Protein AF-0000000068835728 (afdb_homodimer)

InterPro domains:
  IPR015168 SsuA/THI5-like [PF09084] (16-245)
  IPR027939 NMT1/THI5 family [PTHR31528] (1-313)

Radius of gyration: 25.92 Å; Cα contacts (8 Å, |Δi|>4): 1364; chains: 2; bounding box: 60×81×67 Å

Organism: Rhodotorula toruloides (NCBI:txid5286)

Sequence (702 aa):
MTDVPVSFLLNWHATSYHAPIFLAQAKGYFKEEGVSVAILEPNDPSDCAGLVGRGTMDMGVKAMVHTIAAKANGHGVTSVGCILDEPFTGLLYLEGGVDGKGNGITNDFRSLKGKRIGYVGYFGAVQVRELAEKYGMDPEKDFELIRVGMDVVGAILDGRIDAGVGIGAVNGIELEAWCTANGRPETDVKLIRIDELAELGCCCFCSILVLANDDFRAKNPEKVAAVMRAIKRGADDVFAEPKKAWGDVCKFKKTFRTELFAKIYERCFPFMSRDLRNVKRDWTKVSAYCHRIGVCDANFTPNYTNEFIQWEQLPEPADPAANQVLMAKKQDEVRVKGGVLTAAQPVAVAAMTDVPVSFLLNWHATSYHAPIFLAQAKGYFKEEGVSVAILEPNDPSDCAGLVGRGTMDMGVKAMVHTIAAKANGHGVTSVGCILDEPFTGLLYLEGGVDGKGNGITNDFRSLKGKRIGYVGYFGAVQVRELAEKYGMDPEKDFELIRVGMDVVGAILDGRIDAGVGIGAVNGIELEAWCTANGRPETDVKLIRIDELAELGCCCFCSILVLANDDFRAKNPEKVAAVMRAIKRGADDVFAEPKKAWGDVCKFKKTFRTELFAKIYERCFPFMSRDLRNVKRDWTKVSAYCHRIGVCDANFTPNYTNEFIQWEQLPEPADPAANQVLMAKKQDEVRVKGGVLTAAQPVAVAA

Secondary structure (DSSP, 8-state):
--PPPEEEE-SSS--GGGHHHHHHHHTTHHHHTT--EEEEEES-GGGHHHHHHTTSSSEEEEEHHHHHHHHHTT--EEEEEEEE----EEEEEETT-TTSS-----SSGGGGTTEEEEESSHHHHHHHHHHHHHTT--TTTSEEEEE-TT-HHHHHHTTS-SEEEEEIIIIIHHHHHHHHHTT--GGGEEEEEHHHHTT-SS-GGG-EEEEEEHHHHHH-HHHHHHHHHHHHHHHHHHHH-HHHHHHHHHHH-GGG-SHHHHHHHHHHGGGB-SS-PPPHHHHHHHHHHHHHTTSS-TTPPP-B--TT--SPPPPPPS-HHHHHHHHHHHHHHHHHH--TTTS--------/--PPPEEEE-SSS--GGGHHHHHHHHTTHHHHTT--EEEEEES-GGGHHHHHHTTSSSEEEEEHHHHHHHHHTT--EEEEEEEE----EEEEEETT-TTSS-----SSGGGGTTEEEEESSHHHHHHHHHHHHHTT--TTTSEEEEE-TT-HHHHHHTTS-SEEEEEIIIIIHHHHHHHHHTT--GGGEEEEEHHHHTT-SS-GGG-EEEEEEHHHHHH-HHHHHHHHHHHHHHHHHHHH-HHHHHHHHHHH-GGG-SHHHHHHHHHHGGGB-SS-PPPHHHHHHHHHHHHHTTSS-TTPPP-B--TT--SPPPPPPS-HHHHHHHHHHHHHHHHHH--TTTS--------

Structure (mmCIF, N/CA/C/O backbone):
data_AF-0000000068835728-model_v1
#
loop_
_entity.id
_entity.type
_entity.pdbx_description
1 polymer '4-amino-5-hydroxymethyl-2-methylpyrimidine phosphate synthase'
#
loop_
_atom_site.group_PDB
_atom_site.id
_atom_site.type_symbol
_atom_site.label_atom_id
_atom_site.label_alt_id
_atom_site.label_comp_id
_atom_site.label_asym_id
_atom_site.label_entity_id
_atom_site.label_seq_id
_atom_site.pdbx_PDB_ins_code
_atom_site.Cartn_x
_atom_site.Cartn_y
_atom_site.Cartn_z
_atom_site.occupancy
_atom_site.B_iso_or_equiv
_atom_site.auth_seq_id
_atom_site.auth_comp_id
_atom_site.auth_asym_id
_atom_site.auth_atom_id
_atom_site.pdbx_PDB_model_num
ATOM 1 N N . MET A 1 1 ? 26.688 5.414 10.422 1 34.34 1 MET A N 1
ATOM 2 C CA . MET A 1 1 ? 26.172 5.816 9.117 1 34.34 1 MET A CA 1
ATOM 3 C C . MET A 1 1 ? 24.875 5.078 8.789 1 34.34 1 MET A C 1
ATOM 5 O O . MET A 1 1 ? 24.844 3.848 8.812 1 34.34 1 MET A O 1
ATOM 9 N N . THR A 1 2 ? 23.75 5.562 9.148 1 50.12 2 THR A N 1
ATOM 10 C CA . THR A 1 2 ? 22.5 4.816 9.148 1 50.12 2 THR A CA 1
ATOM 11 C C . THR A 1 2 ? 22.266 4.152 7.789 1 50.12 2 THR A C 1
ATOM 13 O O . THR A 1 2 ? 22.359 4.809 6.75 1 50.12 2 THR A O 1
ATOM 16 N N . ASP A 1 3 ? 22.562 2.805 7.582 1 71.19 3 ASP A N 1
ATOM 17 C CA . ASP A 1 3 ? 22.578 1.958 6.391 1 71.19 3 ASP A CA 1
ATOM 18 C C . ASP A 1 3 ? 21.297 2.133 5.582 1 71.19 3 ASP A C 1
ATOM 20 O O . ASP A 1 3 ? 20.219 2.359 6.145 1 71.19 3 ASP A O 1
ATOM 24 N N . VAL A 1 4 ? 21.5 2.535 4.293 1 84.69 4 VAL A N 1
ATOM 25 C CA . VAL A 1 4 ? 20.406 2.664 3.334 1 84.69 4 VAL A CA 1
ATOM 26 C C . VAL A 1 4 ? 19.578 1.377 3.311 1 84.69 4 VAL A C 1
ATOM 28 O O . VAL A 1 4 ? 20.125 0.288 3.119 1 84.69 4 VAL A O 1
ATOM 31 N N . PRO A 1 5 ? 18.375 1.522 3.666 1 94.88 5 PRO A N 1
ATOM 32 C CA . PRO A 1 5 ? 17.531 0.317 3.639 1 94.88 5 PRO A CA 1
ATOM 33 C C . PRO A 1 5 ? 17.453 -0.309 2.25 1 94.88 5 PRO A C 1
ATOM 35 O O . PRO A 1 5 ? 17.484 0.405 1.243 1 94.88 5 PRO A O 1
ATOM 38 N N . VAL A 1 6 ? 17.406 -1.626 2.227 1 97.38 6 VAL A N 1
ATOM 39 C CA . VAL A 1 6 ? 17.078 -2.336 0.992 1 97.38 6 VAL A CA 1
ATOM 40 C C . VAL A 1 6 ? 15.633 -2.074 0.604 1 97.38 6 VAL A C 1
ATOM 42 O O . VAL A 1 6 ? 14.711 -2.395 1.362 1 97.38 6 VAL A O 1
ATOM 45 N N . SER A 1 7 ? 15.461 -1.405 -0.525 1 97.62 7 SER A N 1
ATOM 46 C CA . SER A 1 7 ? 14.102 -1.226 -1.012 1 97.62 7 SER A CA 1
ATOM 47 C C . SER A 1 7 ? 13.516 -2.541 -1.514 1 97.62 7 SER A C 1
ATOM 49 O O . SER A 1 7 ? 14.156 -3.26 -2.281 1 97.62 7 SER A O 1
ATOM 51 N N . PHE A 1 8 ? 12.336 -2.891 -1.044 1 98.56 8 PHE A N 1
ATOM 52 C CA . PHE A 1 8 ? 11.68 -4.164 -1.325 1 98.56 8 PHE A CA 1
ATOM 53 C C . PHE A 1 8 ? 10.25 -3.945 -1.786 1 98.56 8 PHE A C 1
ATOM 55 O O . PHE A 1 8 ? 9.375 -3.609 -0.982 1 98.56 8 PHE A O 1
ATOM 62 N N . LEU A 1 9 ? 9.969 -4.207 -3.07 1 98.44 9 LEU A N 1
ATOM 63 C CA . LEU A 1 9 ? 8.688 -3.863 -3.68 1 98.44 9 LEU A CA 1
ATOM 64 C C . LEU A 1 9 ? 7.793 -5.094 -3.787 1 98.44 9 LEU A C 1
ATOM 66 O O . LEU A 1 9 ? 8.164 -6.082 -4.422 1 98.44 9 LEU A O 1
ATOM 70 N N . LEU A 1 10 ? 6.609 -5.016 -3.168 1 98.06 10 LEU A N 1
ATOM 71 C CA . LEU A 1 10 ? 5.641 -6.094 -3.311 1 98.06 10 LEU A CA 1
ATOM 72 C C . LEU A 1 10 ? 5.031 -6.098 -4.711 1 98.06 10 LEU A C 1
ATOM 74 O O . LEU A 1 10 ? 5.086 -5.09 -5.418 1 98.06 10 LEU A O 1
ATOM 78 N N . ASN A 1 11 ? 4.457 -7.191 -5.129 1 95.19 11 ASN A N 1
ATOM 79 C CA . ASN A 1 11 ? 3.92 -7.352 -6.477 1 95.19 11 ASN A CA 1
ATOM 80 C C . ASN A 1 11 ? 2.492 -6.824 -6.574 1 95.19 11 ASN A C 1
ATOM 82 O O . ASN A 1 11 ? 1.951 -6.691 -7.676 1 95.19 11 ASN A O 1
ATOM 86 N N . TRP A 1 12 ? 1.936 -6.617 -5.434 1 92.62 12 TRP A N 1
ATOM 87 C CA . TRP A 1 12 ? 0.544 -6.23 -5.23 1 92.62 12 TRP A CA 1
ATOM 88 C C . TRP A 1 12 ? 0.391 -5.391 -3.967 1 92.62 12 TRP A C 1
ATOM 90 O O . TRP A 1 12 ? 1.365 -5.156 -3.248 1 92.62 12 TRP A O 1
ATOM 100 N N . HIS A 1 13 ? -0.797 -4.902 -3.807 1 93.19 13 HIS A N 1
ATOM 101 C CA . HIS A 1 13 ? -1.057 -4.461 -2.441 1 93.19 13 HIS A CA 1
ATOM 102 C C . HIS A 1 13 ? -0.786 -5.578 -1.438 1 93.19 13 HIS A C 1
ATOM 104 O O . HIS A 1 13 ? -0.877 -6.758 -1.78 1 93.19 13 HIS A O 1
ATOM 110 N N . ALA A 1 14 ? -0.436 -5.152 -0.258 1 96.19 14 ALA A N 1
ATOM 111 C CA . ALA A 1 14 ? -0.204 -6.152 0.778 1 96.19 14 ALA A CA 1
ATOM 112 C C . ALA A 1 14 ? -1.342 -7.172 0.822 1 96.19 14 ALA A C 1
ATOM 114 O O . ALA A 1 14 ? -2.516 -6.797 0.892 1 96.19 14 ALA A O 1
ATOM 115 N N . THR A 1 15 ? -1.011 -8.406 0.692 1 96.25 15 THR A N 1
ATOM 116 C CA . THR A 1 15 ? -1.936 -9.539 0.72 1 96.25 15 THR A CA 1
ATOM 117 C C . THR A 1 15 ? -1.406 -10.648 1.623 1 96.25 15 THR A C 1
ATOM 119 O O . THR A 1 15 ? -0.211 -10.695 1.924 1 96.25 15 THR A O 1
ATOM 122 N N . SER A 1 16 ? -2.254 -11.539 2.033 1 97.81 16 SER A N 1
ATOM 123 C CA . SER A 1 16 ? -1.976 -12.477 3.117 1 97.81 16 SER A CA 1
ATOM 124 C C . SER A 1 16 ? -0.787 -13.367 2.783 1 97.81 16 SER A C 1
ATOM 126 O O . SER A 1 16 ? -0.062 -13.805 3.68 1 97.81 16 SER A O 1
ATOM 128 N N . TYR A 1 17 ? -0.575 -13.664 1.53 1 97.81 17 TYR A N 1
ATOM 129 C CA . TYR A 1 17 ? 0.526 -14.562 1.192 1 97.81 1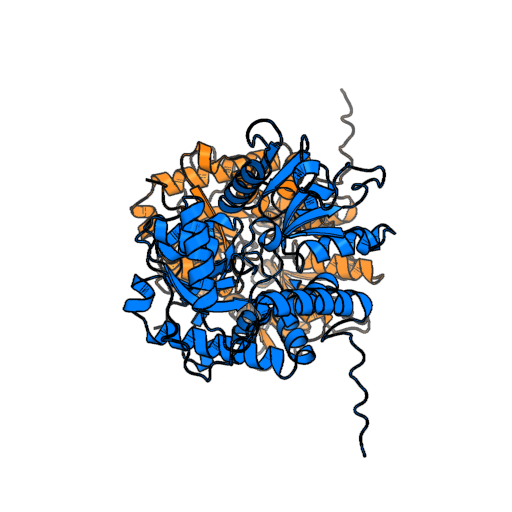7 TYR A CA 1
ATOM 130 C C . TYR A 1 17 ? 1.87 -13.867 1.374 1 97.81 17 TYR A C 1
ATOM 132 O O . TYR A 1 17 ? 2.924 -14.5 1.275 1 97.81 17 TYR A O 1
ATOM 140 N N . HIS A 1 18 ? 1.925 -12.547 1.66 1 98.69 18 HIS A N 1
ATOM 141 C CA . HIS A 1 18 ? 3.148 -11.828 1.982 1 98.69 18 HIS A CA 1
ATOM 142 C C . HIS A 1 18 ? 3.529 -12.016 3.447 1 98.69 18 HIS A C 1
ATOM 144 O O . HIS A 1 18 ? 4.508 -11.422 3.918 1 98.69 18 HIS A O 1
ATOM 150 N N . ALA A 1 19 ? 2.832 -12.805 4.195 1 98.56 19 ALA A N 1
ATOM 151 C CA . ALA A 1 19 ? 2.967 -12.977 5.641 1 98.56 19 ALA A CA 1
ATOM 152 C C . ALA A 1 19 ? 4.422 -13.227 6.027 1 98.56 19 ALA A C 1
ATOM 154 O O . ALA A 1 19 ? 4.926 -12.633 6.984 1 98.56 19 ALA A O 1
ATOM 155 N N . PRO A 1 20 ? 5.188 -14.086 5.305 1 98.81 20 PRO A N 1
ATOM 156 C CA . PRO A 1 20 ? 6.578 -14.32 5.711 1 98.81 20 PRO A CA 1
ATOM 157 C C . PRO A 1 20 ? 7.414 -13.039 5.707 1 98.81 20 PRO A C 1
ATOM 159 O O . PRO A 1 20 ? 8.273 -12.859 6.57 1 98.81 20 PRO A O 1
ATOM 162 N N . ILE A 1 21 ? 7.184 -12.156 4.758 1 98.81 21 ILE A N 1
ATOM 163 C CA . ILE A 1 21 ? 7.926 -10.906 4.633 1 98.81 21 ILE A CA 1
ATOM 164 C C . ILE A 1 21 ? 7.559 -9.969 5.785 1 98.81 21 ILE A C 1
ATOM 166 O O . ILE A 1 21 ? 8.438 -9.398 6.43 1 98.81 21 ILE A O 1
ATOM 170 N N . PHE A 1 22 ? 6.277 -9.859 6.039 1 98.25 22 PHE A N 1
ATOM 171 C CA . PHE A 1 22 ? 5.812 -8.977 7.105 1 98.25 22 PHE A CA 1
ATOM 172 C C . PHE A 1 22 ? 6.234 -9.516 8.469 1 98.25 22 PHE A C 1
ATOM 174 O O . PHE A 1 22 ? 6.512 -8.742 9.391 1 98.25 22 PHE A O 1
ATOM 181 N N . LEU A 1 23 ? 6.238 -10.844 8.617 1 98.38 23 LEU A N 1
ATOM 182 C CA . LEU A 1 23 ? 6.691 -11.43 9.875 1 98.38 23 LEU A CA 1
ATOM 183 C C . LEU A 1 23 ? 8.172 -11.148 10.102 1 98.38 23 LEU A C 1
ATOM 185 O O . LEU A 1 23 ? 8.594 -10.891 11.234 1 98.38 23 LEU A O 1
ATOM 189 N N . ALA A 1 24 ? 8.961 -11.258 9 1 98.56 24 ALA A N 1
ATOM 190 C CA . ALA A 1 24 ? 10.383 -10.938 9.109 1 98.56 24 ALA A CA 1
ATOM 191 C C . ALA A 1 24 ? 10.586 -9.523 9.641 1 98.56 24 ALA A C 1
ATOM 193 O O . ALA A 1 24 ? 11.492 -9.281 10.445 1 98.56 24 ALA A O 1
ATOM 194 N N . GLN A 1 25 ? 9.766 -8.594 9.188 1 96.56 25 GLN A N 1
ATOM 195 C CA . GLN A 1 25 ? 9.836 -7.211 9.648 1 96.56 25 GLN A CA 1
ATOM 196 C C . GLN A 1 25 ? 9.336 -7.082 11.078 1 96.56 25 GLN A C 1
ATOM 198 O O . GLN A 1 25 ? 10.008 -6.488 11.93 1 96.56 25 GLN A O 1
ATOM 203 N N . ALA A 1 26 ? 8.211 -7.656 11.344 1 94 26 ALA A N 1
ATOM 204 C CA . ALA A 1 26 ? 7.523 -7.523 12.625 1 94 26 ALA A CA 1
ATOM 205 C C . ALA A 1 26 ? 8.352 -8.117 13.758 1 94 26 ALA A C 1
ATOM 207 O O . ALA A 1 26 ? 8.359 -7.586 14.875 1 94 26 ALA A O 1
ATOM 208 N N . LYS A 1 27 ? 9.039 -9.211 13.469 1 97.12 27 LYS A N 1
ATOM 209 C CA . LYS A 1 27 ? 9.773 -9.945 14.5 1 97.12 27 LYS A CA 1
ATOM 210 C C . LYS A 1 27 ? 11.219 -9.453 14.594 1 97.12 27 LYS A C 1
ATOM 212 O O . LYS A 1 27 ? 11.984 -9.922 15.438 1 97.12 27 LYS A O 1
ATOM 217 N N . GLY A 1 28 ? 11.625 -8.586 13.688 1 96.88 28 GLY A N 1
ATOM 218 C CA . GLY A 1 28 ? 12.961 -8.016 13.734 1 96.88 28 GLY A CA 1
ATOM 219 C C . GLY A 1 28 ? 14.016 -8.906 13.102 1 96.88 28 GLY A C 1
ATOM 220 O O . GLY A 1 28 ? 15.203 -8.766 13.391 1 96.88 28 GLY A O 1
ATOM 221 N N . TYR A 1 29 ? 13.594 -9.828 12.289 1 98.69 29 TYR A N 1
ATOM 222 C CA . TYR A 1 29 ? 14.547 -10.758 11.695 1 98.69 29 TYR A CA 1
ATOM 223 C C . TYR A 1 29 ? 15.477 -10.047 10.719 1 98.69 29 TYR A C 1
ATOM 225 O O . TYR A 1 29 ? 16.656 -10.375 10.617 1 98.69 29 TYR A O 1
ATOM 233 N N . PHE A 1 30 ? 15.016 -9.086 9.938 1 98.44 30 PHE A N 1
ATOM 234 C CA . PHE A 1 30 ? 15.891 -8.297 9.078 1 98.44 30 PHE A CA 1
ATOM 235 C C . PHE A 1 30 ? 16.984 -7.617 9.891 1 98.44 30 PHE A C 1
ATOM 237 O O . PHE A 1 30 ? 18.172 -7.707 9.539 1 98.44 30 PHE A O 1
ATOM 244 N N . LYS A 1 31 ? 16.594 -7.02 10.961 1 96.94 31 LYS A N 1
ATOM 245 C CA . LYS A 1 31 ? 17.562 -6.332 11.82 1 96.94 31 LYS A CA 1
ATOM 246 C C . LYS A 1 31 ? 18.578 -7.309 12.398 1 96.94 31 LYS A C 1
ATOM 248 O O . LYS A 1 31 ? 19.766 -7 12.469 1 96.94 31 LYS A O 1
ATOM 253 N N . GLU A 1 32 ? 18.078 -8.422 12.844 1 98.38 32 GLU A N 1
ATOM 254 C CA . GLU A 1 32 ? 18.953 -9.438 13.406 1 98.38 32 GLU A CA 1
ATOM 255 C C . GLU A 1 32 ? 19.984 -9.906 12.375 1 98.38 32 GLU A C 1
ATOM 257 O O . GLU A 1 32 ? 21.109 -10.266 12.727 1 98.38 32 GLU A O 1
ATOM 262 N N . GLU A 1 33 ? 19.578 -9.875 11.125 1 98.19 33 GLU A N 1
ATOM 263 C CA . GLU A 1 33 ? 20.484 -10.258 10.039 1 98.19 33 GLU A CA 1
ATOM 264 C C . GLU A 1 33 ? 21.359 -9.086 9.617 1 98.19 33 GLU A C 1
ATOM 266 O O . GLU A 1 33 ? 22.156 -9.203 8.68 1 98.19 33 GLU A O 1
ATOM 271 N N . GLY A 1 34 ? 21.172 -7.918 10.219 1 97.12 34 GLY A N 1
ATOM 272 C CA . GLY A 1 34 ? 22.031 -6.77 9.969 1 97.12 34 GLY A CA 1
ATOM 273 C C . GLY A 1 34 ? 21.625 -5.965 8.758 1 97.12 34 GLY A C 1
ATOM 274 O O . GLY A 1 34 ? 22.453 -5.289 8.141 1 97.12 34 GLY A O 1
ATOM 275 N N . VAL A 1 35 ? 20.391 -6.102 8.375 1 97.19 35 VAL A N 1
ATOM 276 C CA . VAL A 1 35 ? 19.906 -5.352 7.219 1 97.19 35 VAL A CA 1
ATOM 277 C C . VAL A 1 35 ? 18.609 -4.633 7.574 1 97.19 35 VAL A C 1
ATOM 279 O O . VAL A 1 35 ? 17.875 -5.07 8.461 1 97.19 35 VAL A O 1
ATOM 282 N N . SER A 1 36 ? 18.438 -3.477 6.992 1 95.56 36 SER A N 1
ATOM 283 C CA . SER A 1 36 ? 17.172 -2.77 7.031 1 95.56 36 SER A CA 1
ATOM 284 C C . SER A 1 36 ? 16.438 -2.875 5.699 1 95.56 36 SER A C 1
ATOM 286 O O . SER A 1 36 ? 17.047 -2.801 4.637 1 95.56 36 SER A O 1
ATOM 288 N N . VAL A 1 37 ? 15.133 -3.109 5.812 1 97.56 37 VAL A N 1
ATOM 289 C CA . VAL A 1 37 ? 14.344 -3.312 4.602 1 97.56 37 VAL A CA 1
ATOM 290 C C . VAL A 1 37 ? 13.156 -2.354 4.586 1 97.56 37 VAL A C 1
ATOM 292 O O . VAL A 1 37 ? 12.414 -2.262 5.566 1 97.56 37 VAL A O 1
ATOM 295 N N . ALA A 1 38 ? 13.047 -1.578 3.498 1 97.25 38 ALA A N 1
ATOM 296 C CA . ALA A 1 38 ? 11.859 -0.754 3.262 1 97.25 38 ALA A CA 1
ATOM 297 C C . ALA A 1 38 ? 10.867 -1.468 2.344 1 97.25 38 ALA A C 1
ATOM 299 O O . ALA A 1 38 ? 11.047 -1.49 1.125 1 97.25 38 ALA A O 1
ATOM 300 N N . ILE A 1 39 ? 9.797 -1.975 2.934 1 97.81 39 ILE A N 1
ATOM 301 C CA . ILE A 1 39 ? 8.781 -2.682 2.17 1 97.81 39 ILE A CA 1
ATOM 302 C C . ILE A 1 39 ? 7.809 -1.677 1.549 1 97.81 39 ILE A C 1
ATOM 304 O O . ILE A 1 39 ? 7.219 -0.856 2.256 1 97.81 39 ILE A O 1
ATOM 308 N N . LEU A 1 40 ? 7.688 -1.748 0.25 1 97.81 40 LEU A N 1
ATOM 309 C CA . LEU A 1 40 ? 6.855 -0.814 -0.499 1 97.81 40 LEU A CA 1
ATOM 310 C C . LEU A 1 40 ? 5.777 -1.555 -1.285 1 97.81 40 LEU A C 1
ATOM 312 O O . LEU A 1 40 ? 5.961 -2.717 -1.652 1 97.81 40 LEU A O 1
ATOM 316 N N . GLU A 1 41 ? 4.652 -0.885 -1.468 1 96.94 41 GLU A N 1
ATOM 317 C CA . GLU A 1 41 ? 3.541 -1.436 -2.236 1 96.94 41 GLU A CA 1
ATOM 318 C C . GLU A 1 41 ? 3.293 -0.626 -3.506 1 96.94 41 GLU A C 1
ATOM 320 O O . GLU A 1 41 ? 3.375 0.604 -3.49 1 96.94 41 GLU A O 1
ATOM 325 N N . PRO A 1 42 ? 2.982 -1.287 -4.586 1 95.44 42 PRO A N 1
ATOM 326 C CA . PRO A 1 42 ? 2.691 -0.581 -5.836 1 95.44 42 PRO A CA 1
ATOM 327 C C . PRO A 1 42 ? 1.228 -0.161 -5.949 1 95.44 42 PRO A C 1
ATOM 329 O O . PRO A 1 42 ? 0.37 -0.701 -5.246 1 95.44 42 PRO A O 1
ATOM 332 N N . ASN A 1 43 ? 1.008 0.8 -6.797 1 93.19 43 ASN A N 1
ATOM 333 C CA . ASN A 1 43 ? -0.369 1.089 -7.18 1 93.19 43 ASN A CA 1
ATOM 334 C C . ASN A 1 43 ? -0.658 0.634 -8.609 1 93.19 43 ASN A C 1
ATOM 336 O O . ASN A 1 43 ? -1.804 0.685 -9.062 1 93.19 43 ASN A O 1
ATOM 340 N N . ASP A 1 44 ? 0.365 0.152 -9.266 1 89.19 44 ASP A N 1
ATOM 341 C CA . ASP A 1 44 ? 0.27 -0.547 -10.547 1 89.19 44 ASP A CA 1
ATOM 342 C C . ASP A 1 44 ? 1.173 -1.778 -10.57 1 89.19 44 ASP A C 1
ATOM 344 O O . ASP A 1 44 ? 2.391 -1.659 -10.727 1 89.19 44 ASP A O 1
ATOM 348 N N . PRO A 1 45 ? 0.601 -2.916 -10.531 1 87.38 45 PRO A N 1
ATOM 349 C CA . PRO A 1 45 ? 1.399 -4.145 -10.477 1 87.38 45 PRO A CA 1
ATOM 350 C C . PRO A 1 45 ? 2.268 -4.34 -11.711 1 87.38 45 PRO A C 1
ATOM 352 O O . PRO A 1 45 ? 3.246 -5.09 -11.672 1 87.38 45 PRO A O 1
ATOM 355 N N . SER A 1 46 ? 1.938 -3.727 -12.758 1 84.62 46 SER A N 1
ATOM 356 C CA . SER A 1 46 ? 2.688 -3.908 -13.992 1 84.62 46 SER A CA 1
ATOM 357 C C . SER A 1 46 ? 4.055 -3.24 -13.914 1 84.62 46 SER A C 1
ATOM 359 O O . SER A 1 46 ? 4.941 -3.531 -14.727 1 84.62 46 SER A O 1
ATOM 361 N N . ASP A 1 47 ? 4.273 -2.42 -12.891 1 84.5 47 ASP A N 1
ATOM 362 C CA . ASP A 1 47 ? 5.508 -1.65 -12.773 1 84.5 47 ASP A CA 1
ATOM 363 C C . ASP A 1 47 ? 6.582 -2.447 -12.039 1 84.5 47 ASP A C 1
ATOM 365 O O . ASP A 1 47 ? 7.773 -2.166 -12.18 1 84.5 47 ASP A O 1
ATOM 369 N N . CYS A 1 48 ? 6.273 -3.475 -11.367 1 90.81 48 CYS A N 1
ATOM 370 C CA . CYS A 1 48 ? 7.098 -4 -10.281 1 90.81 48 CYS A CA 1
ATOM 371 C C . CYS A 1 48 ? 8.367 -4.648 -10.828 1 90.81 48 CYS A C 1
ATOM 373 O O . CYS A 1 48 ? 9.469 -4.32 -10.391 1 90.81 48 CYS A O 1
ATOM 375 N N . ALA A 1 49 ? 8.234 -5.52 -11.836 1 90.38 49 ALA A N 1
ATOM 376 C CA . ALA A 1 49 ? 9.414 -6.184 -12.367 1 90.38 49 ALA A CA 1
ATOM 377 C C . ALA A 1 49 ? 10.359 -5.184 -13.031 1 90.38 49 ALA A C 1
ATOM 379 O O . ALA A 1 49 ? 11.578 -5.305 -12.922 1 90.38 49 ALA A O 1
ATOM 380 N N . GLY A 1 50 ? 9.758 -4.25 -13.695 1 90.62 50 GLY A N 1
ATOM 381 C CA . GLY A 1 50 ? 10.555 -3.219 -14.344 1 90.62 50 GLY A CA 1
ATOM 382 C C . GLY A 1 50 ? 11.297 -2.332 -13.359 1 90.62 50 GLY A C 1
ATOM 383 O O . GLY A 1 50 ? 12.461 -1.984 -13.586 1 90.62 50 GLY A O 1
ATOM 384 N N . LEU A 1 51 ? 10.656 -1.966 -12.25 1 94.62 51 LEU A N 1
ATOM 385 C CA . LEU A 1 51 ? 11.281 -1.12 -11.242 1 94.62 51 LEU A CA 1
ATOM 386 C C . LEU A 1 51 ? 12.469 -1.831 -10.594 1 94.62 51 LEU A C 1
ATOM 388 O O . LEU A 1 51 ? 13.5 -1.214 -10.336 1 94.62 51 LEU A O 1
ATOM 392 N N . VAL A 1 52 ? 12.328 -3.1 -10.359 1 96.75 52 VAL A N 1
ATOM 393 C CA . VAL A 1 52 ? 13.445 -3.865 -9.82 1 96.75 52 VAL A CA 1
ATOM 394 C C . VAL A 1 52 ? 14.523 -4.023 -10.891 1 96.75 52 VAL A C 1
ATOM 396 O O . VAL A 1 52 ? 15.711 -3.812 -10.617 1 96.75 52 VAL A O 1
ATOM 399 N N . GLY A 1 53 ? 14.125 -4.34 -12.102 1 94.88 53 GLY A N 1
ATOM 400 C CA . GLY A 1 53 ? 15.062 -4.609 -13.188 1 94.88 53 GLY A CA 1
ATOM 401 C C . GLY A 1 53 ? 15.891 -3.402 -13.578 1 94.88 53 GLY A C 1
ATOM 402 O O . GLY A 1 53 ? 17.031 -3.545 -14 1 94.88 53 GLY A O 1
ATOM 403 N N . ARG A 1 54 ? 15.328 -2.289 -13.406 1 92.19 54 ARG A N 1
ATOM 404 C CA . ARG A 1 54 ? 16.016 -1.063 -13.812 1 92.19 54 ARG A CA 1
ATOM 405 C C . ARG A 1 54 ? 16.828 -0.494 -12.656 1 92.19 54 ARG A C 1
ATOM 407 O O . ARG A 1 54 ? 17.578 0.479 -12.836 1 92.19 54 ARG A O 1
ATOM 414 N N . GLY A 1 55 ? 16.625 -1.071 -11.508 1 93.62 55 GLY A N 1
ATOM 415 C CA . GLY A 1 55 ? 17.438 -0.671 -10.375 1 93.62 55 GLY A CA 1
ATOM 416 C C . GLY A 1 55 ? 16.781 0.397 -9.516 1 93.62 55 GLY A C 1
ATOM 417 O O . GLY A 1 55 ? 17.375 0.871 -8.547 1 93.62 55 GLY A O 1
ATOM 418 N N . THR A 1 56 ? 15.594 0.782 -9.844 1 93.12 56 THR A N 1
ATOM 419 C CA . THR A 1 56 ? 14.844 1.694 -8.984 1 93.12 56 THR A CA 1
ATOM 420 C C . THR A 1 56 ? 14.562 1.056 -7.625 1 93.12 56 THR A C 1
ATOM 422 O O . THR A 1 56 ? 14.578 1.737 -6.598 1 93.12 56 THR A O 1
ATOM 425 N N . MET A 1 57 ? 14.312 -0.183 -7.645 1 96.81 57 MET A N 1
ATOM 426 C CA . MET A 1 57 ? 14.156 -1.004 -6.445 1 96.81 57 MET A CA 1
ATOM 427 C C . MET A 1 57 ? 15.242 -2.07 -6.371 1 96.81 57 MET A C 1
ATOM 429 O O . MET A 1 57 ? 15.625 -2.646 -7.395 1 96.81 57 MET A O 1
ATOM 433 N N . ASP A 1 58 ? 15.672 -2.332 -5.176 1 97.94 58 ASP A N 1
ATOM 434 C CA . ASP A 1 58 ? 16.734 -3.322 -4.992 1 97.94 58 ASP A CA 1
ATOM 435 C C . ASP A 1 58 ? 16.188 -4.742 -5.137 1 97.94 58 ASP A C 1
ATOM 437 O O . ASP A 1 58 ? 16.781 -5.57 -5.832 1 97.94 58 ASP A O 1
ATOM 441 N N . MET A 1 59 ? 15.164 -5 -4.426 1 98.75 59 MET A N 1
ATOM 442 C CA . MET A 1 59 ? 14.531 -6.32 -4.387 1 98.75 59 MET A CA 1
ATOM 443 C C . MET A 1 59 ? 13.016 -6.199 -4.422 1 98.75 59 MET A C 1
ATOM 445 O O . MET A 1 59 ? 12.469 -5.098 -4.328 1 98.75 59 MET A O 1
ATOM 449 N N . GLY A 1 60 ? 12.344 -7.27 -4.574 1 98.38 60 GLY A N 1
ATOM 450 C CA . GLY A 1 60 ? 10.891 -7.32 -4.562 1 98.38 60 GLY A CA 1
ATOM 451 C C . GLY A 1 60 ? 10.344 -8.719 -4.785 1 98.38 60 GLY A C 1
ATOM 452 O O . GLY A 1 60 ? 11.047 -9.703 -4.59 1 98.38 60 GLY A O 1
ATOM 453 N N . VAL A 1 61 ? 9.039 -8.773 -5.055 1 98.25 61 VAL A N 1
ATOM 454 C CA . VAL A 1 61 ? 8.406 -10.039 -5.418 1 98.25 61 VAL A CA 1
ATOM 455 C C . VAL A 1 61 ? 7.555 -9.859 -6.668 1 98.25 61 VAL A C 1
ATOM 457 O O . VAL A 1 61 ? 7.051 -8.758 -6.926 1 98.25 61 VAL A O 1
ATOM 460 N N . LYS A 1 62 ? 7.484 -10.883 -7.383 1 96.19 62 LYS A N 1
ATOM 461 C CA . LYS A 1 62 ? 6.707 -10.836 -8.617 1 96.19 62 LYS A CA 1
ATOM 462 C C . LYS A 1 62 ? 6.473 -12.242 -9.172 1 96.19 62 LYS A C 1
ATOM 464 O O . LYS A 1 62 ? 7.215 -13.172 -8.852 1 96.19 62 LYS A O 1
ATOM 469 N N . ALA A 1 63 ? 5.434 -12.344 -10 1 93.44 63 ALA A N 1
ATOM 470 C CA . ALA A 1 63 ? 5.105 -13.609 -10.641 1 93.44 63 ALA A CA 1
ATOM 471 C C . ALA A 1 63 ? 6.195 -14.023 -11.625 1 93.44 63 ALA A C 1
ATOM 473 O O . ALA A 1 63 ? 6.812 -13.172 -12.273 1 93.44 63 ALA A O 1
ATOM 474 N N . MET A 1 64 ? 6.355 -15.273 -11.82 1 93.81 64 MET A N 1
ATOM 475 C CA . MET A 1 64 ? 7.418 -15.859 -12.625 1 93.81 64 MET A CA 1
ATOM 476 C C . MET A 1 64 ? 7.34 -15.375 -14.07 1 93.81 64 MET A C 1
ATOM 478 O O . MET A 1 64 ? 8.352 -14.977 -14.648 1 93.81 64 MET A O 1
ATOM 482 N N . VAL A 1 65 ? 6.152 -15.344 -14.594 1 90.19 65 VAL A N 1
ATOM 483 C CA . VAL A 1 65 ? 6.008 -15.016 -16.016 1 90.19 65 VAL A CA 1
ATOM 484 C C . VAL A 1 65 ? 6.438 -13.57 -16.25 1 90.19 65 VAL A C 1
ATOM 486 O O . VAL A 1 65 ? 7.059 -13.266 -17.266 1 90.19 65 VAL A O 1
ATOM 489 N N . HIS A 1 66 ? 6.117 -12.719 -15.336 1 90.75 66 HIS A N 1
ATOM 490 C CA . HIS A 1 66 ? 6.488 -11.312 -15.469 1 90.75 66 HIS A CA 1
ATOM 491 C C . HIS A 1 66 ? 7.988 -11.125 -15.273 1 90.75 66 HIS A C 1
ATOM 493 O O . HIS A 1 66 ? 8.586 -10.227 -15.867 1 90.75 66 HIS A O 1
ATOM 499 N N . THR A 1 67 ? 8.562 -11.961 -14.461 1 94.12 67 THR A N 1
ATOM 500 C CA . THR A 1 67 ? 10.008 -11.938 -14.25 1 94.12 67 THR A CA 1
ATOM 501 C C . THR A 1 67 ? 10.742 -12.359 -15.523 1 94.12 67 THR A C 1
ATOM 503 O O . THR A 1 67 ? 11.734 -11.742 -15.898 1 94.12 67 THR A O 1
ATOM 506 N N . ILE A 1 68 ? 10.227 -13.391 -16.172 1 93.44 68 ILE A N 1
ATOM 507 C CA . ILE A 1 68 ? 10.797 -13.859 -17.422 1 93.44 68 ILE A CA 1
ATOM 508 C C . ILE A 1 68 ? 10.656 -12.773 -18.5 1 93.44 68 ILE A C 1
ATOM 510 O O . ILE A 1 68 ? 11.609 -12.477 -19.203 1 93.44 68 ILE A O 1
ATOM 514 N N . ALA A 1 69 ? 9.508 -12.18 -18.578 1 90.19 69 ALA A N 1
ATOM 515 C CA . ALA A 1 69 ? 9.25 -11.117 -19.547 1 90.19 69 ALA A CA 1
ATOM 516 C C . ALA A 1 69 ? 10.188 -9.938 -19.328 1 90.19 69 ALA A C 1
ATOM 518 O O . ALA A 1 69 ? 10.68 -9.336 -20.281 1 90.19 69 ALA A O 1
ATOM 519 N N . ALA A 1 70 ? 10.391 -9.562 -18.078 1 91.88 70 ALA A N 1
ATOM 520 C CA . ALA A 1 70 ? 11.281 -8.453 -17.75 1 91.88 70 ALA A CA 1
ATOM 521 C C . ALA A 1 70 ? 12.703 -8.719 -18.234 1 91.88 70 ALA A C 1
ATOM 523 O O . ALA A 1 70 ? 13.336 -7.852 -18.844 1 91.88 70 ALA A O 1
ATOM 524 N N . LYS A 1 71 ? 13.18 -9.875 -18 1 94.62 71 LYS A N 1
ATOM 525 C CA . LYS A 1 71 ? 14.516 -10.242 -18.469 1 94.62 71 LYS A CA 1
ATOM 526 C C . LYS A 1 71 ? 14.578 -10.266 -19.984 1 94.62 71 LYS A C 1
ATOM 528 O O . LYS A 1 71 ? 15.562 -9.805 -20.578 1 94.62 71 LYS A O 1
ATOM 533 N N . ALA A 1 72 ? 13.586 -10.836 -20.531 1 92.31 72 ALA A N 1
ATOM 534 C CA . ALA A 1 72 ? 13.523 -10.891 -21.984 1 92.31 72 ALA A CA 1
ATOM 535 C C . ALA A 1 72 ? 13.57 -9.492 -22.594 1 92.31 72 ALA A C 1
ATOM 537 O O . ALA A 1 72 ? 14.094 -9.305 -23.703 1 92.31 72 ALA A O 1
ATOM 538 N N . ASN A 1 73 ? 13.094 -8.531 -21.906 1 89.94 73 ASN A N 1
ATOM 539 C CA . ASN A 1 73 ? 13.086 -7.148 -22.375 1 89.94 73 ASN A CA 1
ATOM 540 C C . ASN A 1 73 ? 14.367 -6.414 -21.969 1 89.94 73 ASN A C 1
ATOM 542 O O . ASN A 1 73 ? 14.445 -5.191 -22.078 1 89.94 73 ASN A O 1
ATOM 546 N N . GLY A 1 74 ? 15.273 -7.102 -21.375 1 92.31 74 GLY A N 1
ATOM 547 C CA . GLY A 1 74 ? 16.594 -6.547 -21.125 1 92.31 74 GLY A CA 1
ATOM 548 C C . GLY A 1 74 ? 16.781 -6.016 -19.719 1 92.31 74 GLY A C 1
ATOM 549 O O . GLY A 1 74 ? 17.797 -5.398 -19.422 1 92.31 74 GLY A O 1
ATOM 550 N N . HIS A 1 75 ? 15.797 -6.238 -18.875 1 94.19 75 HIS A N 1
ATOM 551 C CA . HIS A 1 75 ? 15.93 -5.77 -17.5 1 94.19 75 HIS A CA 1
ATOM 552 C C . HIS A 1 75 ? 16.797 -6.711 -16.672 1 94.19 75 HIS A C 1
ATOM 554 O O . HIS A 1 75 ? 16.75 -7.93 -16.875 1 94.19 75 HIS A O 1
ATOM 560 N N . GLY A 1 76 ? 17.625 -6.145 -15.789 1 96.88 76 GLY A N 1
ATOM 561 C CA . GLY A 1 76 ? 18.516 -6.918 -14.938 1 96.88 76 GLY A CA 1
ATOM 562 C C . GLY A 1 76 ? 17.859 -7.422 -13.672 1 96.88 76 GLY A C 1
ATOM 563 O O . GLY A 1 76 ? 18.109 -6.91 -12.578 1 96.88 76 GLY A O 1
ATOM 564 N N . VAL A 1 77 ? 17.078 -8.453 -13.812 1 97.5 77 VAL A N 1
ATOM 565 C CA . VAL A 1 77 ? 16.344 -8.984 -12.672 1 97.5 77 VAL A CA 1
ATOM 566 C C . VAL A 1 77 ? 16.562 -10.5 -12.578 1 97.5 77 VAL A C 1
ATOM 568 O O . VAL A 1 77 ? 16.531 -11.195 -13.594 1 97.5 77 VAL A O 1
ATOM 571 N N . THR A 1 78 ? 16.812 -11.023 -11.398 1 98.5 78 THR A N 1
ATOM 572 C CA . THR A 1 78 ? 17.016 -12.445 -11.117 1 98.5 78 THR A CA 1
ATOM 573 C C . THR A 1 78 ? 16.156 -12.875 -9.93 1 98.5 78 THR A C 1
ATOM 575 O O . THR A 1 78 ? 16.109 -12.18 -8.914 1 98.5 78 THR A O 1
ATOM 578 N N . SER A 1 79 ? 15.445 -13.984 -10.086 1 98.56 79 SER A N 1
ATOM 579 C CA . SER A 1 79 ? 14.75 -14.578 -8.953 1 98.56 79 SER A CA 1
ATOM 580 C C . SER A 1 79 ? 15.727 -15.25 -7.996 1 98.56 79 SER A C 1
ATOM 582 O O . SER A 1 79 ? 16.531 -16.078 -8.414 1 98.56 79 SER A O 1
ATOM 584 N N . VAL A 1 80 ? 15.625 -14.938 -6.723 1 98.88 80 VAL A N 1
ATOM 585 C CA . VAL A 1 80 ? 16.516 -15.523 -5.738 1 98.88 80 VAL A CA 1
ATOM 586 C C . VAL A 1 80 ? 15.734 -16.438 -4.797 1 98.88 80 VAL A C 1
ATOM 588 O O . VAL A 1 80 ? 16.281 -16.969 -3.836 1 98.88 80 VAL A O 1
ATOM 591 N N . GLY A 1 81 ? 14.484 -16.609 -5.066 1 98.5 81 GLY A N 1
ATOM 592 C CA . GLY A 1 81 ? 13.625 -17.469 -4.277 1 98.5 81 GLY A CA 1
ATOM 593 C C . GLY A 1 81 ? 12.156 -17.359 -4.648 1 98.5 81 GLY A C 1
ATOM 594 O O . GLY A 1 81 ? 11.82 -16.766 -5.68 1 98.5 81 GLY A O 1
ATOM 595 N N . CYS A 1 82 ? 11.312 -17.938 -3.801 1 98.19 82 CYS A N 1
ATOM 596 C CA . CYS A 1 82 ? 9.875 -18 -4.035 1 98.19 82 CYS A CA 1
ATOM 597 C C . CYS A 1 82 ? 9.109 -18.031 -2.715 1 98.19 82 CYS A C 1
ATOM 599 O O . CYS A 1 82 ? 9.492 -18.75 -1.792 1 98.19 82 CYS A O 1
ATOM 601 N N . ILE A 1 83 ? 8.031 -17.203 -2.648 1 98.31 83 ILE A N 1
ATOM 602 C CA . ILE A 1 83 ? 7.297 -17.219 -1.387 1 98.31 83 ILE A CA 1
ATOM 603 C C . ILE A 1 83 ? 5.961 -17.938 -1.575 1 98.31 83 ILE A C 1
ATOM 605 O O . ILE A 1 83 ? 5.332 -18.359 -0.601 1 98.31 83 ILE A O 1
ATOM 609 N N . LEU A 1 84 ? 5.449 -18.062 -2.787 1 97.06 84 LEU A N 1
ATOM 610 C CA . LEU A 1 84 ? 4.176 -18.703 -3.096 1 97.06 84 LEU A CA 1
ATOM 611 C C . LEU A 1 84 ? 4.312 -19.609 -4.316 1 97.06 84 LEU A C 1
ATOM 613 O O . LEU A 1 84 ? 4.621 -19.141 -5.414 1 97.06 84 LEU A O 1
ATOM 617 N N . ASP A 1 85 ? 3.92 -20.875 -4.117 1 92.75 85 ASP A N 1
ATOM 618 C CA . ASP A 1 85 ? 4.121 -21.875 -5.156 1 92.75 85 ASP A CA 1
ATOM 619 C C . ASP A 1 85 ? 2.824 -22.141 -5.914 1 92.75 85 ASP A C 1
ATOM 621 O O . ASP A 1 85 ? 1.856 -22.641 -5.336 1 92.75 85 ASP A O 1
ATOM 625 N N . GLU A 1 86 ? 2.713 -21.828 -7.121 1 89.38 86 GLU A N 1
ATOM 626 C CA . GLU A 1 86 ? 1.776 -22.281 -8.141 1 89.38 86 GLU A CA 1
ATOM 627 C C . GLU A 1 86 ? 0.331 -22.078 -7.699 1 89.38 86 GLU A C 1
ATOM 629 O O . GLU A 1 86 ? -0.469 -23.016 -7.715 1 89.38 86 GLU A O 1
ATOM 634 N N . PRO A 1 87 ? -0.002 -20.859 -7.375 1 92.19 87 PRO A N 1
ATOM 635 C CA . PRO A 1 87 ? -1.422 -20.656 -7.082 1 92.19 87 PRO A CA 1
ATOM 636 C C . PRO A 1 87 ? -2.311 -20.828 -8.312 1 92.19 87 PRO A C 1
ATOM 638 O O . PRO A 1 87 ? -1.912 -20.453 -9.422 1 92.19 87 PRO A O 1
ATOM 641 N N . PHE A 1 88 ? -3.537 -21.375 -8.117 1 91.56 88 PHE A N 1
ATOM 642 C CA . PHE A 1 88 ? -4.457 -21.5 -9.242 1 91.56 88 PHE A CA 1
ATOM 643 C C . PHE A 1 88 ? -4.816 -20.125 -9.805 1 91.56 88 PHE A C 1
ATOM 645 O O . PHE A 1 88 ? -5.301 -19.25 -9.078 1 91.56 88 PHE A O 1
ATOM 652 N N . THR A 1 89 ? -4.48 -20 -11.039 1 92.12 89 THR A N 1
ATOM 653 C CA . THR A 1 89 ? -4.762 -18.766 -11.773 1 92.12 89 THR A CA 1
ATOM 654 C C . THR A 1 89 ? -5.617 -19.062 -13.008 1 92.12 89 THR A C 1
ATOM 656 O O . THR A 1 89 ? -5.445 -20.094 -13.656 1 92.12 89 THR A O 1
ATOM 659 N N . GLY A 1 90 ? -6.543 -18.188 -13.258 1 92.62 90 GLY A N 1
ATOM 660 C CA . GLY A 1 90 ? -7.395 -18.375 -14.414 1 92.62 90 GLY A CA 1
ATOM 661 C C . GLY A 1 90 ? -8.414 -17.266 -14.602 1 92.62 90 GLY A C 1
ATOM 662 O O . GLY A 1 90 ? -8.219 -16.156 -14.117 1 92.62 90 GLY A O 1
ATOM 663 N N . LEU A 1 91 ? -9.383 -17.562 -15.438 1 94.5 91 LEU A N 1
ATOM 664 C CA . LEU A 1 91 ? -10.477 -16.625 -15.68 1 94.5 91 LEU A CA 1
ATOM 665 C C . LEU A 1 91 ? -11.57 -16.781 -14.633 1 94.5 91 LEU A C 1
ATOM 667 O O . LEU A 1 91 ? -12.305 -17.781 -14.641 1 94.5 91 LEU A O 1
ATOM 671 N N . LEU A 1 92 ? -11.664 -15.797 -13.766 1 95.81 92 LEU A N 1
ATOM 672 C CA . LEU A 1 92 ? -12.664 -15.758 -12.703 1 95.81 92 LEU A CA 1
ATOM 673 C C . LEU A 1 92 ? -14 -15.227 -13.234 1 95.81 92 LEU A C 1
ATOM 675 O O . LEU A 1 92 ? -14.023 -14.266 -14.008 1 95.81 92 LEU A O 1
ATOM 679 N N . TYR A 1 93 ? -15.07 -15.867 -12.844 1 96.31 93 TYR A N 1
ATOM 680 C CA . TYR A 1 93 ? -16.391 -15.375 -13.188 1 96.31 93 TYR A CA 1
ATOM 681 C C . TYR A 1 93 ? -17.438 -15.867 -12.188 1 96.31 93 TYR A C 1
ATOM 683 O O . TYR A 1 93 ? -17.141 -16.734 -11.359 1 96.31 93 TYR A O 1
ATOM 691 N N . LEU A 1 94 ? -18.578 -15.203 -12.164 1 96.06 94 LEU A N 1
ATOM 692 C CA . LEU A 1 94 ? -19.719 -15.609 -11.359 1 96.06 94 LEU A CA 1
ATOM 693 C C . LEU A 1 94 ? -20.719 -16.422 -12.188 1 96.06 94 LEU A C 1
ATOM 695 O O . LEU A 1 94 ? -21.281 -15.906 -13.156 1 96.06 94 LEU A O 1
ATOM 699 N N . GLU A 1 95 ? -20.812 -17.641 -11.734 1 94.25 95 GLU A N 1
ATOM 700 C CA . GLU A 1 95 ? -21.844 -18.438 -12.398 1 94.25 95 GLU A CA 1
ATOM 701 C C . GLU A 1 95 ? -23.203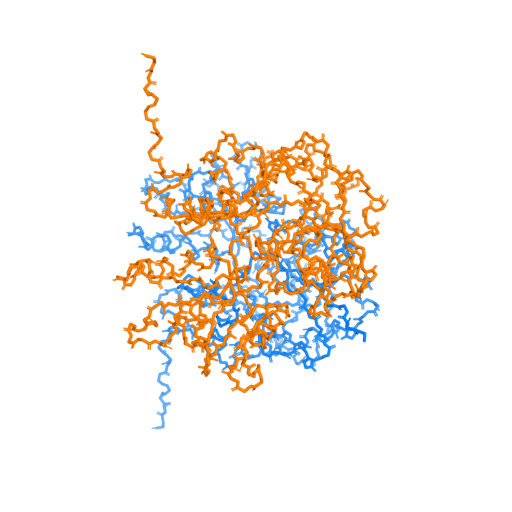 -17.781 -12.289 1 94.25 95 GLU A C 1
ATOM 703 O O . GLU A 1 95 ? -23.609 -17.344 -11.203 1 94.25 95 GLU A O 1
ATOM 708 N N . GLY A 1 96 ? -23.922 -17.594 -13.383 1 90.88 96 GLY A N 1
ATOM 709 C CA . GLY A 1 96 ? -25.219 -16.922 -13.398 1 90.88 96 GLY A CA 1
ATOM 710 C C . GLY A 1 96 ? -25.094 -15.406 -13.492 1 90.88 96 GLY A C 1
ATOM 711 O O . GLY A 1 96 ? -26.094 -14.719 -13.664 1 90.88 96 GLY A O 1
ATOM 712 N N . GLY A 1 97 ? -23.906 -14.859 -13.422 1 91.38 97 GLY A N 1
ATOM 713 C CA . GLY A 1 97 ? -23.719 -13.422 -13.461 1 91.38 97 GLY A CA 1
ATOM 714 C C . GLY A 1 97 ? -23.984 -12.75 -12.125 1 91.38 97 GLY A C 1
ATOM 715 O O . GLY A 1 97 ? -24.391 -13.406 -11.164 1 91.38 97 GLY A O 1
ATOM 716 N N . VAL A 1 98 ? -23.734 -11.445 -12.094 1 89.75 98 VAL A N 1
ATOM 717 C CA . VAL A 1 98 ? -23.859 -10.695 -10.852 1 89.75 98 VAL A CA 1
ATOM 718 C C . VAL A 1 98 ? -25.328 -10.695 -10.391 1 89.75 98 VAL A C 1
ATOM 720 O O . VAL A 1 98 ? -25.609 -10.867 -9.203 1 89.75 98 VAL A O 1
ATOM 723 N N . ASP A 1 99 ? -26.203 -10.586 -11.336 1 83.88 99 ASP A N 1
ATOM 724 C CA . ASP A 1 99 ? -27.625 -10.492 -11.008 1 83.88 99 ASP A CA 1
ATOM 725 C C . ASP A 1 99 ? -28.266 -11.875 -10.961 1 83.88 99 ASP A C 1
ATOM 727 O O . ASP A 1 99 ? -29.469 -12 -10.695 1 83.88 99 ASP A O 1
ATOM 731 N N . GLY A 1 100 ? -27.625 -12.898 -11.203 1 79.19 100 GLY A N 1
ATOM 732 C CA . GLY A 1 100 ? -28.141 -14.258 -11.148 1 79.19 100 GLY A CA 1
ATOM 733 C C . GLY A 1 100 ? -28.922 -14.648 -12.383 1 79.19 100 GLY A C 1
ATOM 734 O O . GLY A 1 100 ? -29.547 -15.711 -12.422 1 79.19 100 GLY A O 1
ATOM 735 N N . LYS A 1 101 ? -28.922 -13.797 -13.344 1 75.19 101 LYS A N 1
ATOM 736 C CA . LYS A 1 101 ? -29.766 -14.055 -14.508 1 75.19 101 LYS A CA 1
ATOM 737 C C . LYS A 1 101 ? -28.969 -14.711 -15.633 1 75.19 101 LYS A C 1
ATOM 739 O O . LYS A 1 101 ? -29.516 -15.031 -16.688 1 75.19 101 LYS A O 1
ATOM 744 N N . GLY A 1 102 ? -27.812 -14.938 -15.398 1 76.19 102 GLY A N 1
ATOM 745 C CA . GLY A 1 102 ? -27.016 -15.664 -16.359 1 76.19 102 GLY A CA 1
ATOM 746 C C . GLY A 1 102 ? -26.172 -14.75 -17.234 1 76.19 102 GLY A C 1
ATOM 747 O O . GLY A 1 102 ? -26.641 -13.719 -17.703 1 76.19 102 GLY A O 1
ATOM 748 N N . ASN A 1 103 ? -24.891 -15.078 -17.422 1 83.56 103 ASN A N 1
ATOM 749 C CA . ASN A 1 103 ? -23.984 -14.352 -18.312 1 83.56 103 ASN A CA 1
ATOM 750 C C . ASN A 1 103 ? -23.438 -15.258 -19.422 1 83.56 103 ASN A C 1
ATOM 752 O O . ASN A 1 103 ? -22.641 -14.828 -20.25 1 83.56 103 ASN A O 1
ATOM 756 N N . GLY A 1 104 ? -23.953 -16.594 -19.406 1 91.25 104 GLY A N 1
ATOM 757 C CA . GLY A 1 104 ? -23.625 -17.531 -20.453 1 91.25 104 GLY A CA 1
ATOM 758 C C . GLY A 1 104 ? -22.219 -18.094 -20.328 1 91.25 104 GLY A C 1
ATOM 759 O O . GLY A 1 104 ? -21.797 -18.922 -21.141 1 91.25 104 GLY A O 1
ATOM 760 N N . ILE A 1 105 ? -21.469 -17.734 -19.328 1 94.31 105 ILE A N 1
ATOM 761 C CA . ILE A 1 105 ? -20.109 -18.25 -19.156 1 94.31 105 ILE A CA 1
ATOM 762 C C . ILE A 1 105 ? -20.141 -19.578 -18.438 1 94.31 105 ILE A C 1
ATOM 764 O O . ILE A 1 105 ? -20.875 -19.75 -17.453 1 94.31 105 ILE A O 1
ATOM 768 N N . THR A 1 106 ? -19.438 -20.547 -19 1 92.88 106 THR A N 1
ATOM 769 C CA . THR A 1 106 ? -19.266 -21.875 -18.406 1 92.88 106 THR A CA 1
ATOM 770 C C . THR A 1 106 ? -17.781 -22.219 -18.297 1 92.88 106 THR A C 1
ATOM 772 O O . THR A 1 106 ? -16.922 -21.375 -18.516 1 92.88 106 THR A O 1
ATOM 775 N N . ASN A 1 107 ? -17.547 -23.469 -17.953 1 90.94 107 ASN A N 1
ATOM 776 C CA . ASN A 1 107 ? -16.156 -23.891 -17.828 1 90.94 107 ASN A CA 1
ATOM 777 C C . ASN A 1 107 ? -15.508 -24.109 -19.188 1 90.94 107 ASN A C 1
ATOM 779 O O . ASN A 1 107 ? -14.297 -24.328 -19.281 1 90.94 107 ASN A O 1
ATOM 783 N N . ASP A 1 108 ? -16.281 -23.922 -20.203 1 92.44 108 ASP A N 1
ATOM 784 C CA . ASP A 1 108 ? -15.75 -23.969 -21.562 1 92.44 108 ASP A CA 1
ATOM 785 C C . ASP A 1 108 ? -15.25 -22.594 -22.016 1 92.44 108 ASP A C 1
ATOM 787 O O . ASP A 1 108 ? -16.016 -21.625 -22.047 1 92.44 108 ASP A O 1
ATOM 791 N N . PHE A 1 109 ? -13.953 -22.594 -22.375 1 93.31 109 PHE A N 1
ATOM 792 C CA . PHE A 1 109 ? -13.32 -21.344 -22.797 1 93.31 109 PHE A CA 1
ATOM 793 C C . PHE A 1 109 ? -14.117 -20.672 -23.906 1 93.31 109 PHE A C 1
ATOM 795 O O . PHE A 1 109 ? -14.18 -19.453 -23.984 1 93.31 109 PHE A O 1
ATOM 802 N N . ARG A 1 110 ? -14.75 -21.391 -24.797 1 94.38 110 ARG A N 1
ATOM 803 C CA . ARG A 1 110 ? -15.484 -20.906 -25.969 1 94.38 110 ARG A CA 1
ATOM 804 C C . ARG A 1 110 ? -16.703 -20.078 -25.531 1 94.38 110 ARG A C 1
ATOM 806 O O . ARG A 1 110 ? -17.219 -19.297 -26.312 1 94.38 110 ARG A O 1
ATOM 813 N N . SER A 1 111 ? -17.109 -20.281 -24.297 1 94.62 111 SER A N 1
ATOM 814 C CA . SER A 1 111 ? -18.266 -19.547 -23.797 1 94.62 111 SER A CA 1
ATOM 815 C C . SER A 1 111 ? -17.922 -18.078 -23.609 1 94.62 111 SER A C 1
ATOM 817 O O . SER A 1 111 ? -18.828 -17.25 -23.406 1 94.62 111 SER A O 1
ATOM 819 N N . LEU A 1 112 ? -16.672 -17.719 -23.734 1 94.94 112 LEU A N 1
ATOM 820 C CA . LEU A 1 112 ? -16.234 -16.328 -23.531 1 94.94 112 LEU A CA 1
ATOM 821 C C . LEU A 1 112 ? -16.469 -15.508 -24.797 1 94.94 112 LEU A C 1
ATOM 823 O O . LEU A 1 112 ? -16.234 -14.297 -24.797 1 94.94 112 LEU A O 1
ATOM 827 N N . LYS A 1 113 ? -16.922 -16.141 -25.859 1 95.31 113 LYS A N 1
ATOM 828 C CA . LYS A 1 113 ? -17.219 -15.406 -27.078 1 95.31 113 LYS A CA 1
ATOM 829 C C . LYS A 1 113 ? -18.234 -14.297 -26.812 1 95.31 113 LYS A C 1
ATOM 831 O O . LYS A 1 113 ? -19.266 -14.523 -26.172 1 95.31 113 LYS A O 1
ATOM 836 N N . GLY A 1 114 ? -17.859 -13.133 -27.234 1 95.12 114 GLY A N 1
ATOM 837 C CA . GLY A 1 114 ? -18.719 -11.977 -27.094 1 95.12 114 GLY A CA 1
ATOM 838 C C . GLY A 1 114 ? -18.641 -11.336 -25.719 1 95.12 114 GLY A C 1
ATOM 839 O O . GLY A 1 114 ? -19.391 -10.414 -25.422 1 95.12 114 GLY A O 1
ATOM 840 N N . LYS A 1 115 ? -17.766 -11.812 -24.891 1 96.19 115 LYS A N 1
ATOM 841 C CA . LYS A 1 115 ? -17.688 -11.336 -23.516 1 96.19 115 LYS A CA 1
ATOM 842 C C . LYS A 1 115 ? -16.562 -10.32 -23.344 1 96.19 115 LYS A C 1
ATOM 844 O O . LYS A 1 115 ? -15.711 -10.18 -24.234 1 96.19 115 LYS A O 1
ATOM 849 N N . ARG A 1 116 ? -16.672 -9.547 -22.344 1 96.12 116 ARG A N 1
ATOM 850 C CA . ARG A 1 116 ? -15.609 -8.648 -21.922 1 96.12 116 ARG A CA 1
ATOM 851 C C . ARG A 1 116 ? -14.703 -9.32 -20.891 1 96.12 116 ARG A C 1
ATOM 853 O O . ARG A 1 116 ? -15.156 -9.68 -19.797 1 96.12 116 ARG A O 1
ATOM 860 N N . ILE A 1 117 ? -13.43 -9.477 -21.234 1 95.69 117 ILE A N 1
ATOM 861 C CA . ILE A 1 117 ? -12.477 -10.195 -20.406 1 95.69 117 ILE A CA 1
ATOM 862 C C . ILE A 1 117 ? -11.461 -9.219 -19.812 1 95.69 117 ILE A C 1
ATOM 864 O O . ILE A 1 117 ? -10.781 -8.5 -20.547 1 95.69 117 ILE A O 1
ATOM 868 N N . GLY A 1 118 ? -11.414 -9.227 -18.469 1 95 118 GLY A N 1
ATOM 869 C CA . GLY A 1 118 ? -10.508 -8.328 -17.766 1 95 118 GLY A CA 1
ATOM 870 C C . GLY A 1 118 ? -9.133 -8.93 -17.531 1 95 118 GLY A C 1
ATOM 871 O O . GLY A 1 118 ? -9 -10.133 -17.312 1 95 118 GLY A O 1
ATOM 872 N N . TYR A 1 119 ? -8.164 -8.055 -17.562 1 90.25 119 TYR A N 1
ATOM 873 C CA . TYR A 1 119 ? -6.797 -8.477 -17.25 1 90.25 119 TYR A CA 1
ATOM 874 C C . TYR A 1 119 ? -6.059 -7.383 -16.484 1 90.25 119 TYR A C 1
ATOM 876 O O . TYR A 1 119 ? -6.465 -6.219 -16.484 1 90.25 119 TYR A O 1
ATOM 884 N N . VAL A 1 120 ? -5.023 -7.789 -15.734 1 80.5 120 VAL A N 1
ATOM 885 C CA . VAL A 1 120 ? -4.262 -6.867 -14.891 1 80.5 120 VAL A CA 1
ATOM 886 C C . VAL A 1 120 ? -3.09 -6.297 -15.688 1 80.5 120 VAL A C 1
ATOM 888 O O . VAL A 1 120 ? -3.016 -5.086 -15.914 1 80.5 120 VAL A O 1
ATOM 891 N N . GLY A 1 121 ? -2.18 -7.188 -16.109 1 74.88 121 GLY A N 1
ATOM 892 C CA . GLY A 1 121 ? -0.982 -6.793 -16.828 1 74.88 121 GLY A CA 1
ATOM 893 C C . GLY A 1 121 ? -0.9 -7.387 -18.219 1 74.88 121 GLY A C 1
ATOM 894 O O . GLY A 1 121 ? -1.744 -8.203 -18.609 1 74.88 121 GLY A O 1
ATOM 895 N N . TYR A 1 122 ? 0.123 -6.965 -18.875 1 72 122 TYR A N 1
ATOM 896 C CA . TYR A 1 122 ? 0.366 -7.277 -20.281 1 72 122 TYR A CA 1
ATOM 897 C C . TYR A 1 122 ? 0.262 -8.773 -20.531 1 72 122 TYR A C 1
ATOM 899 O O . TYR A 1 122 ? -0.417 -9.211 -21.469 1 72 122 TYR A O 1
ATOM 907 N N . PHE A 1 123 ? 0.675 -9.555 -19.625 1 75.5 123 PHE A N 1
ATOM 908 C CA . PHE A 1 123 ? 0.767 -10.992 -19.859 1 75.5 123 PHE A CA 1
ATOM 909 C C . PHE A 1 123 ? -0.613 -11.633 -19.812 1 75.5 123 PHE A C 1
ATOM 911 O O . PHE A 1 123 ? -0.867 -12.625 -20.5 1 75.5 123 PHE A O 1
ATOM 918 N N . GLY A 1 124 ? -1.438 -11.047 -18.984 1 79.38 124 GLY A N 1
ATOM 919 C CA . GLY A 1 124 ? -2.789 -11.578 -18.969 1 79.38 124 GLY A CA 1
ATOM 920 C C . GLY A 1 124 ? -3.486 -11.516 -20.312 1 79.38 124 GLY A C 1
ATOM 921 O O . GLY A 1 124 ? -4.105 -12.484 -20.734 1 79.38 124 GLY A O 1
ATOM 922 N N . ALA A 1 125 ? -3.252 -10.445 -20.984 1 84.12 125 ALA A N 1
ATOM 923 C CA . ALA A 1 125 ? -3.857 -10.258 -22.312 1 84.12 125 ALA A CA 1
ATOM 924 C C . ALA A 1 125 ? -3.244 -11.211 -23.328 1 84.12 125 ALA A C 1
ATOM 926 O O . ALA A 1 125 ? -3.957 -11.789 -24.156 1 84.12 125 ALA A O 1
ATOM 927 N N . VAL A 1 126 ? -1.964 -11.375 -23.234 1 84.06 126 VAL A N 1
ATOM 928 C CA . VAL A 1 126 ? -1.251 -12.234 -24.172 1 84.06 126 VAL A CA 1
ATOM 929 C C . VAL A 1 126 ? -1.713 -13.68 -24 1 84.06 126 VAL A C 1
ATOM 931 O O . VAL A 1 126 ? -1.933 -14.391 -24.984 1 84.06 126 VAL A O 1
ATOM 934 N N . GLN A 1 127 ? -1.873 -14.047 -22.781 1 85.12 127 GLN A N 1
ATOM 935 C CA . GLN A 1 127 ? -2.27 -15.422 -22.5 1 85.12 127 GLN A CA 1
ATOM 936 C C . GLN A 1 127 ? -3.686 -15.703 -22.984 1 85.12 127 GLN A C 1
ATOM 938 O O . GLN A 1 127 ? -3.951 -16.75 -23.562 1 85.12 127 GLN A O 1
ATOM 943 N N . VAL A 1 128 ? -4.57 -14.805 -22.75 1 88.31 128 VAL A N 1
ATOM 944 C CA . VAL A 1 128 ? -5.961 -14.992 -23.141 1 88.31 128 VAL A CA 1
ATOM 945 C C . VAL A 1 128 ? -6.055 -15.039 -24.672 1 88.31 128 VAL A C 1
ATOM 947 O O . VAL A 1 128 ? -6.805 -15.844 -25.234 1 88.31 128 VAL A O 1
ATOM 950 N N . ARG A 1 129 ? -5.273 -14.242 -25.312 1 89.38 129 ARG A N 1
ATOM 951 C CA . ARG A 1 129 ? -5.258 -14.242 -26.781 1 89.38 129 ARG A CA 1
ATOM 952 C C . ARG A 1 129 ? -4.758 -15.578 -27.328 1 89.38 129 ARG A C 1
ATOM 954 O O . ARG A 1 129 ? -5.332 -16.125 -28.266 1 89.38 129 ARG A O 1
ATOM 961 N N . GLU A 1 130 ? -3.695 -15.984 -26.75 1 87.81 130 GLU A N 1
ATOM 962 C CA . GLU A 1 130 ? -3.137 -17.266 -27.188 1 87.81 130 GLU A CA 1
ATOM 963 C C . GLU A 1 130 ? -4.137 -18.391 -26.984 1 87.81 130 GLU A C 1
ATOM 965 O O . GLU A 1 130 ? -4.27 -19.266 -27.844 1 87.81 130 GLU A O 1
ATOM 970 N N . LEU A 1 131 ? -4.816 -18.406 -25.891 1 88.19 131 LEU A N 1
ATOM 971 C CA . LEU A 1 131 ? -5.816 -19.438 -25.609 1 88.19 131 LEU A CA 1
ATOM 972 C C . LEU A 1 131 ? -6.977 -19.344 -26.594 1 88.19 131 LEU A C 1
ATOM 974 O O . LEU A 1 131 ? -7.516 -20.375 -27.016 1 88.19 131 LEU A O 1
ATOM 978 N N . ALA A 1 132 ? -7.301 -18.141 -26.891 1 90.25 132 ALA A N 1
ATOM 979 C CA . ALA A 1 132 ? -8.359 -17.953 -27.891 1 90.25 132 ALA A CA 1
ATOM 980 C C . ALA A 1 132 ? -8 -18.641 -29.203 1 90.25 132 ALA A C 1
ATOM 982 O O . ALA A 1 132 ? -8.812 -19.359 -29.781 1 90.25 132 ALA A O 1
ATOM 983 N N . GLU A 1 133 ? -6.828 -18.406 -29.609 1 89.06 133 GLU A N 1
ATOM 984 C CA . GLU A 1 133 ? -6.359 -19.016 -30.844 1 89.06 133 GLU A CA 1
ATOM 985 C C . GLU A 1 133 ? -6.355 -20.531 -30.75 1 89.06 133 GLU A C 1
ATOM 987 O O . GLU A 1 133 ? -6.789 -21.219 -31.672 1 89.06 133 GLU A O 1
ATOM 992 N N . LYS A 1 134 ? -5.914 -20.984 -29.734 1 87.81 134 LYS A N 1
ATOM 993 C CA . LYS A 1 134 ? -5.863 -22.438 -29.5 1 87.81 134 LYS A CA 1
ATOM 994 C C . LYS A 1 134 ? -7.254 -23.047 -29.578 1 87.81 134 LYS A C 1
ATOM 996 O O . LYS A 1 134 ? -7.41 -24.188 -30.047 1 87.81 134 LYS A O 1
ATOM 1001 N N . TYR A 1 135 ? -8.219 -22.297 -29.188 1 91.62 135 TYR A N 1
ATOM 1002 C CA . TYR A 1 135 ? -9.578 -22.812 -29.125 1 91.62 135 TYR A CA 1
ATOM 1003 C C . TYR A 1 135 ? -10.398 -22.359 -30.328 1 91.62 135 TYR A C 1
ATOM 1005 O O . TYR A 1 135 ? -11.633 -22.406 -30.297 1 91.62 135 TYR A O 1
ATOM 1013 N N . GLY A 1 136 ? -9.758 -21.844 -31.297 1 91.56 136 GLY A N 1
ATOM 1014 C CA . GLY A 1 136 ? -10.383 -21.547 -32.562 1 91.56 136 GLY A CA 1
ATOM 1015 C C . GLY A 1 136 ? -11.164 -20.234 -32.562 1 91.56 136 GLY A C 1
ATOM 1016 O O . GLY A 1 136 ? -12.102 -20.062 -33.344 1 91.56 136 GLY A O 1
ATOM 1017 N N . MET A 1 137 ? -10.836 -19.453 -31.625 1 93.75 137 MET A N 1
ATOM 1018 C CA . MET A 1 137 ? -11.477 -18.141 -31.531 1 93.75 137 MET A CA 1
ATOM 1019 C C . MET A 1 137 ? -10.578 -17.062 -32.125 1 93.75 137 MET A C 1
ATOM 1021 O O . MET A 1 137 ? -9.359 -17.219 -32.156 1 93.75 137 MET A O 1
ATOM 1025 N N . ASP A 1 138 ? -11.211 -16.016 -32.625 1 93.69 138 ASP A N 1
ATOM 1026 C CA . ASP A 1 138 ? -10.484 -14.82 -33.062 1 93.69 138 ASP A CA 1
ATOM 1027 C C . ASP A 1 138 ? -10.328 -13.812 -31.938 1 93.69 138 ASP A C 1
ATOM 1029 O O . ASP A 1 138 ? -11.305 -13.172 -31.531 1 93.69 138 ASP A O 1
ATOM 1033 N N . PRO A 1 139 ? -9.141 -13.648 -31.484 1 87.38 139 PRO A N 1
ATOM 1034 C CA . PRO A 1 139 ? -8.938 -12.781 -30.312 1 87.38 139 PRO A CA 1
ATOM 1035 C C . PRO A 1 139 ? -9.32 -11.328 -30.594 1 87.38 139 PRO A C 1
ATOM 1037 O O . PRO A 1 139 ? -9.578 -10.57 -29.641 1 87.38 139 PRO A O 1
ATOM 1040 N N . GLU A 1 140 ? -9.422 -10.906 -31.766 1 89.56 140 GLU A N 1
ATOM 1041 C CA . GLU A 1 140 ? -9.727 -9.516 -32.094 1 89.56 140 GLU A CA 1
ATOM 1042 C C . GLU A 1 140 ? -11.234 -9.312 -32.25 1 89.56 140 GLU A C 1
ATOM 1044 O O . GLU A 1 140 ? -11.719 -8.18 -32.188 1 89.56 140 GLU A O 1
ATOM 1049 N N . LYS A 1 141 ? -11.953 -10.391 -32.375 1 92.56 141 LYS A N 1
ATOM 1050 C CA . LYS A 1 141 ? -13.367 -10.234 -32.719 1 92.56 141 LYS A CA 1
ATOM 1051 C C . LYS A 1 141 ? -14.266 -10.93 -31.688 1 92.56 141 LYS A C 1
ATOM 1053 O O . LYS A 1 141 ? -15.398 -10.516 -31.469 1 92.56 141 LYS A O 1
ATOM 1058 N N . ASP A 1 142 ? -13.719 -11.922 -31.172 1 94.25 142 ASP A N 1
ATOM 1059 C CA . ASP A 1 142 ? -14.609 -12.828 -30.438 1 94.25 142 ASP A CA 1
ATOM 1060 C C . ASP A 1 142 ? -14.758 -12.406 -28.984 1 94.25 142 ASP A C 1
ATOM 1062 O O . ASP A 1 142 ? -15.656 -12.875 -28.281 1 94.25 142 ASP A O 1
ATOM 1066 N N . PHE A 1 143 ? -13.875 -11.625 -28.453 1 93.44 143 PHE A N 1
ATOM 1067 C CA . PHE A 1 143 ? -14.055 -11.039 -27.125 1 93.44 143 PHE A CA 1
ATOM 1068 C C . PHE A 1 143 ? -13.32 -9.711 -27.016 1 93.44 143 PHE A C 1
ATOM 1070 O O . PHE A 1 143 ? -12.609 -9.305 -27.938 1 93.44 143 PHE A O 1
ATOM 1077 N N . GLU A 1 144 ? -13.688 -8.977 -26.016 1 94.62 144 GLU A N 1
ATOM 1078 C CA . GLU A 1 144 ? -13.031 -7.703 -25.734 1 94.62 144 GLU A CA 1
ATOM 1079 C C . GLU A 1 144 ? -12.133 -7.809 -24.5 1 94.62 144 GLU A C 1
ATOM 1081 O O . GLU A 1 144 ? -12.562 -8.305 -23.453 1 94.62 144 GLU A O 1
ATOM 1086 N N . LEU A 1 145 ? -10.898 -7.438 -24.672 1 94 145 LEU A N 1
ATOM 1087 C CA . LEU A 1 145 ? -9.961 -7.387 -23.562 1 94 145 LEU A CA 1
ATOM 1088 C C . LEU A 1 145 ? -9.945 -6 -22.922 1 94 145 LEU A C 1
ATOM 1090 O O . LEU A 1 145 ? -9.789 -4.996 -23.625 1 94 145 LEU A O 1
ATOM 1094 N N . ILE A 1 146 ? -10.141 -5.98 -21.609 1 93.38 146 ILE A N 1
ATOM 1095 C CA . ILE A 1 146 ? -10.203 -4.723 -20.875 1 93.38 146 ILE A CA 1
ATOM 1096 C C . ILE A 1 146 ? -9.195 -4.738 -19.734 1 93.38 146 ILE A C 1
ATOM 1098 O O . ILE A 1 146 ? -9.234 -5.617 -18.859 1 93.38 146 ILE A O 1
ATOM 1102 N N . ARG A 1 147 ? -8.312 -3.75 -19.734 1 90.19 147 ARG A N 1
ATOM 1103 C CA . ARG A 1 147 ? -7.398 -3.639 -18.609 1 90.19 147 ARG A CA 1
ATOM 1104 C C . ARG A 1 147 ? -8.109 -3.092 -17.375 1 90.19 147 ARG A C 1
ATOM 1106 O O . ARG A 1 147 ? -8.695 -2.006 -17.422 1 90.19 147 ARG A O 1
ATOM 1113 N N . VAL A 1 148 ? -8.078 -3.865 -16.312 1 89.75 148 VAL A N 1
ATOM 1114 C CA . VAL A 1 148 ? -8.82 -3.455 -15.117 1 89.75 148 VAL A CA 1
ATOM 1115 C C . VAL A 1 148 ? -7.859 -3.287 -13.945 1 89.75 148 VAL A C 1
ATOM 1117 O O . VAL A 1 148 ? -8.289 -3.035 -12.812 1 89.75 148 VAL A O 1
ATOM 1120 N N . GLY A 1 149 ? -6.578 -3.475 -14.18 1 81.12 149 GLY A N 1
ATOM 1121 C CA . GLY A 1 149 ? -5.613 -3.34 -13.102 1 81.12 149 GLY A CA 1
ATOM 1122 C C . GLY A 1 149 ? -5.895 -4.254 -11.922 1 81.12 149 GLY A C 1
ATOM 1123 O O . GLY A 1 149 ? -6.133 -5.453 -12.109 1 81.12 149 GLY A O 1
ATOM 1124 N N . MET A 1 150 ? -5.797 -3.668 -10.719 1 83.5 150 MET A N 1
ATOM 1125 C CA . MET A 1 150 ? -5.902 -4.465 -9.5 1 83.5 150 MET A CA 1
ATOM 1126 C C . MET A 1 150 ? -7.359 -4.625 -9.078 1 83.5 150 MET A C 1
ATOM 1128 O O . MET A 1 150 ? -7.641 -4.996 -7.941 1 83.5 150 MET A O 1
ATOM 1132 N N . ASP A 1 151 ? -8.312 -4.414 -9.961 1 89.5 151 ASP A N 1
ATOM 1133 C CA . ASP A 1 151 ? -9.719 -4.418 -9.578 1 89.5 151 ASP A CA 1
ATOM 1134 C C . ASP A 1 151 ? -10.508 -5.438 -10.398 1 89.5 151 ASP A C 1
ATOM 1136 O O . ASP A 1 151 ? -11.609 -5.148 -10.867 1 89.5 151 ASP A O 1
ATOM 1140 N N . VAL A 1 152 ? -10.062 -6.625 -10.539 1 92.38 152 VAL A N 1
ATOM 1141 C CA . VAL A 1 152 ? -10.758 -7.656 -11.312 1 92.38 152 VAL A CA 1
ATOM 1142 C C . VAL A 1 152 ? -12.117 -7.949 -10.688 1 92.38 152 VAL A C 1
ATOM 1144 O O . VAL A 1 152 ? -13.125 -8.008 -11.383 1 92.38 152 VAL A O 1
ATOM 1147 N N . VAL A 1 153 ? -12.219 -8.078 -9.398 1 94.56 153 VAL A N 1
ATOM 1148 C CA . VAL A 1 153 ? -13.445 -8.422 -8.695 1 94.56 153 VAL A CA 1
ATOM 1149 C C . VAL A 1 153 ? -14.445 -7.273 -8.812 1 94.56 153 VAL A C 1
ATOM 1151 O O . VAL A 1 153 ? -15.609 -7.488 -9.164 1 94.56 153 VAL A O 1
ATOM 1154 N N . GLY A 1 154 ? -13.969 -6.07 -8.531 1 93.12 154 GLY A N 1
ATOM 1155 C CA . GLY A 1 154 ? -14.852 -4.922 -8.672 1 93.12 154 GLY A CA 1
ATOM 1156 C C . GLY A 1 154 ? -15.383 -4.754 -10.086 1 93.12 154 GLY A C 1
ATOM 1157 O O . GLY A 1 154 ? -16.547 -4.395 -10.273 1 93.12 154 GLY A O 1
ATOM 1158 N N . ALA A 1 155 ? -14.547 -5.008 -11.047 1 94.19 155 ALA A N 1
ATOM 1159 C CA . ALA A 1 155 ? -14.938 -4.875 -12.445 1 94.19 155 ALA A CA 1
ATOM 1160 C C . ALA A 1 155 ? -15.992 -5.914 -12.82 1 94.19 155 ALA A C 1
ATOM 1162 O O . ALA A 1 155 ? -16.875 -5.641 -13.641 1 94.19 155 ALA A O 1
ATOM 1163 N N . ILE A 1 156 ? -15.898 -7.113 -12.281 1 95.62 156 ILE A N 1
ATOM 1164 C CA . ILE A 1 156 ? -16.938 -8.117 -12.492 1 95.62 156 ILE A CA 1
ATOM 1165 C C . ILE A 1 156 ? -18.25 -7.656 -11.859 1 95.62 156 ILE A C 1
ATOM 1167 O O . ILE A 1 156 ? -19.297 -7.68 -12.508 1 95.62 156 ILE A O 1
ATOM 1171 N N . LEU A 1 157 ? -18.172 -7.133 -10.672 1 94.5 157 LEU A N 1
ATOM 1172 C CA . LEU A 1 157 ? -19.359 -6.82 -9.883 1 94.5 157 LEU A CA 1
ATOM 1173 C C . LEU A 1 157 ? -20.078 -5.602 -10.445 1 94.5 157 LEU A C 1
ATOM 1175 O O . LEU A 1 157 ? -21.312 -5.512 -10.359 1 94.5 157 LEU A O 1
ATOM 1179 N N . ASP A 1 158 ? -19.266 -4.699 -11 1 91.81 158 ASP A N 1
ATOM 1180 C CA . ASP A 1 158 ? -19.938 -3.498 -11.5 1 91.81 158 ASP A CA 1
ATOM 1181 C C . ASP A 1 158 ? -20.25 -3.623 -12.984 1 91.81 158 ASP A C 1
ATOM 1183 O O . ASP A 1 158 ? -20.766 -2.684 -13.602 1 91.81 158 ASP A O 1
ATOM 1187 N N . GLY A 1 159 ? -19.859 -4.699 -13.594 1 91.81 159 GLY A N 1
ATOM 1188 C CA . GLY A 1 159 ? -20.312 -5.016 -14.938 1 91.81 159 GLY A CA 1
ATOM 1189 C C . GLY A 1 159 ? -19.344 -4.535 -16.016 1 91.81 159 GLY A C 1
ATOM 1190 O O . GLY A 1 159 ? -19.609 -4.711 -17.203 1 91.81 159 GLY A O 1
ATOM 1191 N N . ARG A 1 160 ? -18.219 -4.02 -15.664 1 93.38 160 ARG A N 1
ATOM 1192 C CA . ARG A 1 160 ? -17.234 -3.59 -16.641 1 93.38 160 ARG A CA 1
ATOM 1193 C C . ARG A 1 160 ? -16.688 -4.781 -17.422 1 93.38 160 ARG A C 1
ATOM 1195 O O . ARG A 1 160 ? -16.297 -4.645 -18.578 1 93.38 160 ARG A O 1
ATOM 1202 N N . ILE A 1 161 ? -16.625 -5.98 -16.734 1 96 161 ILE A N 1
ATOM 1203 C CA . ILE A 1 161 ? -16.172 -7.207 -17.375 1 96 161 ILE A CA 1
ATOM 1204 C C . ILE A 1 161 ? -17.062 -8.375 -16.969 1 96 161 ILE A C 1
ATOM 1206 O O . ILE A 1 161 ? -17.812 -8.273 -15.984 1 96 161 ILE A O 1
ATOM 1210 N N . ASP A 1 162 ? -16.984 -9.406 -17.781 1 96.31 162 ASP A N 1
ATOM 1211 C CA . ASP A 1 162 ? -17.766 -10.609 -17.516 1 96.31 162 ASP A CA 1
ATOM 1212 C C . ASP A 1 162 ? -16.938 -11.672 -16.812 1 96.31 162 ASP A C 1
ATOM 1214 O O . ASP A 1 162 ? -17.469 -12.5 -16.062 1 96.31 162 ASP A O 1
ATOM 1218 N N . ALA A 1 163 ? -15.719 -11.68 -17.094 1 96.12 163 ALA A N 1
ATOM 1219 C CA . ALA A 1 163 ? -14.703 -12.539 -16.5 1 96.12 163 ALA A CA 1
ATOM 1220 C C . ALA A 1 163 ? -13.336 -11.859 -16.516 1 96.12 163 ALA A C 1
ATOM 1222 O O . ALA A 1 163 ? -13.102 -10.93 -17.297 1 96.12 163 ALA A O 1
ATOM 1223 N N . GLY A 1 164 ? -12.5 -12.242 -15.617 1 95.12 164 GLY A N 1
ATOM 1224 C CA . GLY A 1 164 ? -11.18 -11.633 -15.586 1 95.12 164 GLY A CA 1
ATOM 1225 C C . GLY A 1 164 ? -10.109 -12.57 -15.062 1 95.12 164 GLY A C 1
ATOM 1226 O O . GLY A 1 164 ? -10.391 -13.477 -14.281 1 95.12 164 GLY A O 1
ATOM 1227 N N . VAL A 1 165 ? -8.875 -12.328 -15.453 1 92.88 165 VAL A N 1
ATOM 1228 C CA . VAL A 1 165 ? -7.734 -13.117 -15.008 1 92.88 165 VAL A CA 1
ATOM 1229 C C . VAL A 1 165 ? -7.422 -12.797 -13.547 1 92.88 165 VAL A C 1
ATOM 1231 O O . VAL A 1 165 ? -7.234 -11.633 -13.188 1 92.88 165 VAL A O 1
ATOM 1234 N N . GLY A 1 166 ? -7.395 -13.797 -12.727 1 92.38 166 GLY A N 1
ATOM 1235 C CA . GLY A 1 166 ? -7.09 -13.594 -11.32 1 92.38 166 GLY A CA 1
ATOM 1236 C C . GLY A 1 166 ? -6.609 -14.852 -10.625 1 92.38 166 GLY A C 1
ATOM 1237 O O . GLY A 1 166 ? -6.457 -15.898 -11.266 1 92.38 166 GLY A O 1
ATOM 1238 N N . ILE A 1 167 ? -6.316 -14.703 -9.375 1 93.5 167 ILE A N 1
ATOM 1239 C CA . ILE A 1 167 ? -5.883 -15.805 -8.531 1 93.5 167 ILE A CA 1
ATOM 1240 C C . ILE A 1 167 ? -7.055 -16.297 -7.684 1 93.5 167 ILE A C 1
ATOM 1242 O O . ILE A 1 167 ? -7.664 -15.523 -6.945 1 93.5 167 ILE A O 1
ATOM 1246 N N . GLY A 1 168 ? -7.328 -17.578 -7.766 1 94.5 168 GLY A N 1
ATOM 1247 C CA . GLY A 1 168 ? -8.453 -18.156 -7.055 1 94.5 168 GLY A CA 1
ATOM 1248 C C . GLY A 1 168 ? -8.406 -17.922 -5.559 1 94.5 168 GLY A C 1
ATOM 1249 O O . GLY A 1 168 ? -9.398 -17.516 -4.957 1 94.5 168 GLY A O 1
ATOM 1250 N N . ALA A 1 169 ? -7.246 -18.047 -4.973 1 96.06 169 ALA A N 1
ATOM 1251 C CA . ALA A 1 169 ? -7.09 -18.016 -3.521 1 96.06 169 ALA A CA 1
ATOM 1252 C C . ALA A 1 169 ? -7.059 -16.578 -3.006 1 96.06 169 ALA A C 1
ATOM 1254 O O . ALA A 1 169 ? -6.957 -16.344 -1.798 1 96.06 169 ALA A O 1
ATOM 1255 N N . VAL A 1 170 ? -7.164 -15.578 -3.865 1 95.75 170 VAL A N 1
ATOM 1256 C CA . VAL A 1 170 ? -7.211 -14.18 -3.469 1 95.75 170 VAL A CA 1
ATOM 1257 C C . VAL A 1 170 ? -8.477 -13.523 -4.02 1 95.75 170 VAL A C 1
ATOM 1259 O O . VAL A 1 170 ? -9.453 -13.328 -3.289 1 95.75 170 VAL A O 1
ATOM 1262 N N . ASN A 1 171 ? -8.516 -13.398 -5.367 1 95.75 171 ASN A N 1
ATOM 1263 C CA . ASN A 1 171 ? -9.664 -12.766 -6.016 1 95.75 171 ASN A CA 1
ATOM 1264 C C . ASN A 1 171 ? -10.922 -13.625 -5.879 1 95.75 171 ASN A C 1
ATOM 1266 O O . ASN A 1 171 ? -12.023 -13.094 -5.77 1 95.75 171 ASN A O 1
ATOM 1270 N N . GLY A 1 172 ? -10.711 -14.93 -5.98 1 96.94 172 GLY A N 1
ATOM 1271 C CA . GLY A 1 172 ? -11.844 -15.82 -5.77 1 96.94 172 GLY A CA 1
ATOM 1272 C C . GLY A 1 172 ? -12.477 -15.664 -4.398 1 96.94 172 GLY A C 1
ATOM 1273 O O . GLY A 1 172 ? -13.703 -15.68 -4.266 1 96.94 172 GLY A O 1
ATOM 1274 N N . ILE A 1 173 ? -11.672 -15.461 -3.416 1 97.25 173 ILE A N 1
ATOM 1275 C CA . ILE A 1 173 ? -12.156 -15.328 -2.047 1 97.25 173 ILE A CA 1
ATOM 1276 C C . ILE A 1 173 ? -12.898 -14 -1.894 1 97.25 173 ILE A C 1
ATOM 1278 O O . ILE A 1 173 ? -13.906 -13.922 -1.189 1 97.25 173 ILE A O 1
ATOM 1282 N N . GLU A 1 174 ? -12.359 -12.969 -2.508 1 96.19 174 GLU A N 1
ATOM 1283 C CA . GLU A 1 174 ? -13.07 -11.695 -2.514 1 96.19 174 GLU A CA 1
ATOM 1284 C C . GLU A 1 174 ? -14.469 -11.844 -3.102 1 96.19 174 GLU A C 1
ATOM 1286 O O . GLU A 1 174 ? -15.438 -11.305 -2.562 1 96.19 174 GLU A O 1
ATOM 1291 N N . LEU A 1 175 ? -14.539 -12.547 -4.168 1 96.75 175 LEU A N 1
ATOM 1292 C CA . LEU A 1 175 ? -15.828 -12.766 -4.82 1 96.75 175 LEU A CA 1
ATOM 1293 C C . LEU A 1 175 ? -16.734 -13.648 -3.959 1 96.75 175 LEU A C 1
ATOM 1295 O O . LEU A 1 175 ? -17.938 -13.445 -3.912 1 96.75 175 LEU A O 1
ATOM 1299 N N . GLU A 1 176 ? -16.188 -14.672 -3.332 1 96.88 176 GLU A N 1
ATOM 1300 C CA . GLU A 1 176 ? -16.938 -15.516 -2.418 1 96.88 176 GLU A CA 1
ATOM 1301 C C . GLU A 1 176 ? -17.531 -14.695 -1.271 1 96.88 176 GLU A C 1
ATOM 1303 O O . GLU A 1 176 ? -18.672 -14.906 -0.873 1 96.88 176 GLU A O 1
ATOM 1308 N N . ALA A 1 177 ? -16.703 -13.844 -0.731 1 95.75 177 ALA A N 1
ATOM 1309 C CA . ALA A 1 177 ? -17.172 -12.977 0.343 1 95.75 177 ALA A CA 1
ATOM 1310 C C . ALA A 1 177 ? -18.359 -12.133 -0.116 1 95.75 177 ALA A C 1
ATOM 1312 O O . ALA A 1 177 ? -19.312 -11.93 0.639 1 95.75 177 ALA A O 1
ATOM 1313 N N . TRP A 1 178 ? -18.25 -11.594 -1.301 1 95.5 178 TRP A N 1
ATOM 1314 C CA . TRP A 1 178 ? -19.375 -10.836 -1.859 1 95.5 178 TRP A CA 1
ATOM 1315 C C . TRP A 1 178 ? -20.625 -11.719 -1.979 1 95.5 178 TRP A C 1
ATOM 1317 O O . TRP A 1 178 ? -21.719 -11.289 -1.64 1 95.5 178 TRP A O 1
ATOM 1327 N N . CYS A 1 179 ? -20.469 -12.961 -2.477 1 96.12 179 CYS A N 1
ATOM 1328 C CA . CYS A 1 179 ? -21.578 -13.891 -2.598 1 96.12 179 CYS A CA 1
ATOM 1329 C C . CYS A 1 179 ? -22.25 -14.109 -1.249 1 96.12 179 CYS A C 1
ATOM 1331 O O . CYS A 1 179 ? -23.484 -13.992 -1.14 1 96.12 179 CYS A O 1
ATOM 1333 N N . THR A 1 180 ? -21.469 -14.32 -0.262 1 94.81 180 THR A N 1
ATOM 1334 C CA . THR A 1 180 ? -21.984 -14.531 1.084 1 94.81 180 THR A CA 1
ATOM 1335 C C . THR A 1 180 ? -22.766 -13.305 1.554 1 94.81 180 THR A C 1
ATOM 1337 O O . THR A 1 180 ? -23.875 -13.43 2.076 1 94.81 180 THR A O 1
ATOM 1340 N N . ALA A 1 181 ? -22.203 -12.211 1.352 1 94.19 181 ALA A N 1
ATOM 1341 C CA . ALA A 1 181 ? -22.812 -10.961 1.791 1 94.19 181 ALA A CA 1
ATOM 1342 C C . ALA A 1 181 ? -24.125 -10.703 1.044 1 94.19 181 ALA A C 1
ATOM 1344 O O . ALA A 1 181 ? -25 -9.984 1.535 1 94.19 181 ALA A O 1
ATOM 1345 N N . ASN A 1 182 ? -24.297 -11.32 -0.108 1 94.44 182 ASN A N 1
ATOM 1346 C CA . ASN A 1 182 ? -25.469 -11.055 -0.938 1 94.44 182 ASN A CA 1
ATOM 1347 C C . ASN A 1 182 ? -26.375 -12.281 -1.024 1 94.44 182 ASN A C 1
ATOM 1349 O O . ASN A 1 182 ? -27.219 -12.375 -1.928 1 94.44 182 ASN A O 1
ATOM 1353 N N . GLY A 1 183 ? -26.172 -13.227 -0.171 1 94.06 183 GLY A N 1
ATOM 1354 C CA . GLY A 1 183 ? -27.047 -14.383 -0.05 1 94.06 183 GLY A CA 1
ATOM 1355 C C . GLY A 1 183 ? -26.891 -15.375 -1.188 1 94.06 183 GLY A C 1
ATOM 1356 O O . GLY A 1 183 ? -27.828 -16.109 -1.518 1 94.06 183 GLY A O 1
ATOM 1357 N N . ARG A 1 184 ? -25.766 -15.383 -1.853 1 94 184 ARG A N 1
ATOM 1358 C CA . ARG A 1 184 ? -25.438 -16.328 -2.918 1 94 184 ARG A CA 1
ATOM 1359 C C . ARG A 1 184 ? -24.453 -17.375 -2.434 1 94 184 ARG A C 1
ATOM 1361 O O . ARG A 1 184 ? -23.625 -17.109 -1.557 1 94 184 ARG A O 1
ATOM 1368 N N . PRO A 1 185 ? -24.547 -18.547 -3.041 1 94.12 185 PRO A N 1
ATOM 1369 C CA . PRO A 1 185 ? -23.562 -19.547 -2.65 1 94.12 185 PRO A CA 1
ATOM 1370 C C . PRO A 1 185 ? -22.141 -19.219 -3.119 1 94.12 185 PRO A C 1
ATOM 1372 O O . PRO A 1 185 ? -21.969 -18.719 -4.238 1 94.12 185 PRO A O 1
ATOM 1375 N N . GLU A 1 186 ? -21.188 -19.453 -2.312 1 94.56 186 GLU A N 1
ATOM 1376 C CA . GLU A 1 186 ? -19.781 -19.234 -2.672 1 94.56 186 GLU A CA 1
ATOM 1377 C C . GLU A 1 186 ? -19.391 -20.078 -3.887 1 94.56 186 GLU A C 1
ATOM 1379 O O . GLU A 1 186 ? -18.484 -19.703 -4.633 1 94.56 186 GLU A O 1
ATOM 1384 N N . THR A 1 187 ? -20.156 -21.188 -4.105 1 93.81 187 THR A N 1
ATOM 1385 C CA . THR A 1 187 ? -19.859 -22.109 -5.191 1 93.81 187 THR A CA 1
ATOM 1386 C C . THR A 1 187 ? -20.188 -21.484 -6.543 1 93.81 187 THR A C 1
ATOM 1388 O O . THR A 1 187 ? -19.812 -22.016 -7.59 1 93.81 187 THR A O 1
ATOM 1391 N N . ASP A 1 188 ? -20.781 -20.328 -6.5 1 95.12 188 ASP A N 1
ATOM 1392 C CA . ASP A 1 188 ? -21.047 -19.609 -7.742 1 95.12 188 ASP A CA 1
ATOM 1393 C C . ASP A 1 188 ? -19.75 -19 -8.305 1 95.12 188 ASP A C 1
ATOM 1395 O O . ASP A 1 188 ? -19.703 -18.656 -9.484 1 95.12 188 ASP A O 1
ATOM 1399 N N . VAL A 1 189 ? -18.781 -18.828 -7.445 1 96.62 189 VAL A N 1
ATOM 1400 C CA . VAL A 1 189 ? -17.484 -18.328 -7.906 1 96.62 189 VAL A CA 1
ATOM 1401 C C . VAL A 1 189 ? -16.766 -19.438 -8.656 1 96.62 189 VAL A C 1
ATOM 1403 O O . VAL A 1 189 ? -16.531 -20.531 -8.109 1 96.62 189 VAL A O 1
ATOM 1406 N N . LYS A 1 190 ? -16.469 -19.172 -9.922 1 96.12 190 LYS A N 1
ATOM 1407 C CA . LYS A 1 190 ? -15.82 -20.156 -10.773 1 96.12 190 LYS A CA 1
ATOM 1408 C C . LYS A 1 190 ? -14.5 -19.641 -11.328 1 96.12 190 LYS A C 1
ATOM 1410 O O . LYS A 1 190 ? -14.273 -18.422 -11.375 1 96.12 190 LYS A O 1
ATOM 1415 N N . LEU A 1 191 ? -13.633 -20.562 -11.641 1 94.94 191 LEU A N 1
ATOM 1416 C CA . LEU A 1 191 ? -12.32 -20.281 -12.219 1 94.94 191 LEU A CA 1
ATOM 1417 C C . LEU A 1 191 ? -12.023 -21.234 -13.375 1 94.94 191 LEU A C 1
ATOM 1419 O O . LEU A 1 191 ? -11.969 -22.453 -13.18 1 94.94 191 LEU A O 1
ATOM 1423 N N . ILE A 1 192 ? -11.906 -20.672 -14.562 1 93.25 192 ILE A N 1
ATOM 1424 C CA . ILE A 1 192 ? -11.359 -21.453 -15.656 1 93.25 192 ILE A CA 1
ATOM 1425 C C . ILE A 1 192 ? -9.836 -21.438 -15.594 1 93.25 192 ILE A C 1
ATOM 1427 O O . ILE A 1 192 ? -9.195 -20.453 -15.969 1 93.25 192 ILE A O 1
ATOM 1431 N N . ARG A 1 193 ? -9.281 -22.5 -15.172 1 90.06 193 ARG A N 1
ATOM 1432 C CA . ARG A 1 193 ? -7.848 -22.562 -14.891 1 90.06 193 ARG A CA 1
ATOM 1433 C C . ARG A 1 193 ? -7.031 -22.5 -16.172 1 90.06 193 ARG A C 1
ATOM 1435 O O . ARG A 1 193 ? -7.211 -23.312 -17.078 1 90.06 193 ARG A O 1
ATOM 1442 N N . ILE A 1 194 ? -6.105 -21.625 -16.172 1 85.19 194 ILE A N 1
ATOM 1443 C CA . ILE A 1 194 ? -5.309 -21.391 -17.375 1 85.19 194 ILE A CA 1
ATOM 1444 C C . ILE A 1 194 ? -4.312 -22.531 -17.562 1 85.19 194 ILE A C 1
ATOM 1446 O O . ILE A 1 194 ? -4.023 -22.922 -18.703 1 85.19 194 ILE A O 1
ATOM 1450 N N . ASP A 1 195 ? -3.742 -23.062 -16.484 1 82.12 195 ASP A N 1
ATOM 1451 C CA . ASP A 1 195 ? -2.771 -24.156 -16.609 1 82.12 195 ASP A CA 1
ATOM 1452 C C . ASP A 1 195 ? -3.385 -25.359 -17.312 1 82.12 195 ASP A C 1
ATOM 1454 O O . ASP A 1 195 ? -2.691 -26.094 -18.016 1 82.12 195 ASP A O 1
ATOM 1458 N N . GLU A 1 196 ? -4.668 -25.547 -17.094 1 80.69 196 GLU A N 1
ATOM 1459 C CA . GLU A 1 196 ? -5.375 -26.641 -17.75 1 80.69 196 GLU A CA 1
ATOM 1460 C C . GLU A 1 196 ? -5.641 -26.312 -19.219 1 80.69 196 GLU A C 1
ATOM 1462 O O . GLU A 1 196 ? -5.496 -27.188 -20.094 1 80.69 196 GLU A O 1
ATOM 1467 N N . LEU A 1 197 ? -5.938 -25.125 -19.422 1 76.44 197 LEU A N 1
ATOM 1468 C CA . LEU A 1 197 ? -6.246 -24.688 -20.781 1 76.44 197 LEU A CA 1
ATOM 1469 C C . LEU A 1 197 ? -4.996 -24.734 -21.656 1 76.44 197 LEU A C 1
ATOM 1471 O O . LEU A 1 197 ? -5.07 -25.062 -22.844 1 76.44 197 LEU A O 1
ATOM 1475 N N . ALA A 1 198 ? -3.902 -24.375 -21.062 1 72.5 198 ALA A N 1
ATOM 1476 C CA . ALA A 1 198 ? -2.658 -24.266 -21.828 1 72.5 198 ALA A CA 1
ATOM 1477 C C . ALA A 1 198 ? -1.882 -25.578 -21.797 1 72.5 198 ALA A C 1
ATOM 1479 O O . ALA A 1 198 ? -0.805 -25.688 -22.375 1 72.5 198 ALA A O 1
ATOM 1480 N N . GLU A 1 199 ? -2.406 -26.5 -21.109 1 71.56 199 GLU A N 1
ATOM 1481 C CA . GLU A 1 199 ? -1.809 -27.828 -20.984 1 71.56 199 GLU A CA 1
ATOM 1482 C C . GLU A 1 199 ? -0.398 -27.75 -20.406 1 71.56 199 GLU A C 1
ATOM 1484 O O . GLU A 1 199 ? 0.519 -28.406 -20.906 1 71.56 199 GLU A O 1
ATOM 1489 N N . LEU A 1 200 ? -0.287 -26.859 -19.469 1 71.88 200 LEU A N 1
ATOM 1490 C CA . LEU A 1 200 ? 1.012 -26.672 -18.828 1 71.88 200 LEU A CA 1
ATOM 1491 C C . LEU A 1 200 ? 1.233 -27.719 -17.734 1 71.88 200 LEU A C 1
ATOM 1493 O O . LEU A 1 200 ? 2.371 -27.969 -17.344 1 71.88 200 LEU A O 1
ATOM 1497 N N . GLY A 1 201 ? 0.179 -28.25 -17.344 1 64.19 201 GLY A N 1
ATOM 1498 C CA . GLY A 1 201 ? 0.263 -29.234 -16.281 1 64.19 201 GLY A CA 1
ATOM 1499 C C . GLY A 1 201 ? 0.431 -28.625 -14.898 1 64.19 201 GLY A C 1
ATOM 1500 O O . GLY A 1 201 ? 0.18 -29.281 -13.891 1 64.19 201 GLY A O 1
ATOM 1501 N N . CYS A 1 202 ? 0.97 -27.406 -14.828 1 67.44 202 CYS A N 1
ATOM 1502 C CA . CYS A 1 202 ? 1.081 -26.734 -13.539 1 67.44 202 CYS A CA 1
ATOM 1503 C C . CYS A 1 202 ? 0.913 -25.234 -13.68 1 67.44 202 CYS A C 1
ATOM 1505 O O . CYS A 1 202 ? 1.166 -24.672 -14.75 1 67.44 202 CYS A O 1
ATOM 1507 N N . CYS A 1 203 ? 0.369 -24.656 -12.539 1 69.31 203 CYS A N 1
ATOM 1508 C CA . CYS A 1 203 ? 0.102 -23.219 -12.547 1 69.31 203 CYS A CA 1
ATOM 1509 C C . CYS A 1 203 ? 1.298 -22.438 -12.016 1 69.31 203 CYS A C 1
ATOM 1511 O O . CYS A 1 203 ? 1.144 -21.562 -11.164 1 69.31 203 CYS A O 1
ATOM 1513 N N . CYS A 1 204 ? 2.352 -22.688 -12.688 1 71.75 204 CYS A N 1
ATOM 1514 C CA . CYS A 1 204 ? 3.57 -22.125 -12.102 1 71.75 204 CYS A CA 1
ATOM 1515 C C . CYS A 1 204 ? 3.834 -20.719 -12.625 1 71.75 204 CYS A C 1
ATOM 1517 O O . CYS A 1 204 ? 4.656 -20 -12.07 1 71.75 204 CYS A O 1
ATOM 1519 N N . PHE A 1 205 ? 3.068 -20.312 -13.531 1 75.88 205 PHE A N 1
ATOM 1520 C CA . PHE A 1 205 ? 3.389 -19.016 -14.125 1 75.88 205 PHE A CA 1
ATOM 1521 C C . PHE A 1 205 ? 3.072 -17.891 -13.156 1 75.88 205 PHE A C 1
ATOM 1523 O O . PHE A 1 205 ? 3.615 -16.781 -13.289 1 75.88 205 PHE A O 1
ATOM 1530 N N . CYS A 1 206 ? 2.346 -18.297 -12.125 1 83.19 206 CYS A N 1
ATOM 1531 C CA . CYS A 1 206 ? 1.963 -17.25 -11.188 1 83.19 206 CYS A CA 1
ATOM 1532 C C . CYS A 1 206 ? 2.619 -17.469 -9.828 1 83.19 206 CYS A C 1
ATOM 1534 O O . CYS A 1 206 ? 2.209 -16.875 -8.828 1 83.19 206 CYS A O 1
ATOM 1536 N N . SER A 1 207 ? 3.613 -18.391 -9.828 1 93.25 207 SER A N 1
ATOM 1537 C CA . SER A 1 207 ? 4.418 -18.422 -8.609 1 93.25 207 SER A CA 1
ATOM 1538 C C . SER A 1 207 ? 4.984 -17.047 -8.273 1 93.25 207 SER A C 1
ATOM 1540 O O . SER A 1 207 ? 5.422 -16.312 -9.164 1 93.25 207 SER A O 1
ATOM 1542 N N . ILE A 1 208 ? 4.938 -16.688 -6.969 1 97 208 ILE A N 1
ATOM 1543 C CA . ILE A 1 208 ? 5.43 -15.375 -6.543 1 97 208 ILE A CA 1
ATOM 1544 C C . ILE A 1 208 ? 6.879 -15.5 -6.07 1 97 208 ILE A C 1
ATOM 1546 O O . ILE A 1 208 ? 7.145 -16.062 -5.008 1 97 208 ILE A O 1
ATOM 1550 N N . LEU A 1 209 ? 7.75 -14.938 -6.863 1 98.25 209 LEU A N 1
ATOM 1551 C CA . LEU A 1 209 ? 9.188 -15.055 -6.676 1 98.25 209 LEU A CA 1
ATOM 1552 C C . LEU A 1 209 ? 9.727 -13.883 -5.859 1 98.25 209 LEU A C 1
ATOM 1554 O O . LEU A 1 209 ? 9.07 -12.844 -5.746 1 98.25 209 LEU A O 1
ATOM 1558 N N . VAL A 1 210 ? 10.867 -14.102 -5.211 1 98.81 210 VAL A N 1
ATOM 1559 C CA . VAL A 1 210 ? 11.664 -13.016 -4.664 1 98.81 210 VAL A CA 1
ATOM 1560 C C . VAL A 1 210 ? 12.703 -12.562 -5.691 1 98.81 210 VAL A C 1
ATOM 1562 O O . VAL A 1 210 ? 13.508 -13.375 -6.168 1 98.81 210 VAL A O 1
ATOM 1565 N N . LEU A 1 211 ? 12.672 -11.305 -6.023 1 98.69 211 LEU A N 1
ATOM 1566 C CA . LEU A 1 211 ? 13.523 -10.75 -7.074 1 98.69 211 LEU A CA 1
ATOM 1567 C C . LEU A 1 211 ? 14.641 -9.906 -6.477 1 98.69 211 LEU A C 1
ATOM 1569 O O . LEU A 1 211 ? 14.461 -9.289 -5.426 1 98.69 211 LEU A O 1
ATOM 1573 N N . ALA A 1 212 ? 15.75 -9.891 -7.145 1 98.81 212 ALA A N 1
ATOM 1574 C CA . ALA A 1 212 ? 16.844 -8.961 -6.875 1 98.81 212 ALA A CA 1
ATOM 1575 C C . ALA A 1 212 ? 17.359 -8.336 -8.164 1 98.81 212 ALA A C 1
ATOM 1577 O O . ALA A 1 212 ? 17.484 -9.016 -9.188 1 98.81 212 ALA A O 1
ATOM 1578 N N . ASN A 1 213 ? 17.562 -7.035 -8.156 1 98.62 213 ASN A N 1
ATOM 1579 C CA . ASN A 1 213 ? 18.266 -6.391 -9.258 1 98.62 213 ASN A CA 1
ATOM 1580 C C . ASN A 1 213 ? 19.672 -6.961 -9.438 1 98.62 213 ASN A C 1
ATOM 1582 O O . ASN A 1 213 ? 20.375 -7.223 -8.461 1 98.62 213 ASN A O 1
ATOM 1586 N N . ASP A 1 214 ? 20.109 -7.105 -10.641 1 98.5 214 ASP A N 1
ATOM 1587 C CA . ASP A 1 214 ? 21.375 -7.789 -10.922 1 98.5 214 ASP A CA 1
ATOM 1588 C C . ASP A 1 214 ? 22.562 -6.988 -10.391 1 98.5 214 ASP A C 1
ATOM 1590 O O . ASP A 1 214 ? 23.484 -7.559 -9.805 1 98.5 214 ASP A O 1
ATOM 1594 N N . ASP A 1 215 ? 22.594 -5.684 -10.594 1 98.12 215 ASP A N 1
ATOM 1595 C CA . ASP A 1 215 ? 23.688 -4.855 -10.094 1 98.12 215 ASP A CA 1
ATOM 1596 C C . ASP A 1 215 ? 23.719 -4.84 -8.57 1 98.12 215 ASP A C 1
ATOM 1598 O O . ASP A 1 215 ? 24.797 -4.926 -7.965 1 98.12 215 ASP A O 1
ATOM 1602 N N . PHE A 1 216 ? 22.594 -4.688 -7.988 1 98.06 216 PHE A N 1
ATOM 1603 C CA . PHE A 1 216 ? 22.5 -4.695 -6.531 1 98.06 216 PHE A CA 1
ATOM 1604 C C . PHE A 1 216 ? 23 -6.016 -5.965 1 98.06 216 PHE A C 1
ATOM 1606 O O . PHE A 1 216 ? 23.781 -6.031 -5.012 1 98.06 216 PHE A O 1
ATOM 1613 N N . ARG A 1 217 ? 22.5 -7.113 -6.531 1 98.38 217 ARG A N 1
ATOM 1614 C CA . ARG A 1 217 ? 22.891 -8.453 -6.09 1 98.38 217 ARG A CA 1
ATOM 1615 C C . ARG A 1 217 ? 24.406 -8.641 -6.199 1 98.38 217 ARG A C 1
ATOM 1617 O O . ARG A 1 217 ? 25.031 -9.211 -5.301 1 98.38 217 ARG A O 1
ATOM 1624 N N . ALA A 1 218 ? 24.984 -8.234 -7.281 1 98.31 218 ALA A N 1
ATOM 1625 C CA . ALA A 1 218 ? 26.422 -8.375 -7.504 1 98.31 218 ALA A CA 1
ATOM 1626 C C . ALA A 1 218 ? 27.219 -7.559 -6.488 1 98.31 218 ALA A C 1
ATOM 1628 O O . ALA A 1 218 ? 28.25 -8.016 -5.984 1 98.31 218 ALA A O 1
ATOM 1629 N N . LYS A 1 219 ? 26.734 -6.387 -6.137 1 97.81 219 LYS A N 1
ATOM 1630 C CA . LYS A 1 219 ? 27.438 -5.465 -5.254 1 97.81 219 LYS A CA 1
ATOM 1631 C C . LYS A 1 219 ? 27.172 -5.789 -3.787 1 97.81 219 LYS A C 1
ATOM 1633 O O . LYS A 1 219 ? 27.984 -5.484 -2.918 1 97.81 219 LYS A O 1
ATOM 1638 N N . ASN A 1 220 ? 26.016 -6.398 -3.545 1 97.81 220 ASN A N 1
ATOM 1639 C CA . ASN A 1 220 ? 25.578 -6.605 -2.166 1 97.81 220 ASN A CA 1
ATOM 1640 C C . ASN A 1 220 ? 25.094 -8.031 -1.936 1 97.81 220 ASN A C 1
ATOM 1642 O O . ASN A 1 220 ? 24 -8.25 -1.435 1 97.81 220 ASN A O 1
ATOM 1646 N N . PRO A 1 221 ? 25.891 -9.047 -2.254 1 98.12 221 PRO A N 1
ATOM 1647 C CA . PRO A 1 221 ? 25.422 -10.43 -2.104 1 98.12 221 PRO A CA 1
ATOM 1648 C C . PRO A 1 221 ? 25.047 -10.766 -0.66 1 98.12 221 PRO A C 1
ATOM 1650 O O . PRO A 1 221 ? 24.109 -11.531 -0.422 1 98.12 221 PRO A O 1
ATOM 1653 N N . GLU A 1 222 ? 25.719 -10.188 0.265 1 98 222 GLU A N 1
ATOM 1654 C CA . GLU A 1 222 ? 25.438 -10.5 1.662 1 98 222 GLU A CA 1
ATOM 1655 C C . GLU A 1 222 ? 24.125 -9.891 2.111 1 98 222 GLU A C 1
ATOM 1657 O O . GLU A 1 222 ? 23.406 -10.469 2.939 1 98 222 GLU A O 1
ATOM 1662 N N . LYS A 1 223 ? 23.766 -8.688 1.602 1 98.19 223 LYS A N 1
ATOM 1663 C CA . LYS A 1 223 ? 22.469 -8.109 1.916 1 98.19 223 LYS A CA 1
ATOM 1664 C C . LYS A 1 223 ? 21.344 -8.977 1.361 1 98.19 223 LYS A C 1
ATOM 1666 O O . LYS A 1 223 ? 20.312 -9.172 2.023 1 98.19 223 LYS A O 1
ATOM 1671 N N . VAL A 1 224 ? 21.562 -9.484 0.154 1 98.75 224 VAL A N 1
ATOM 1672 C CA . VAL A 1 224 ? 20.562 -10.352 -0.455 1 98.75 224 VAL A CA 1
ATOM 1673 C C . VAL A 1 224 ? 20.391 -11.617 0.381 1 98.75 224 VAL A C 1
ATOM 1675 O O . VAL A 1 224 ? 19.266 -12.023 0.684 1 98.75 224 VAL A O 1
ATOM 1678 N N . ALA A 1 225 ? 21.5 -12.219 0.792 1 98.75 225 ALA A N 1
ATOM 1679 C CA . ALA A 1 225 ? 21.469 -13.422 1.62 1 98.75 225 ALA A CA 1
ATOM 1680 C C . ALA A 1 225 ? 20.766 -13.156 2.945 1 98.75 225 ALA A C 1
ATOM 1682 O O . ALA A 1 225 ? 19.969 -13.969 3.406 1 98.75 225 ALA A O 1
ATOM 1683 N N . ALA A 1 226 ? 21.062 -12.023 3.539 1 98.69 226 ALA A N 1
ATOM 1684 C CA . ALA A 1 226 ? 20.469 -11.648 4.82 1 98.69 226 ALA A CA 1
ATOM 1685 C C . ALA A 1 226 ? 18.953 -11.5 4.699 1 98.69 226 ALA A C 1
ATOM 1687 O O . ALA A 1 226 ? 18.219 -11.961 5.562 1 98.69 226 ALA A O 1
ATOM 1688 N N . VAL A 1 227 ? 18.5 -10.828 3.631 1 98.88 227 VAL A N 1
ATOM 1689 C CA . VAL A 1 227 ? 17.062 -10.656 3.395 1 98.88 227 VAL A CA 1
ATOM 1690 C C . VAL A 1 227 ? 16.391 -12.016 3.238 1 98.88 227 VAL A C 1
ATOM 1692 O O . VAL A 1 227 ? 15.344 -12.273 3.832 1 98.88 227 VAL A O 1
ATOM 1695 N N . MET A 1 228 ? 17.047 -12.914 2.49 1 98.94 228 MET A N 1
ATOM 1696 C CA . MET A 1 228 ? 16.469 -14.234 2.248 1 98.94 228 MET A CA 1
ATOM 1697 C C . MET A 1 228 ? 16.406 -15.047 3.541 1 98.94 228 MET A C 1
ATOM 1699 O O . MET A 1 228 ? 15.406 -15.734 3.791 1 98.94 228 MET A O 1
ATOM 1703 N N . ARG A 1 229 ? 17.438 -14.977 4.391 1 98.88 229 ARG A N 1
ATOM 1704 C CA . ARG A 1 229 ? 17.422 -15.688 5.664 1 98.88 229 ARG A CA 1
ATOM 1705 C C . ARG A 1 229 ? 16.297 -15.172 6.562 1 98.88 229 ARG A C 1
ATOM 1707 O O . ARG A 1 229 ? 15.625 -15.953 7.238 1 98.88 229 ARG A O 1
ATOM 1714 N N . ALA A 1 230 ? 16.109 -13.859 6.543 1 98.88 230 ALA A N 1
ATOM 1715 C CA . ALA A 1 230 ? 15.055 -13.266 7.371 1 98.88 230 ALA A CA 1
ATOM 1716 C C . ALA A 1 230 ? 13.672 -13.703 6.895 1 98.88 230 ALA A C 1
ATOM 1718 O O . ALA A 1 230 ? 12.812 -14.062 7.703 1 98.88 230 ALA A O 1
ATOM 1719 N N . ILE A 1 231 ? 13.477 -13.68 5.566 1 98.88 231 ILE A N 1
ATOM 1720 C CA . ILE A 1 231 ? 12.195 -14.109 5.023 1 98.88 231 ILE A CA 1
ATOM 1721 C C . ILE A 1 231 ? 11.977 -15.586 5.324 1 98.88 231 ILE A C 1
ATOM 1723 O O . ILE A 1 231 ? 10.859 -16 5.641 1 98.88 231 ILE A O 1
ATOM 1727 N N . LYS A 1 232 ? 13.016 -16.359 5.27 1 98.88 232 LYS A N 1
ATOM 1728 C CA . LYS A 1 232 ? 12.922 -17.781 5.586 1 98.88 232 LYS A CA 1
ATOM 1729 C C . LYS A 1 232 ? 12.461 -18 7.027 1 98.88 232 LYS A C 1
ATOM 1731 O O . LYS A 1 232 ? 11.648 -18.875 7.301 1 98.88 232 LYS A O 1
ATOM 1736 N N . ARG A 1 233 ? 12.984 -17.266 7.941 1 98.69 233 ARG A N 1
ATOM 1737 C CA . ARG A 1 233 ? 12.547 -17.359 9.328 1 98.69 233 ARG A CA 1
ATOM 1738 C C . ARG A 1 233 ? 11.062 -17.016 9.453 1 98.69 233 ARG A C 1
ATOM 1740 O O . ARG A 1 233 ? 10.336 -17.641 10.227 1 98.69 233 ARG A O 1
ATOM 1747 N N . GLY A 1 234 ? 10.656 -15.969 8.719 1 98.69 234 GLY A N 1
ATOM 1748 C CA . GLY A 1 234 ? 9.234 -15.664 8.672 1 98.69 234 GLY A CA 1
ATOM 1749 C C . GLY A 1 234 ? 8.391 -16.812 8.164 1 98.69 234 GLY A C 1
ATOM 1750 O O . GLY A 1 234 ? 7.352 -17.125 8.75 1 98.69 234 GLY A O 1
ATOM 1751 N N . ALA A 1 235 ? 8.891 -17.422 7.102 1 98.62 235 ALA A N 1
ATOM 1752 C CA . ALA A 1 235 ? 8.195 -18.594 6.559 1 98.62 235 ALA A CA 1
ATOM 1753 C C . ALA A 1 235 ? 8.148 -19.719 7.578 1 98.62 235 ALA A C 1
ATOM 1755 O O . ALA A 1 235 ? 7.117 -20.391 7.727 1 98.62 235 ALA A O 1
ATOM 1756 N N . ASP A 1 236 ? 9.227 -19.938 8.266 1 98.5 236 ASP A N 1
ATOM 1757 C CA . ASP A 1 236 ? 9.266 -20.984 9.289 1 98.5 236 ASP A CA 1
ATOM 1758 C C . ASP A 1 236 ? 8.211 -20.734 10.367 1 98.5 236 ASP A C 1
ATOM 1760 O O . ASP A 1 236 ? 7.547 -21.672 10.82 1 98.5 236 ASP A O 1
ATOM 1764 N N . ASP A 1 237 ? 8.07 -19.516 10.797 1 98.31 237 ASP A N 1
ATOM 1765 C CA . ASP A 1 237 ? 7.066 -19.188 11.797 1 98.31 237 ASP A CA 1
ATOM 1766 C C . ASP A 1 237 ? 5.66 -19.5 11.297 1 98.31 237 ASP A C 1
ATOM 1768 O O . ASP A 1 237 ? 4.832 -20.016 12.047 1 98.31 237 ASP A O 1
ATOM 1772 N N . VAL A 1 238 ? 5.402 -19.141 10.039 1 98.19 238 VAL A N 1
ATOM 1773 C CA . VAL A 1 238 ? 4.09 -19.375 9.445 1 98.19 238 VAL A CA 1
ATOM 1774 C C . VAL A 1 238 ? 3.742 -20.859 9.516 1 98.19 238 VAL A C 1
ATOM 1776 O O . VAL A 1 238 ? 2.617 -21.219 9.867 1 98.19 238 VAL A O 1
ATOM 1779 N N . PHE A 1 239 ? 4.684 -21.703 9.234 1 97.75 239 PHE A N 1
ATOM 1780 C CA . PHE A 1 239 ? 4.398 -23.141 9.156 1 97.75 239 PHE A CA 1
ATOM 1781 C C . PHE A 1 239 ? 4.438 -23.781 10.539 1 97.75 239 PHE A C 1
ATOM 1783 O O . PHE A 1 239 ? 3.689 -24.719 10.812 1 97.75 239 PHE A O 1
ATOM 1790 N N . ALA A 1 240 ? 5.238 -23.297 11.445 1 97.69 240 ALA A N 1
ATOM 1791 C CA . ALA A 1 240 ? 5.352 -23.859 12.781 1 97.69 240 ALA A CA 1
ATOM 1792 C C . ALA A 1 240 ? 4.109 -23.547 13.617 1 97.69 240 ALA A C 1
ATOM 1794 O O . ALA A 1 240 ? 3.6 -24.422 14.328 1 97.69 240 ALA A O 1
ATOM 1795 N N . GLU A 1 241 ? 3.639 -22.344 13.539 1 97.56 241 GLU A N 1
ATOM 1796 C CA . GLU A 1 241 ? 2.482 -21.875 14.305 1 97.56 241 GLU A CA 1
ATOM 1797 C C . GLU A 1 241 ? 1.619 -20.938 13.477 1 97.56 241 GLU A C 1
ATOM 1799 O O . GLU A 1 241 ? 1.527 -19.734 13.781 1 97.56 241 GLU A O 1
ATOM 1804 N N . PRO A 1 242 ? 0.862 -21.484 12.602 1 97.56 242 PRO A N 1
ATOM 1805 C CA . PRO A 1 242 ? 0.142 -20.656 11.633 1 97.56 242 PRO A CA 1
ATOM 1806 C C . PRO A 1 242 ? -0.788 -19.641 12.297 1 97.56 242 PRO A C 1
ATOM 1808 O O . PRO A 1 242 ? -0.871 -18.5 11.859 1 97.56 242 PRO A O 1
ATOM 1811 N N . LYS A 1 243 ? -1.48 -20 13.375 1 97.19 243 LYS A N 1
ATOM 1812 C CA . LYS A 1 243 ? -2.408 -19.094 14.047 1 97.19 243 LYS A CA 1
ATOM 1813 C C . LYS A 1 243 ? -1.662 -17.953 14.742 1 97.19 243 LYS A C 1
ATOM 1815 O O . LYS A 1 243 ? -2.051 -16.797 14.633 1 97.19 243 LYS A O 1
ATOM 1820 N N . LYS A 1 244 ? -0.65 -18.344 15.43 1 97.44 244 LYS A N 1
ATOM 1821 C CA . LYS A 1 244 ? 0.163 -17.344 16.109 1 97.44 244 LYS A CA 1
ATOM 1822 C C . LYS A 1 244 ? 0.812 -16.391 15.102 1 97.44 244 LYS A C 1
ATOM 1824 O O . LYS A 1 244 ? 0.845 -15.18 15.312 1 97.44 244 LYS A O 1
ATOM 1829 N N . ALA A 1 245 ? 1.345 -16.922 14.031 1 98 245 ALA A N 1
ATOM 1830 C CA . ALA A 1 245 ? 1.979 -16.125 12.984 1 98 245 ALA A CA 1
ATOM 1831 C C . ALA A 1 245 ? 1 -15.117 12.398 1 98 245 ALA A C 1
ATOM 1833 O O . ALA A 1 245 ? 1.35 -13.953 12.188 1 98 245 ALA A O 1
ATOM 1834 N N . TRP A 1 246 ? -0.208 -15.555 12.125 1 97.75 246 TRP A N 1
ATOM 1835 C CA . TRP A 1 246 ? -1.23 -14.664 11.578 1 97.75 246 TRP A CA 1
ATOM 1836 C C . TRP A 1 246 ? -1.542 -13.531 12.555 1 97.75 246 TRP A C 1
ATOM 1838 O O . TRP A 1 246 ? -1.661 -12.375 12.148 1 97.75 246 TRP A O 1
ATOM 1848 N N . GLY A 1 247 ? -1.683 -13.906 13.844 1 95.88 247 GLY A N 1
ATOM 1849 C CA . GLY A 1 247 ? -1.888 -12.883 14.852 1 95.88 247 GLY A CA 1
ATOM 1850 C C . GLY A 1 247 ? -0.785 -11.844 14.875 1 95.88 247 GLY A C 1
ATOM 1851 O O . GLY A 1 247 ? -1.057 -10.641 14.977 1 95.88 247 GLY A O 1
ATOM 1852 N N . ASP A 1 248 ? 0.439 -12.258 14.727 1 95.56 248 ASP A N 1
ATOM 1853 C CA . ASP A 1 248 ? 1.59 -11.359 14.734 1 95.56 248 ASP A CA 1
ATOM 1854 C C . ASP A 1 248 ? 1.597 -10.461 13.5 1 95.56 248 ASP A C 1
ATOM 1856 O O . ASP A 1 248 ? 1.911 -9.273 13.594 1 95.56 248 ASP A O 1
ATOM 1860 N N . VAL A 1 249 ? 1.262 -11.023 12.375 1 96.31 249 VAL A N 1
ATOM 1861 C CA . VAL A 1 249 ? 1.205 -10.234 11.148 1 96.31 249 VAL A CA 1
ATOM 1862 C C . VAL A 1 249 ? 0.121 -9.164 11.273 1 96.31 249 VAL A C 1
ATOM 1864 O O . VAL A 1 249 ? 0.317 -8.023 10.852 1 96.31 249 VAL A O 1
ATOM 1867 N N . CYS A 1 250 ? -1.01 -9.523 11.867 1 94.06 250 CYS A N 1
ATOM 1868 C CA . CYS A 1 250 ? -2.133 -8.602 12.008 1 94.06 250 CYS A CA 1
ATOM 1869 C C . CYS A 1 250 ? -1.782 -7.449 12.945 1 94.06 250 CYS A C 1
ATOM 1871 O O . CYS A 1 250 ? -2.262 -6.328 12.758 1 94.06 250 CYS A O 1
ATOM 1873 N N . LYS A 1 251 ? -0.955 -7.699 13.914 1 88.69 251 LYS A N 1
ATOM 1874 C CA . LYS A 1 251 ? -0.507 -6.629 14.805 1 88.69 251 LYS A CA 1
ATOM 1875 C C . LYS A 1 251 ? 0.35 -5.613 14.055 1 88.69 251 LYS A C 1
ATOM 1877 O O . LYS A 1 251 ? 0.315 -4.418 14.359 1 88.69 251 LYS A O 1
ATOM 1882 N N . PHE A 1 252 ? 1.015 -6.105 13.094 1 89.69 252 PHE A N 1
ATOM 1883 C CA . PHE A 1 252 ? 1.922 -5.266 12.328 1 89.69 252 PHE A CA 1
ATOM 1884 C C . PHE A 1 252 ? 1.179 -4.555 11.203 1 89.69 252 PHE A C 1
ATOM 1886 O O . PHE A 1 252 ? 1.396 -3.363 10.961 1 89.69 252 PHE A O 1
ATOM 1893 N N . LYS A 1 253 ? 0.39 -5.301 10.484 1 93.5 253 LYS A N 1
ATOM 1894 C CA . LYS A 1 253 ? -0.357 -4.801 9.336 1 93.5 253 LYS A CA 1
ATOM 1895 C C . LYS A 1 253 ? -1.854 -4.75 9.633 1 93.5 253 LYS A C 1
ATOM 1897 O O . LYS A 1 253 ? -2.586 -5.691 9.32 1 93.5 253 LYS A O 1
ATOM 1902 N N . LYS A 1 254 ? -2.355 -3.613 10.031 1 88.25 254 LYS A N 1
ATOM 1903 C CA . LYS A 1 254 ? -3.717 -3.473 10.539 1 88.25 254 LYS A CA 1
ATOM 1904 C C . LYS A 1 254 ? -4.746 -3.787 9.461 1 88.25 254 LYS A C 1
ATOM 1906 O O . LYS A 1 254 ? -5.848 -4.246 9.758 1 88.25 254 LYS A O 1
ATOM 1911 N N . THR A 1 255 ? -4.363 -3.609 8.211 1 89.94 255 THR A N 1
ATOM 1912 C CA . THR A 1 255 ? -5.301 -3.863 7.121 1 89.94 255 THR A CA 1
ATOM 1913 C C . THR A 1 255 ? -5.676 -5.34 7.062 1 89.94 255 THR A C 1
ATOM 1915 O O . THR A 1 255 ? -6.684 -5.707 6.457 1 89.94 255 THR A O 1
ATOM 1918 N N . PHE A 1 256 ? -4.859 -6.172 7.652 1 95.06 256 PHE A N 1
ATOM 1919 C CA . PHE A 1 256 ? -5.086 -7.613 7.617 1 95.06 256 PHE A CA 1
ATOM 1920 C C . PHE A 1 256 ? -6.117 -8.031 8.656 1 95.06 256 PHE A C 1
ATOM 1922 O O . PHE A 1 256 ? -6.613 -9.156 8.633 1 95.06 256 PHE A O 1
ATOM 1929 N N . ARG A 1 257 ? -6.559 -7.07 9.492 1 92.88 257 ARG A N 1
ATOM 1930 C CA . ARG A 1 257 ? -7.461 -7.402 10.594 1 92.88 257 ARG A CA 1
ATOM 1931 C C . ARG A 1 257 ? -8.906 -7.5 10.109 1 92.88 257 ARG A C 1
ATOM 1933 O O . ARG A 1 257 ? -9.789 -6.836 10.648 1 92.88 257 ARG A O 1
ATOM 1940 N N . THR A 1 258 ? -9.18 -8.32 9.141 1 93.5 258 THR A N 1
ATOM 1941 C CA . THR A 1 258 ? -10.516 -8.594 8.625 1 93.5 258 THR A CA 1
ATOM 1942 C C . THR A 1 258 ? -10.703 -10.086 8.375 1 93.5 258 THR A C 1
ATOM 1944 O O . THR A 1 258 ? -9.727 -10.82 8.203 1 93.5 258 THR A O 1
ATOM 1947 N N . GLU A 1 259 ? -11.953 -10.469 8.312 1 94.88 259 GLU A N 1
ATOM 1948 C CA . GLU A 1 259 ? -12.273 -11.859 7.98 1 94.88 259 GLU A CA 1
ATOM 1949 C C . GLU A 1 259 ? -11.805 -12.211 6.57 1 94.88 259 GLU A C 1
ATOM 1951 O O . GLU A 1 259 ? -11.391 -13.344 6.316 1 94.88 259 GLU A O 1
ATOM 1956 N N . LEU A 1 260 ? -11.867 -11.266 5.699 1 95.81 260 LEU A N 1
ATOM 1957 C CA . LEU A 1 260 ? -11.484 -11.492 4.312 1 95.81 260 LEU A CA 1
ATOM 1958 C C . LEU A 1 260 ? -10.016 -11.906 4.215 1 95.81 260 LEU A C 1
ATOM 1960 O O . LEU A 1 260 ? -9.695 -12.93 3.607 1 95.81 260 LEU A O 1
ATOM 1964 N N . PHE A 1 261 ? -9.141 -11.156 4.859 1 97.44 261 PHE A N 1
ATOM 1965 C CA . PHE A 1 261 ? -7.715 -11.445 4.734 1 97.44 261 PHE A CA 1
ATOM 1966 C C . PHE A 1 261 ? -7.348 -12.711 5.504 1 97.44 261 PHE A C 1
ATOM 1968 O O . PHE A 1 261 ? -6.41 -13.422 5.133 1 97.44 261 PHE A O 1
ATOM 1975 N N . ALA A 1 262 ? -8.117 -13.008 6.539 1 97.56 262 ALA A N 1
ATOM 1976 C CA . ALA A 1 262 ? -7.926 -14.273 7.23 1 97.56 262 ALA A CA 1
ATOM 1977 C C . ALA A 1 262 ? -8.258 -15.453 6.32 1 97.56 262 ALA A C 1
ATOM 1979 O O . ALA A 1 262 ? -7.527 -16.453 6.293 1 97.56 262 ALA A O 1
ATOM 1980 N N . LYS A 1 263 ? -9.359 -15.336 5.594 1 96.94 263 LYS A N 1
ATOM 1981 C CA . LYS A 1 263 ? -9.742 -16.391 4.656 1 96.94 263 LYS A CA 1
ATOM 1982 C C . LYS A 1 263 ? -8.711 -16.531 3.537 1 96.94 263 LYS A C 1
ATOM 1984 O O . LYS A 1 263 ? -8.391 -17.641 3.117 1 96.94 263 LYS A O 1
ATOM 1989 N N . ILE A 1 264 ? -8.219 -15.43 3.035 1 97.81 264 ILE A N 1
ATOM 1990 C CA . ILE A 1 264 ? -7.188 -15.461 2.006 1 97.81 264 ILE A CA 1
ATOM 1991 C C . ILE A 1 264 ? -5.941 -16.156 2.551 1 97.81 264 ILE A C 1
ATOM 1993 O O . ILE A 1 264 ? -5.305 -16.953 1.852 1 97.81 264 ILE A O 1
ATOM 1997 N N . TYR A 1 265 ? -5.598 -15.898 3.803 1 98.44 265 TYR A N 1
ATOM 1998 C CA . TYR A 1 265 ? -4.453 -16.531 4.449 1 98.44 265 TYR A CA 1
ATOM 1999 C C . TYR A 1 265 ? -4.609 -18.047 4.469 1 98.44 265 TYR A C 1
ATOM 2001 O O . TYR A 1 265 ? -3.701 -18.781 4.066 1 98.44 265 TYR A O 1
ATOM 2009 N N . GLU A 1 266 ? -5.758 -18.453 4.82 1 97.62 266 GLU A N 1
ATOM 2010 C CA . GLU A 1 266 ? -6.02 -19.891 4.902 1 97.62 266 GLU A CA 1
ATOM 2011 C C . GLU A 1 266 ? -5.969 -20.547 3.523 1 97.62 266 GLU A C 1
ATOM 2013 O O . GLU A 1 266 ? -5.453 -21.656 3.373 1 97.62 266 GLU A O 1
ATOM 2018 N N . ARG A 1 267 ? -6.492 -19.891 2.568 1 96.94 267 ARG A N 1
ATOM 2019 C CA . ARG A 1 267 ? -6.574 -20.469 1.228 1 96.94 267 ARG A CA 1
ATOM 2020 C C . ARG A 1 267 ? -5.223 -20.422 0.525 1 96.94 267 ARG A C 1
ATOM 2022 O O . ARG A 1 267 ? -4.91 -21.281 -0.298 1 96.94 267 ARG A O 1
ATOM 2029 N N . CYS A 1 268 ? -4.375 -19.438 0.839 1 97.44 268 CYS A N 1
ATOM 2030 C CA . CYS A 1 268 ? -3.051 -19.328 0.243 1 97.44 268 CYS A CA 1
ATOM 2031 C C . CYS A 1 268 ? -2.055 -20.234 0.944 1 97.44 268 CYS A C 1
ATOM 2033 O O . CYS A 1 268 ? -1.037 -20.625 0.363 1 97.44 268 CYS A O 1
ATOM 2035 N N . PHE A 1 269 ? -2.322 -20.625 2.16 1 97.69 269 PHE A N 1
ATOM 2036 C CA . PHE A 1 269 ? -1.388 -21.344 3.029 1 97.69 269 PHE A CA 1
ATOM 2037 C C . PHE A 1 269 ? -0.828 -22.578 2.334 1 97.69 269 PHE A C 1
ATOM 2039 O O . PHE A 1 269 ? 0.386 -22.781 2.318 1 97.69 269 PHE A O 1
ATOM 2046 N N . PRO A 1 270 ? -1.673 -23.391 1.66 1 95.38 270 PRO A N 1
ATOM 2047 C CA . PRO A 1 270 ? -1.147 -24.594 1.018 1 95.38 270 PRO A CA 1
ATOM 2048 C C . PRO A 1 270 ? -0.165 -24.281 -0.109 1 95.38 270 PRO A C 1
ATOM 2050 O O . PRO A 1 270 ? 0.606 -25.156 -0.519 1 95.38 270 PRO A O 1
ATOM 2053 N N . PHE A 1 271 ? -0.215 -23.062 -0.603 1 95.56 271 PHE A N 1
ATOM 2054 C CA . PHE A 1 271 ? 0.648 -22.672 -1.717 1 95.56 271 PHE A CA 1
ATOM 2055 C C . PHE A 1 271 ? 1.925 -22.016 -1.214 1 95.56 271 PHE A C 1
ATOM 2057 O O . PHE A 1 271 ? 2.871 -21.812 -1.979 1 95.56 271 PHE A O 1
ATOM 2064 N N . MET A 1 272 ? 2.029 -21.625 0.074 1 97.19 272 MET A N 1
ATOM 2065 C CA . MET A 1 272 ? 3.195 -20.922 0.59 1 97.19 272 MET A CA 1
ATOM 2066 C C . MET A 1 272 ? 4.426 -21.812 0.587 1 97.19 272 MET A C 1
ATOM 2068 O O . MET A 1 272 ? 4.332 -23 0.9 1 97.19 272 MET A O 1
ATOM 2072 N N . SER A 1 273 ? 5.484 -21.25 0.224 1 96.69 273 SER A N 1
ATOM 2073 C CA . SER A 1 273 ? 6.719 -22.031 0.079 1 96.69 273 SER A CA 1
ATOM 2074 C C . SER A 1 273 ? 7.402 -22.234 1.427 1 96.69 273 SER A C 1
ATOM 2076 O O . SER A 1 273 ? 7.594 -21.281 2.186 1 96.69 273 SER A O 1
ATOM 2078 N N . ARG A 1 274 ? 7.805 -23.422 1.686 1 95.44 274 ARG A N 1
ATOM 2079 C CA . ARG A 1 274 ? 8.469 -23.75 2.939 1 95.44 274 ARG A CA 1
ATOM 2080 C C . ARG A 1 274 ? 9.969 -23.5 2.852 1 95.44 274 ARG A C 1
ATOM 2082 O O . ARG A 1 274 ? 10.594 -23.125 3.846 1 95.44 274 ARG A O 1
ATOM 2089 N N . ASP A 1 275 ? 10.516 -23.672 1.68 1 97.25 275 ASP A N 1
ATOM 2090 C CA . ASP A 1 275 ? 11.969 -23.547 1.593 1 97.25 275 ASP A CA 1
ATOM 2091 C C . ASP A 1 275 ? 12.367 -22.406 0.674 1 97.25 275 ASP A C 1
ATOM 2093 O O . ASP A 1 275 ? 13.555 -22.172 0.438 1 97.25 275 ASP A O 1
ATOM 2097 N N . LEU A 1 276 ? 11.461 -21.672 0.08 1 98.19 276 LEU A N 1
ATOM 2098 C CA . LEU A 1 276 ? 11.617 -20.438 -0.683 1 98.19 276 LEU A CA 1
ATOM 2099 C C . LEU A 1 276 ? 12.438 -20.672 -1.943 1 98.19 276 LEU A C 1
ATOM 2101 O O . LEU A 1 276 ? 12.891 -19.734 -2.588 1 98.19 276 LEU A O 1
ATOM 2105 N N . ARG A 1 277 ? 12.641 -21.844 -2.369 1 97.19 277 ARG A N 1
ATOM 2106 C CA . ARG A 1 277 ? 13.57 -22.094 -3.469 1 97.19 277 ARG A CA 1
ATOM 2107 C C . ARG A 1 277 ? 12.891 -21.875 -4.816 1 97.19 277 ARG A C 1
ATOM 2109 O O . ARG A 1 277 ? 11.672 -21.969 -4.922 1 97.19 277 ARG A O 1
ATOM 2116 N N . ASN A 1 278 ? 13.703 -21.594 -5.824 1 96.69 278 ASN A N 1
ATOM 2117 C CA . ASN A 1 278 ? 13.305 -21.719 -7.219 1 96.69 278 ASN A CA 1
ATOM 2118 C C . ASN A 1 278 ? 13.312 -23.172 -7.676 1 96.69 278 ASN A C 1
ATOM 2120 O O . ASN A 1 278 ? 14.289 -23.891 -7.469 1 96.69 278 ASN A O 1
ATOM 2124 N N . VAL A 1 279 ? 12.258 -23.547 -8.297 1 92.94 279 VAL A N 1
ATOM 2125 C CA . VAL A 1 279 ? 12.148 -24.938 -8.734 1 92.94 279 VAL A CA 1
ATOM 2126 C C . VAL A 1 279 ? 12.469 -25.031 -10.227 1 92.94 279 VAL A C 1
ATOM 2128 O O . VAL A 1 279 ? 11.734 -24.5 -11.062 1 92.94 279 VAL A O 1
ATOM 2131 N N . LYS A 1 280 ? 13.484 -25.797 -10.562 1 92.62 280 LYS A N 1
ATOM 2132 C CA . LYS A 1 280 ? 13.977 -25.906 -11.93 1 92.62 280 LYS A CA 1
ATOM 2133 C C . LYS A 1 280 ? 12.867 -26.375 -12.875 1 92.62 280 LYS A C 1
ATOM 2135 O O . LYS A 1 280 ? 12.734 -25.859 -13.984 1 92.62 280 LYS A O 1
ATOM 2140 N N . ARG A 1 281 ? 12.109 -27.344 -12.461 1 88.94 281 ARG A N 1
ATOM 2141 C CA . ARG A 1 281 ? 11.023 -27.891 -13.273 1 88.94 281 ARG A CA 1
ATOM 2142 C C . ARG A 1 281 ? 10.062 -26.797 -13.711 1 88.94 281 ARG A C 1
ATOM 2144 O O . ARG A 1 281 ? 9.656 -26.734 -14.867 1 88.94 281 ARG A O 1
ATOM 2151 N N . ASP A 1 282 ? 9.711 -25.938 -12.766 1 90.75 282 ASP A N 1
ATOM 2152 C CA . ASP A 1 282 ? 8.766 -24.859 -13.031 1 90.75 282 ASP A CA 1
ATOM 2153 C C . ASP A 1 282 ? 9.352 -23.828 -14.008 1 90.75 282 ASP A C 1
ATOM 2155 O O . ASP A 1 282 ? 8.672 -23.406 -14.938 1 90.75 282 ASP A O 1
ATOM 2159 N N . TRP A 1 283 ? 10.602 -23.484 -13.805 1 93.44 283 TRP A N 1
ATOM 2160 C CA . TRP A 1 283 ? 11.266 -22.531 -14.672 1 93.44 283 TRP A CA 1
ATOM 2161 C C . TRP A 1 283 ? 11.391 -23.062 -16.094 1 93.44 283 TRP A C 1
ATOM 2163 O O . TRP A 1 283 ? 11.219 -22.328 -17.062 1 93.44 283 TRP A O 1
ATOM 2173 N N . THR A 1 284 ? 11.648 -24.297 -16.219 1 90.94 284 THR A N 1
ATOM 2174 C CA . THR A 1 284 ? 11.75 -24.922 -17.531 1 90.94 284 THR A CA 1
ATOM 2175 C C . THR A 1 284 ? 10.406 -24.891 -18.25 1 90.94 284 THR A C 1
ATOM 2177 O O . THR A 1 284 ? 10.336 -24.5 -19.422 1 90.94 284 THR A O 1
ATOM 2180 N N . LYS A 1 285 ? 9.406 -25.234 -17.547 1 88.44 285 LYS A N 1
ATOM 2181 C CA . LYS A 1 285 ? 8.07 -25.297 -18.141 1 88.44 285 LYS A CA 1
ATOM 2182 C C . LYS A 1 285 ? 7.578 -23.906 -18.547 1 88.44 285 LYS A C 1
ATOM 2184 O O . LYS A 1 285 ? 7.074 -23.734 -19.656 1 88.44 285 LYS A O 1
ATOM 2189 N N . VAL A 1 286 ? 7.734 -22.969 -17.656 1 90.44 286 VAL A N 1
ATOM 2190 C CA . VAL A 1 286 ? 7.191 -21.641 -17.922 1 90.44 286 VAL A CA 1
ATOM 2191 C C . VAL A 1 286 ? 8.023 -20.938 -18.984 1 90.44 286 VAL A C 1
ATOM 2193 O O . VAL A 1 286 ? 7.488 -20.203 -19.812 1 90.44 286 VAL A O 1
ATOM 2196 N N . SER A 1 287 ? 9.328 -21.141 -18.984 1 92 287 SER A N 1
ATOM 2197 C CA . SER A 1 287 ? 10.156 -20.562 -20.031 1 92 287 SER A CA 1
ATOM 2198 C C . SER A 1 287 ? 9.781 -21.141 -21.406 1 92 287 SER A C 1
ATOM 2200 O O . SER A 1 287 ? 9.773 -20.406 -22.406 1 92 287 SER A O 1
ATOM 2202 N N . ALA A 1 288 ? 9.5 -22.391 -21.469 1 89.62 288 ALA A N 1
ATOM 2203 C CA . ALA A 1 288 ? 9.07 -23.016 -22.719 1 89.62 288 ALA A CA 1
ATOM 2204 C C . ALA A 1 288 ? 7.742 -22.422 -23.188 1 89.62 288 ALA A C 1
ATOM 2206 O O . ALA A 1 288 ? 7.562 -22.172 -24.375 1 89.62 288 ALA A O 1
ATOM 2207 N N . TYR A 1 289 ? 6.906 -22.297 -22.25 1 87.38 289 TYR A N 1
ATOM 2208 C CA . TYR A 1 289 ? 5.621 -21.688 -22.578 1 87.38 289 TYR A CA 1
ATOM 2209 C C . TYR A 1 289 ? 5.809 -20.266 -23.094 1 87.38 289 TYR A C 1
ATOM 2211 O O . TYR A 1 289 ? 5.191 -19.859 -24.078 1 87.38 289 TYR A O 1
ATOM 2219 N N . CYS A 1 290 ? 6.66 -19.469 -22.406 1 89.56 290 CYS A N 1
ATOM 2220 C CA . CYS A 1 290 ? 6.941 -18.094 -22.797 1 89.56 290 CYS A CA 1
ATOM 2221 C C . CYS A 1 290 ? 7.547 -18.031 -24.188 1 89.56 290 CYS A C 1
ATOM 2223 O O . CYS A 1 290 ? 7.258 -17.109 -24.969 1 89.56 290 CYS A O 1
ATOM 2225 N N . HIS A 1 291 ? 8.32 -18.984 -24.516 1 90.81 291 HIS A N 1
ATOM 2226 C CA . HIS A 1 291 ? 8.875 -19.078 -25.859 1 90.81 291 HIS A CA 1
ATOM 2227 C C . HIS A 1 291 ? 7.789 -19.344 -26.891 1 90.81 291 HIS A C 1
ATOM 2229 O O . HIS A 1 291 ? 7.758 -18.703 -27.938 1 90.81 291 HIS A O 1
ATOM 2235 N N . ARG A 1 292 ? 6.914 -20.219 -26.562 1 86.19 292 ARG A N 1
ATOM 2236 C CA . ARG A 1 292 ? 5.836 -20.609 -27.469 1 86.19 292 ARG A CA 1
ATOM 2237 C C . ARG A 1 292 ? 4.957 -19.406 -27.812 1 86.19 292 ARG A C 1
ATOM 2239 O O . ARG A 1 292 ? 4.531 -19.25 -28.953 1 86.19 292 ARG A O 1
ATOM 2246 N N . ILE A 1 293 ? 4.805 -18.562 -26.828 1 83.12 293 ILE A N 1
ATOM 2247 C CA . ILE A 1 293 ? 3.842 -17.484 -27.047 1 83.12 293 ILE A CA 1
ATOM 2248 C C . ILE A 1 293 ? 4.578 -16.203 -27.406 1 83.12 293 ILE A C 1
ATOM 2250 O O . ILE A 1 293 ? 3.988 -15.117 -27.406 1 83.12 293 ILE A O 1
ATOM 2254 N N . GLY A 1 294 ? 5.91 -16.203 -27.516 1 86.12 294 GLY A N 1
ATOM 2255 C CA . GLY A 1 294 ? 6.676 -15.102 -28.078 1 86.12 294 GLY A CA 1
ATOM 2256 C C . GLY A 1 294 ? 7.117 -14.094 -27.047 1 86.12 294 GLY A C 1
ATOM 2257 O O . GLY A 1 294 ? 7.492 -12.969 -27.375 1 86.12 294 GLY A O 1
ATOM 2258 N N . VAL A 1 295 ? 7.105 -14.5 -25.812 1 86.56 295 VAL A N 1
ATOM 2259 C CA . VAL A 1 295 ? 7.512 -13.602 -24.734 1 86.56 295 VAL A CA 1
ATOM 2260 C C . VAL A 1 295 ? 9.039 -13.555 -24.656 1 86.56 295 VAL A C 1
ATOM 2262 O O . VAL A 1 295 ? 9.617 -12.508 -24.359 1 86.56 295 VAL A O 1
ATOM 2265 N N . CYS A 1 296 ? 9.648 -14.68 -24.891 1 90.56 296 CYS A N 1
ATOM 2266 C CA . CYS A 1 296 ? 11.109 -14.719 -24.875 1 90.56 296 CYS A CA 1
ATOM 2267 C C . CYS A 1 296 ? 11.633 -15.531 -26.062 1 90.56 296 CYS A C 1
ATOM 2269 O O . CYS A 1 296 ? 10.883 -16.281 -26.688 1 90.56 296 CYS A O 1
ATOM 2271 N N . ASP A 1 297 ? 12.844 -15.352 -26.344 1 91.44 297 ASP A N 1
ATOM 2272 C CA . ASP A 1 297 ? 13.43 -16.031 -27.5 1 91.44 297 ASP A CA 1
ATOM 2273 C C . ASP A 1 297 ? 13.891 -17.438 -27.141 1 91.44 297 ASP A C 1
ATOM 2275 O O . ASP A 1 297 ? 13.852 -17.828 -25.969 1 91.44 297 ASP A O 1
ATOM 2279 N N . ALA A 1 298 ? 14.25 -18.141 -28.172 1 88.19 298 ALA A N 1
ATOM 2280 C CA . ALA A 1 298 ? 14.633 -19.547 -28.016 1 88.19 298 ALA A CA 1
ATOM 2281 C C . ALA A 1 298 ? 15.898 -19.688 -27.188 1 88.19 298 ALA A C 1
ATOM 2283 O O . ALA A 1 298 ? 16.109 -20.703 -26.516 1 88.19 298 ALA A O 1
ATOM 2284 N N . ASN A 1 299 ? 16.688 -18.656 -27.094 1 90.06 299 ASN A N 1
ATOM 2285 C CA . ASN A 1 299 ? 17.953 -18.703 -26.391 1 90.06 299 ASN A CA 1
ATOM 2286 C C . ASN A 1 299 ? 17.844 -18.141 -24.984 1 90.06 299 ASN A C 1
ATOM 2288 O O . ASN A 1 299 ? 18.844 -17.969 -24.281 1 90.06 299 ASN A O 1
ATOM 2292 N N . PHE A 1 300 ? 16.625 -17.922 -24.625 1 94.38 300 PHE A N 1
ATOM 2293 C CA . PHE A 1 300 ? 16.406 -17.359 -23.297 1 94.38 300 PHE A CA 1
ATOM 2294 C C . PHE A 1 300 ? 16.922 -18.297 -22.219 1 94.38 300 PHE A C 1
ATOM 2296 O O . PHE A 1 300 ? 16.656 -19.5 -22.266 1 94.38 300 PHE A O 1
ATOM 2303 N N . THR A 1 301 ? 17.734 -17.812 -21.297 1 93.75 301 THR A N 1
ATOM 2304 C CA . THR A 1 301 ? 18.188 -18.547 -20.109 1 93.75 301 THR A CA 1
ATOM 2305 C C . THR A 1 301 ? 17.391 -18.109 -18.891 1 93.75 301 THR A C 1
ATOM 2307 O O . THR A 1 301 ? 17.328 -16.922 -18.562 1 93.75 301 THR A O 1
ATOM 2310 N N . PRO A 1 302 ? 16.812 -19.094 -18.266 1 94.62 302 PRO A N 1
ATOM 2311 C CA . PRO A 1 302 ? 16.047 -18.734 -17.062 1 94.62 302 PRO A CA 1
ATOM 2312 C C . PRO A 1 302 ? 16.859 -17.891 -16.094 1 94.62 302 PRO A C 1
ATOM 2314 O O . PRO A 1 302 ? 18.016 -18.203 -15.805 1 94.62 302 PRO A O 1
ATOM 2317 N N . ASN A 1 303 ? 16.281 -16.828 -15.57 1 96.81 303 ASN A N 1
ATOM 2318 C CA . ASN A 1 303 ? 16.969 -15.859 -14.727 1 96.81 303 ASN A CA 1
ATOM 2319 C C . ASN A 1 303 ? 16.688 -16.094 -13.25 1 96.81 303 ASN A C 1
ATOM 2321 O O . ASN A 1 303 ? 16.109 -15.242 -12.57 1 96.81 303 ASN A O 1
ATOM 2325 N N . TYR A 1 304 ? 17.172 -17.219 -12.758 1 98.12 304 TYR A N 1
ATOM 2326 C CA . TYR A 1 304 ? 17 -17.516 -11.344 1 98.12 304 TYR A CA 1
ATOM 2327 C C . TYR A 1 304 ? 18.281 -18.109 -10.758 1 98.12 304 TYR A C 1
ATOM 2329 O O . TYR A 1 304 ? 19.156 -18.547 -11.5 1 98.12 304 TYR A O 1
ATOM 2337 N N . THR A 1 305 ? 18.438 -18.062 -9.469 1 98.38 305 THR A N 1
ATOM 2338 C CA . THR A 1 305 ? 19.5 -18.719 -8.727 1 98.38 305 THR A CA 1
ATOM 2339 C C . THR A 1 305 ? 19 -19.188 -7.363 1 98.38 305 THR A C 1
ATOM 2341 O O . THR A 1 305 ? 18.031 -18.641 -6.828 1 98.38 305 THR A O 1
ATOM 2344 N N . ASN A 1 306 ? 19.562 -20.234 -6.875 1 98.12 306 ASN A N 1
ATOM 2345 C CA . ASN A 1 306 ? 19.297 -20.703 -5.512 1 98.12 306 ASN A CA 1
ATOM 2346 C C . ASN A 1 306 ? 20.531 -20.516 -4.625 1 98.12 306 ASN A C 1
ATOM 2348 O O . ASN A 1 306 ? 20.641 -21.172 -3.58 1 98.12 306 ASN A O 1
ATOM 2352 N N . GLU A 1 307 ? 21.406 -19.656 -5.016 1 97.62 307 GLU A N 1
ATOM 2353 C CA . GLU A 1 307 ? 22.656 -19.453 -4.285 1 97.62 307 GLU A CA 1
ATOM 2354 C C . GLU A 1 307 ? 22.391 -18.891 -2.889 1 97.62 307 GLU A C 1
ATOM 2356 O O . GLU A 1 307 ? 23.203 -19.078 -1.977 1 97.62 307 GLU A O 1
ATOM 2361 N N . PHE A 1 308 ? 21.25 -18.266 -2.711 1 98.31 308 PHE A N 1
ATOM 2362 C CA . PHE A 1 308 ? 20.953 -17.609 -1.443 1 98.31 308 PHE A CA 1
ATOM 2363 C C . PHE A 1 308 ? 20.031 -18.469 -0.581 1 98.31 308 PHE A C 1
ATOM 2365 O O . PHE A 1 308 ? 19.625 -18.047 0.5 1 98.31 308 PHE A O 1
ATOM 2372 N N . ILE A 1 309 ? 19.719 -19.625 -1.119 1 97.38 309 ILE A N 1
ATOM 2373 C CA . ILE A 1 309 ? 19 -20.609 -0.338 1 97.38 309 ILE A CA 1
ATOM 2374 C C . ILE A 1 309 ? 19.969 -21.438 0.504 1 97.38 309 ILE A C 1
ATOM 2376 O O . ILE A 1 309 ? 20.516 -22.422 0.031 1 97.38 309 ILE A O 1
ATOM 2380 N N . GLN A 1 310 ? 20.109 -21.109 1.766 1 95.06 310 GLN A N 1
ATOM 2381 C CA . GLN A 1 310 ? 21.172 -21.641 2.609 1 95.06 310 GLN A CA 1
ATOM 2382 C C . GLN A 1 310 ? 20.625 -22.656 3.605 1 95.06 310 GLN A C 1
ATOM 2384 O O . GLN A 1 310 ? 21.203 -22.875 4.672 1 95.06 310 GLN A O 1
ATOM 2389 N N . TRP A 1 311 ? 19.531 -23.188 3.373 1 96.94 311 TRP A N 1
ATOM 2390 C CA . TRP A 1 311 ? 18.844 -24.172 4.199 1 96.94 311 TRP A CA 1
ATOM 2391 C C . TRP A 1 311 ? 18.438 -25.391 3.371 1 96.94 311 TRP A C 1
ATOM 2393 O O . TRP A 1 311 ? 18.625 -25.406 2.152 1 96.94 311 TRP A O 1
ATOM 2403 N N . GLU A 1 312 ? 17.984 -26.359 4.023 1 93.75 312 GLU A N 1
ATOM 2404 C CA . GLU A 1 312 ? 17.625 -27.609 3.367 1 93.75 312 GLU A CA 1
ATOM 2405 C C . GLU A 1 312 ? 16.484 -27.406 2.379 1 93.75 312 GLU A C 1
ATOM 2407 O O . GLU A 1 312 ? 15.516 -26.688 2.676 1 93.75 312 GLU A O 1
ATOM 2412 N N . GLN A 1 313 ? 16.672 -27.922 1.215 1 91.06 313 GLN A N 1
ATOM 2413 C CA . GLN A 1 313 ? 15.633 -27.906 0.182 1 91.06 313 GLN A CA 1
ATOM 2414 C C . GLN A 1 313 ? 14.75 -29.141 0.26 1 91.06 313 GLN A C 1
ATOM 2416 O O . GLN A 1 313 ? 15.25 -30.25 0.473 1 91.06 313 GLN A O 1
ATOM 2421 N N . LEU A 1 314 ? 13.523 -28.953 0.155 1 89.31 314 LEU A N 1
ATOM 2422 C CA . LEU A 1 314 ? 12.578 -30.047 0.292 1 89.31 314 LEU A CA 1
ATOM 2423 C C . LEU A 1 314 ? 12.453 -30.828 -1.012 1 89.31 314 LEU A C 1
ATOM 2425 O O . LEU A 1 314 ? 12.688 -30.281 -2.092 1 89.31 314 LEU A O 1
ATOM 2429 N N . PRO A 1 315 ? 12.086 -32.094 -0.853 1 86.88 315 PRO A N 1
ATOM 2430 C CA . PRO A 1 315 ? 11.875 -32.875 -2.07 1 86.88 315 PRO A CA 1
ATOM 2431 C C . PRO A 1 315 ? 10.703 -32.344 -2.91 1 86.88 315 PRO A C 1
ATOM 2433 O O . PRO A 1 315 ? 9.742 -31.812 -2.365 1 86.88 315 PRO A O 1
ATOM 2436 N N . GLU A 1 316 ? 10.812 -32.5 -4.211 1 83.31 316 GLU A N 1
ATOM 2437 C CA . GLU A 1 316 ? 9.734 -32.156 -5.121 1 83.31 316 GLU A CA 1
ATOM 2438 C C . GLU A 1 316 ? 8.695 -33.25 -5.215 1 83.31 316 GLU A C 1
ATOM 2440 O O . GLU A 1 316 ? 9.016 -34.438 -5.023 1 83.31 316 GLU A O 1
ATOM 2445 N N . PRO A 1 317 ? 7.477 -32.781 -5.52 1 78.62 317 PRO A N 1
ATOM 2446 C CA . PRO A 1 317 ? 6.496 -33.844 -5.754 1 78.62 317 PRO A CA 1
ATOM 2447 C C . PRO A 1 317 ? 6.848 -34.719 -6.953 1 78.62 317 PRO A C 1
ATOM 2449 O O . PRO A 1 317 ? 7.348 -34.219 -7.965 1 78.62 317 PRO A O 1
ATOM 2452 N N . ALA A 1 318 ? 6.59 -35.938 -6.781 1 78.25 318 ALA A N 1
ATOM 2453 C CA . ALA A 1 318 ? 6.91 -36.938 -7.816 1 78.25 318 ALA A CA 1
ATOM 2454 C C . ALA A 1 318 ? 6.07 -36.688 -9.07 1 78.25 318 ALA A C 1
ATOM 2456 O O . ALA A 1 318 ? 6.555 -36.875 -10.188 1 78.25 318 ALA A O 1
ATOM 2457 N N . ASP A 1 319 ? 4.809 -36.312 -8.875 1 82.31 319 ASP A N 1
ATOM 2458 C CA . ASP A 1 319 ? 3.865 -36.062 -9.961 1 82.31 319 ASP A CA 1
ATOM 2459 C C . ASP A 1 319 ? 3.203 -34.688 -9.789 1 82.31 319 ASP A C 1
ATOM 2461 O O . ASP A 1 319 ? 2.186 -34.562 -9.109 1 82.31 319 ASP A O 1
ATOM 2465 N N . PRO A 1 320 ? 3.727 -33.75 -10.547 1 78.5 320 PRO A N 1
ATOM 2466 C CA . PRO A 1 320 ? 3.209 -32.375 -10.398 1 78.5 320 PRO A CA 1
ATOM 2467 C C . PRO A 1 320 ? 1.739 -32.25 -10.797 1 78.5 320 PRO A C 1
ATOM 2469 O O . PRO A 1 320 ? 0.995 -31.484 -10.188 1 78.5 320 PRO A O 1
ATOM 2472 N N . ALA A 1 321 ? 1.312 -32.969 -11.766 1 79.88 321 ALA A N 1
ATOM 2473 C CA . ALA A 1 321 ? -0.087 -32.938 -12.188 1 79.88 321 ALA A CA 1
ATOM 2474 C C . ALA A 1 321 ? -1 -33.5 -11.102 1 79.88 321 ALA A C 1
ATOM 2476 O O . ALA A 1 321 ? -2.066 -32.969 -10.828 1 79.88 321 ALA A O 1
ATOM 2477 N N . ALA A 1 322 ? -0.547 -34.594 -10.508 1 82.44 322 ALA A N 1
ATOM 2478 C CA . ALA A 1 322 ? -1.312 -35.188 -9.414 1 82.44 322 ALA A CA 1
ATOM 2479 C C . ALA A 1 322 ? -1.38 -34.25 -8.219 1 82.44 322 ALA A C 1
ATOM 2481 O O . ALA A 1 322 ? -2.393 -34.188 -7.516 1 82.44 322 ALA A O 1
ATOM 2482 N N . ASN A 1 323 ? -0.341 -33.562 -8.062 1 84.31 323 ASN A N 1
ATOM 2483 C CA . ASN A 1 323 ? -0.309 -32.594 -6.965 1 84.31 323 ASN A CA 1
ATOM 2484 C C . ASN A 1 323 ? -1.335 -31.484 -7.164 1 84.31 323 ASN A C 1
ATOM 2486 O O . ASN A 1 323 ? -1.914 -30.984 -6.195 1 84.31 323 ASN A O 1
ATOM 2490 N N . GLN A 1 324 ? -1.578 -31.047 -8.375 1 84.44 324 GLN A N 1
ATOM 2491 C CA . GLN A 1 324 ? -2.561 -30 -8.648 1 84.44 324 GLN A CA 1
ATOM 2492 C C . GLN A 1 324 ? -3.973 -30.469 -8.32 1 84.44 324 GLN A C 1
ATOM 2494 O O . GLN A 1 324 ? -4.809 -29.688 -7.871 1 84.44 324 GLN A O 1
ATOM 2499 N N . VAL A 1 325 ? -4.207 -31.75 -8.57 1 86.38 325 VAL A N 1
ATOM 2500 C CA . VAL A 1 325 ? -5.5 -32.312 -8.227 1 86.38 325 VAL A CA 1
ATOM 2501 C C . VAL A 1 325 ? -5.684 -32.344 -6.715 1 86.38 325 VAL A C 1
ATOM 2503 O O . VAL A 1 325 ? -6.75 -31.984 -6.207 1 86.38 325 VAL A O 1
ATOM 2506 N N . LEU A 1 326 ? -4.637 -32.719 -6.07 1 89.25 326 LEU A N 1
ATOM 2507 C CA . LEU A 1 326 ? -4.676 -32.75 -4.613 1 89.25 326 LEU A CA 1
ATOM 2508 C C . LEU A 1 326 ? -4.875 -31.359 -4.051 1 89.25 326 LEU A C 1
ATOM 2510 O O . LEU A 1 326 ? -5.609 -31.172 -3.076 1 89.25 326 LEU A O 1
ATOM 2514 N N . MET A 1 327 ? -4.234 -30.391 -4.648 1 90.62 327 MET A N 1
AT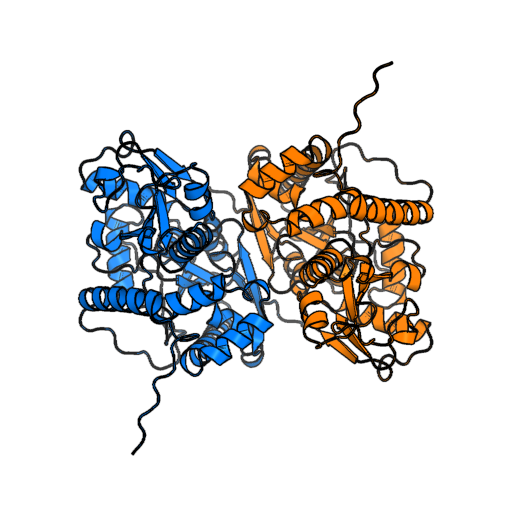OM 2515 C CA . MET A 1 327 ? -4.344 -29.016 -4.191 1 90.62 327 MET A CA 1
ATOM 2516 C C . MET A 1 327 ? -5.762 -28.484 -4.383 1 90.62 327 MET A C 1
ATOM 2518 O O . MET A 1 327 ? -6.27 -27.734 -3.545 1 90.62 327 MET A O 1
ATOM 2522 N N . ALA A 1 328 ? -6.367 -28.828 -5.523 1 90.19 328 ALA A N 1
ATOM 2523 C CA . ALA A 1 328 ? -7.746 -28.422 -5.766 1 90.19 328 ALA A CA 1
ATOM 2524 C C . ALA A 1 328 ? -8.68 -28.969 -4.691 1 90.19 328 ALA A C 1
ATOM 2526 O O . ALA A 1 328 ? -9.562 -28.266 -4.207 1 90.19 328 ALA A O 1
ATOM 2527 N N . LYS A 1 329 ? -8.469 -30.234 -4.34 1 92.56 329 LYS A N 1
ATOM 2528 C CA . LYS A 1 329 ? -9.258 -30.844 -3.279 1 92.56 329 LYS A CA 1
ATOM 2529 C C . LYS A 1 329 ? -9.023 -30.156 -1.943 1 92.56 329 LYS A C 1
ATOM 2531 O O . LYS A 1 329 ? -9.969 -29.938 -1.18 1 92.56 329 LYS A O 1
ATOM 2536 N N . LYS A 1 330 ? -7.773 -29.891 -1.699 1 93.69 330 LYS A N 1
ATOM 2537 C CA . LYS A 1 330 ? -7.422 -29.188 -0.464 1 93.69 330 LYS A CA 1
ATOM 2538 C C . LYS A 1 330 ? -8.102 -27.828 -0.39 1 93.69 330 LYS A C 1
ATOM 2540 O O . LYS A 1 330 ? -8.562 -27.422 0.675 1 93.69 330 LYS A O 1
ATOM 2545 N N . GLN A 1 331 ? -8.156 -27.094 -1.479 1 93.06 331 GLN A N 1
ATOM 2546 C CA . GLN A 1 331 ? -8.812 -25.797 -1.521 1 93.06 331 GLN A CA 1
ATOM 2547 C C . GLN A 1 331 ? -10.297 -25.922 -1.195 1 93.06 331 GLN A C 1
ATOM 2549 O O . GLN A 1 331 ? -10.852 -25.078 -0.468 1 93.06 331 GLN A O 1
ATOM 2554 N N . ASP A 1 332 ? -10.914 -26.922 -1.726 1 92.19 332 ASP A N 1
ATOM 2555 C CA . ASP A 1 332 ? -12.328 -27.156 -1.444 1 92.19 332 ASP A CA 1
ATOM 2556 C C . ASP A 1 332 ? -12.547 -27.5 0.025 1 92.19 332 ASP A C 1
ATOM 2558 O O . ASP A 1 332 ? -13.523 -27.062 0.637 1 92.19 332 ASP A O 1
ATOM 2562 N N . GLU A 1 333 ? -11.672 -28.297 0.548 1 93.88 333 GLU A N 1
ATOM 2563 C CA . GLU A 1 333 ? -11.766 -28.672 1.955 1 93.88 333 GLU A CA 1
ATOM 2564 C C . GLU A 1 333 ? -11.648 -27.453 2.863 1 93.88 333 GLU A C 1
ATOM 2566 O O . GLU A 1 333 ? -12.406 -27.312 3.826 1 93.88 333 GLU A O 1
ATOM 2571 N N . VAL A 1 334 ? -10.727 -26.609 2.547 1 94.12 334 VAL A N 1
ATOM 2572 C CA . VAL A 1 334 ? -10.531 -25.406 3.35 1 94.12 334 VAL A CA 1
ATOM 2573 C C . VAL A 1 334 ? -11.758 -24.5 3.25 1 94.12 334 VAL A C 1
ATOM 2575 O O . VAL A 1 334 ? -12.164 -23.891 4.234 1 94.12 334 VAL A O 1
ATOM 2578 N N . ARG A 1 335 ? -12.32 -24.375 2.08 1 91.56 335 ARG A N 1
ATOM 2579 C CA . ARG A 1 335 ? -13.508 -23.547 1.885 1 91.56 335 ARG A CA 1
ATOM 2580 C C . ARG A 1 335 ? -14.656 -24.016 2.777 1 91.56 335 ARG A C 1
ATOM 2582 O O . ARG A 1 335 ? -15.352 -23.203 3.381 1 91.56 335 ARG A O 1
ATOM 2589 N N . VAL A 1 336 ? -14.781 -25.312 2.902 1 90.81 336 VAL A N 1
ATOM 2590 C CA . VAL A 1 336 ? -15.938 -25.891 3.574 1 90.81 336 VAL A CA 1
ATOM 2591 C C . VAL A 1 336 ? -15.664 -26 5.07 1 90.81 336 VAL A C 1
ATOM 2593 O O . VAL A 1 336 ? -16.531 -25.688 5.895 1 90.81 336 VAL A O 1
ATOM 2596 N N . LYS A 1 337 ? -14.422 -26.438 5.398 1 92.19 337 LYS A N 1
ATOM 2597 C CA . LYS A 1 337 ? -14.172 -26.828 6.781 1 92.19 337 LYS A CA 1
ATOM 2598 C C . LYS A 1 337 ? -13.281 -25.812 7.488 1 92.19 337 LYS A C 1
ATOM 2600 O O . LYS A 1 337 ? -13.078 -25.891 8.703 1 92.19 337 LYS A O 1
ATOM 2605 N N . GLY A 1 338 ? -12.812 -24.969 6.789 1 90.75 338 GLY A N 1
ATOM 2606 C CA . GLY A 1 338 ? -11.828 -24.062 7.363 1 90.75 338 GLY A CA 1
ATOM 2607 C C . GLY A 1 338 ? -10.406 -24.562 7.219 1 90.75 338 GLY A C 1
ATOM 2608 O O . GLY A 1 338 ? -10.172 -25.734 6.898 1 90.75 338 GLY A O 1
ATOM 2609 N N . GLY A 1 339 ? -9.508 -23.703 7.383 1 94.19 339 GLY A N 1
ATOM 2610 C CA . GLY A 1 339 ? -8.094 -24.031 7.254 1 94.19 339 GLY A CA 1
ATOM 2611 C C . GLY A 1 339 ? -7.32 -23.859 8.547 1 94.19 339 GLY A C 1
ATOM 2612 O O . GLY A 1 339 ? -7.82 -24.188 9.625 1 94.19 339 GLY A O 1
ATOM 2613 N N . VAL A 1 340 ? -6.098 -23.406 8.477 1 93.88 340 VAL A N 1
ATOM 2614 C CA . VAL A 1 340 ? -5.125 -23.391 9.562 1 93.88 340 VAL A CA 1
ATOM 2615 C C . VAL A 1 340 ? -5.598 -22.453 10.672 1 93.88 340 VAL A C 1
ATOM 2617 O O . VAL A 1 340 ? -5.164 -22.578 11.82 1 93.88 340 VAL A O 1
ATOM 2620 N N . LEU A 1 341 ? -6.492 -21.531 10.383 1 94 341 LEU A N 1
ATOM 2621 C CA . LEU A 1 341 ? -6.957 -20.594 11.398 1 94 341 LEU A CA 1
ATOM 2622 C C . LEU A 1 341 ? -8.234 -21.094 12.062 1 94 341 LEU A C 1
ATOM 2624 O O . LEU A 1 341 ? -8.477 -20.828 13.242 1 94 341 LEU A O 1
ATOM 2628 N N . THR A 1 342 ? -9.078 -21.734 11.352 1 86.62 342 THR A N 1
ATOM 2629 C CA . THR A 1 342 ? -10.43 -21.969 11.844 1 86.62 342 THR A CA 1
ATOM 2630 C C . THR A 1 342 ? -10.711 -23.453 11.969 1 86.62 342 THR A C 1
ATOM 2632 O O . THR A 1 342 ? -11.734 -23.859 12.539 1 86.62 342 THR A O 1
ATOM 2635 N N . ALA A 1 343 ? -9.914 -24.281 11.273 1 74.12 343 ALA A N 1
ATOM 2636 C CA . ALA A 1 343 ? -10.188 -25.703 11.383 1 74.12 343 ALA A CA 1
ATOM 2637 C C . ALA A 1 343 ? -10.016 -26.188 12.82 1 74.12 343 ALA A C 1
ATOM 2639 O O . ALA A 1 343 ? -9.164 -25.688 13.555 1 74.12 343 ALA A O 1
ATOM 2640 N N . ALA A 1 344 ? -11.117 -26.828 13.336 1 60.06 344 ALA A N 1
ATOM 2641 C CA . ALA A 1 344 ? -11.039 -27.469 14.648 1 60.06 344 ALA A CA 1
ATOM 2642 C C . ALA A 1 344 ? -9.812 -28.375 14.734 1 60.06 344 ALA A C 1
ATOM 2644 O O . ALA A 1 344 ? -9.484 -29.078 13.781 1 60.06 344 ALA A O 1
ATOM 2645 N N . GLN A 1 345 ? -8.734 -27.859 15.234 1 49.81 345 GLN A N 1
ATOM 2646 C CA . GLN A 1 345 ? -7.57 -28.734 15.383 1 49.81 345 GLN A CA 1
ATOM 2647 C C . GLN A 1 345 ? -7.988 -30.172 15.633 1 49.81 345 GLN A C 1
ATOM 2649 O O . GLN A 1 345 ? -8.938 -30.438 16.375 1 49.81 345 GLN A O 1
ATOM 2654 N N . PRO A 1 346 ? -7.605 -31.047 14.797 1 39.97 346 PRO A N 1
ATOM 2655 C CA . PRO A 1 346 ? -7.848 -32.438 15.234 1 39.97 346 PRO A CA 1
ATOM 2656 C C . PRO A 1 346 ? -7.496 -32.656 16.703 1 39.97 346 PRO A C 1
ATOM 2658 O O . PRO A 1 346 ? -6.578 -32 17.234 1 39.97 346 PRO A O 1
ATOM 2661 N N . VAL A 1 347 ? -8.508 -33.062 17.484 1 34.34 347 VAL A N 1
ATOM 2662 C CA . VAL A 1 347 ? -8.172 -33.625 18.781 1 34.34 347 VAL A CA 1
ATOM 2663 C C . VAL A 1 347 ? -7.082 -34.688 18.594 1 34.34 347 VAL A C 1
ATOM 2665 O O . VAL A 1 347 ? -7.273 -35.656 17.875 1 34.34 347 VAL A O 1
ATOM 2668 N N . ALA A 1 348 ? -5.996 -34.312 18.625 1 35.38 348 ALA A N 1
ATOM 2669 C CA . ALA A 1 348 ? -5.09 -35.438 18.844 1 35.38 348 ALA A CA 1
ATOM 2670 C C . ALA A 1 348 ? -5.703 -36.469 19.781 1 35.38 348 ALA A C 1
ATOM 2672 O O . ALA A 1 348 ? -6.059 -36.125 20.922 1 35.38 348 ALA A O 1
ATOM 2673 N N . VAL A 1 349 ? -6.266 -37.562 19.172 1 27.45 349 VAL A N 1
ATOM 2674 C CA . VAL A 1 349 ? -6.324 -38.812 19.938 1 27.45 349 VAL A CA 1
ATOM 2675 C C . VAL A 1 349 ? -4.973 -39.094 20.578 1 27.45 349 VAL A C 1
ATOM 2677 O O . VAL A 1 349 ? -3.973 -39.281 19.891 1 27.45 349 VAL A O 1
ATOM 2680 N N . ALA A 1 350 ? -4.824 -38.562 21.359 1 23.75 350 ALA A N 1
ATOM 2681 C CA . ALA A 1 350 ? -3.92 -39.219 22.297 1 23.75 350 ALA A CA 1
ATOM 2682 C C . ALA A 1 350 ? -4.352 -40.688 22.547 1 23.75 350 ALA A C 1
ATOM 2684 O O . ALA A 1 350 ? -5.535 -41 22.422 1 23.75 350 ALA A O 1
ATOM 2685 N N . ALA A 1 351 ? -3.398 -41.625 23.625 1 20.28 351 ALA A N 1
ATOM 2686 C CA . ALA A 1 351 ? -3.018 -43 24 1 20.28 351 ALA A CA 1
ATOM 2687 C C . ALA A 1 351 ? -4.215 -43.781 24.531 1 20.28 351 ALA A C 1
ATOM 2689 O O . ALA A 1 351 ? -5.031 -43.25 25.281 1 20.28 351 ALA A O 1
ATOM 2690 N N . MET B 1 1 ? 12.102 3.773 -26.391 1 34.66 1 MET B N 1
ATOM 2691 C CA . MET B 1 1 ? 12.789 3.371 -25.172 1 34.66 1 MET B CA 1
ATOM 2692 C C . MET B 1 1 ? 11.906 3.598 -23.953 1 34.66 1 MET B C 1
ATOM 2694 O O . MET B 1 1 ? 11.422 4.711 -23.719 1 34.66 1 MET B O 1
ATOM 2698 N N . THR B 1 2 ? 11.117 2.684 -23.547 1 49.69 2 THR B N 1
ATOM 2699 C CA . THR B 1 2 ? 10.039 2.891 -22.594 1 49.69 2 THR B CA 1
ATOM 2700 C C . THR B 1 2 ? 10.562 3.609 -21.344 1 49.69 2 THR B C 1
ATOM 2702 O O . THR B 1 2 ? 11.562 3.195 -20.766 1 49.69 2 THR B O 1
ATOM 2705 N N . ASP B 1 3 ? 10.398 4.973 -21.188 1 70.81 3 ASP B N 1
ATOM 2706 C CA . ASP B 1 3 ? 10.891 5.926 -20.188 1 70.81 3 ASP B CA 1
ATOM 2707 C C . ASP B 1 3 ? 10.664 5.406 -18.766 1 70.81 3 ASP B C 1
ATOM 2709 O O . ASP B 1 3 ? 9.688 4.707 -18.516 1 70.81 3 ASP B O 1
ATOM 2713 N N . VAL B 1 4 ? 11.805 5.309 -18.031 1 84.44 4 VAL B N 1
ATOM 2714 C CA . VAL B 1 4 ? 11.789 4.918 -16.625 1 84.44 4 VAL B CA 1
ATOM 2715 C C . VAL B 1 4 ? 10.789 5.785 -15.859 1 84.44 4 VAL B C 1
ATOM 2717 O O . VAL B 1 4 ? 10.859 7.016 -15.906 1 84.44 4 VAL B O 1
ATOM 2720 N N . PRO B 1 5 ? 9.828 5.129 -15.336 1 94.81 5 PRO B N 1
ATOM 2721 C CA . PRO B 1 5 ? 8.852 5.918 -14.578 1 94.81 5 PRO B CA 1
ATOM 2722 C C . PRO B 1 5 ? 9.484 6.668 -13.406 1 94.81 5 PRO B C 1
ATOM 2724 O O . PRO B 1 5 ? 10.445 6.184 -12.805 1 94.81 5 PRO B O 1
ATOM 2727 N N . VAL B 1 6 ? 8.977 7.863 -13.156 1 97.38 6 VAL B N 1
ATOM 2728 C CA . VAL B 1 6 ? 9.32 8.578 -11.938 1 97.38 6 VAL B CA 1
ATOM 2729 C C . VAL B 1 6 ? 8.742 7.852 -10.727 1 97.38 6 VAL B C 1
ATOM 2731 O O . VAL B 1 6 ? 7.531 7.672 -10.625 1 97.38 6 VAL B O 1
ATOM 2734 N N . SER B 1 7 ? 9.641 7.355 -9.883 1 97.62 7 SER B N 1
ATOM 2735 C CA . SER B 1 7 ? 9.156 6.75 -8.648 1 97.62 7 SER B CA 1
ATOM 2736 C C . SER B 1 7 ? 8.617 7.805 -7.691 1 97.62 7 SER B C 1
ATOM 2738 O O . SER B 1 7 ? 9.266 8.82 -7.449 1 97.62 7 SER B O 1
ATOM 2740 N N . PHE B 1 8 ? 7.414 7.609 -7.195 1 98.56 8 PHE B N 1
ATOM 2741 C CA . PHE B 1 8 ? 6.699 8.562 -6.359 1 98.56 8 PHE B CA 1
ATOM 2742 C C . PHE B 1 8 ? 6.168 7.891 -5.102 1 98.56 8 PHE B C 1
ATOM 2744 O O . PHE B 1 8 ? 5.203 7.125 -5.16 1 98.56 8 PHE B O 1
ATOM 2751 N N . LEU B 1 9 ? 6.746 8.219 -3.938 1 98.44 9 LEU B N 1
ATOM 2752 C CA . LEU B 1 9 ? 6.461 7.516 -2.693 1 98.44 9 LEU B CA 1
ATOM 2753 C C . LEU B 1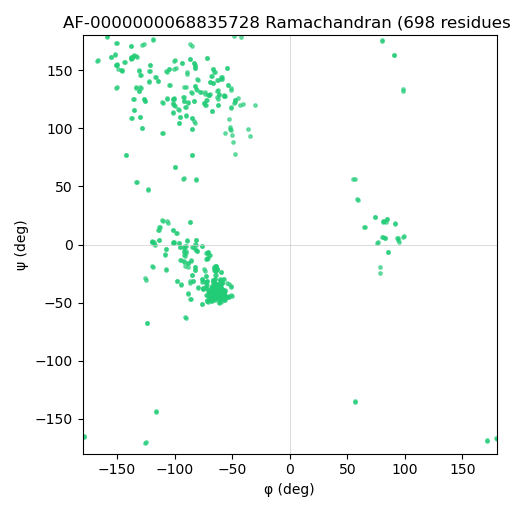 9 ? 5.492 8.312 -1.827 1 98.44 9 LEU B C 1
ATOM 2755 O O . LEU B 1 9 ? 5.777 9.453 -1.459 1 98.44 9 LEU B O 1
ATOM 2759 N N . LEU B 1 10 ? 4.344 7.703 -1.506 1 98.12 10 LEU B N 1
ATOM 2760 C CA . LEU B 1 10 ? 3.408 8.344 -0.588 1 98.12 10 LEU B CA 1
ATOM 2761 C C . LEU B 1 10 ? 3.951 8.328 0.837 1 98.12 10 LEU B C 1
ATOM 2763 O O . LEU B 1 10 ? 4.84 7.543 1.161 1 98.12 10 LEU B O 1
ATOM 2767 N N . ASN B 1 11 ? 3.443 9.172 1.691 1 95.31 11 ASN B N 1
ATOM 2768 C CA . ASN B 1 11 ? 3.936 9.32 3.057 1 95.31 11 ASN B CA 1
ATOM 2769 C C . ASN B 1 11 ? 3.281 8.32 4.004 1 95.31 11 ASN B C 1
ATOM 2771 O O . ASN B 1 11 ? 3.713 8.172 5.148 1 95.31 11 ASN B O 1
ATOM 2775 N N . TRP B 1 12 ? 2.25 7.734 3.518 1 92.88 12 TRP B N 1
ATOM 2776 C CA . TRP B 1 12 ? 1.366 6.824 4.238 1 92.88 12 TRP B CA 1
ATOM 2777 C C . TRP B 1 12 ? 0.746 5.801 3.289 1 92.88 12 TRP B C 1
ATOM 2779 O O . TRP B 1 12 ? 0.986 5.844 2.08 1 92.88 12 TRP B O 1
ATOM 2789 N N . HIS B 1 13 ? 0.057 4.891 3.875 1 93.38 13 HIS B N 1
ATOM 2790 C CA . HIS B 1 13 ? -0.853 4.18 2.982 1 93.38 13 HIS B CA 1
ATOM 2791 C C . HIS B 1 13 ? -1.767 5.152 2.242 1 93.38 13 HIS B C 1
ATOM 2793 O O . HIS B 1 13 ? -2.033 6.254 2.729 1 93.38 13 HIS B O 1
ATOM 2799 N N . ALA B 1 14 ? -2.17 4.711 1.08 1 96.25 14 ALA B N 1
ATOM 2800 C CA . ALA B 1 14 ? -3.09 5.559 0.322 1 96.25 14 ALA B CA 1
ATOM 2801 C C . ALA B 1 14 ? -4.234 6.051 1.203 1 96.25 14 ALA B C 1
ATOM 2803 O O . ALA B 1 14 ? -4.898 5.258 1.87 1 96.25 14 ALA B O 1
ATOM 2804 N N . THR B 1 15 ? -4.402 7.324 1.272 1 96.38 15 THR B N 1
ATOM 2805 C CA . THR B 1 15 ? -5.438 8.008 2.045 1 96.38 15 THR B CA 1
ATOM 2806 C C . THR B 1 15 ? -6.125 9.078 1.203 1 96.38 15 THR B C 1
ATOM 2808 O O . THR B 1 15 ? -5.574 9.531 0.196 1 96.38 15 THR B O 1
ATOM 2811 N N . SER B 1 16 ? -7.281 9.5 1.602 1 97.88 16 SER B N 1
ATOM 2812 C CA . SER B 1 16 ? -8.18 10.297 0.771 1 97.88 16 SER B CA 1
ATOM 2813 C C . SER B 1 16 ? -7.531 11.617 0.363 1 97.88 16 SER B C 1
ATOM 2815 O O . SER B 1 16 ? -7.832 12.156 -0.705 1 97.88 16 SER B O 1
ATOM 2817 N N . TYR B 1 17 ? -6.68 12.164 1.181 1 97.88 17 TYR B N 1
ATOM 2818 C CA . TYR B 1 17 ? -6.078 13.445 0.833 1 97.88 17 TYR B CA 1
ATOM 2819 C C . TYR B 1 17 ? -5.074 13.289 -0.301 1 97.88 17 TYR B C 1
ATOM 2821 O O . TYR B 1 17 ? -4.559 14.281 -0.823 1 97.88 17 TYR B O 1
ATOM 2829 N N . HIS B 1 18 ? -4.734 12.062 -0.754 1 98.69 18 HIS B N 1
ATOM 2830 C CA . HIS B 1 18 ? -3.891 11.812 -1.916 1 98.69 18 HIS B CA 1
ATOM 2831 C C . HIS B 1 18 ? -4.691 11.906 -3.211 1 98.69 18 HIS B C 1
ATOM 2833 O O . HIS B 1 18 ? -4.156 11.664 -4.297 1 98.69 18 HIS B O 1
ATOM 2839 N N . ALA B 1 19 ? -5.941 12.258 -3.162 1 98.56 19 ALA B N 1
ATOM 2840 C CA . ALA B 1 19 ? -6.879 12.242 -4.281 1 98.56 19 ALA B CA 1
ATOM 2841 C C . ALA B 1 19 ? -6.301 12.969 -5.492 1 98.56 19 ALA B C 1
ATOM 2843 O O . ALA B 1 19 ? -6.387 12.469 -6.617 1 98.56 19 ALA B O 1
ATOM 2844 N N . PRO B 1 20 ? -5.652 14.141 -5.352 1 98.81 20 PRO B N 1
ATOM 2845 C CA . PRO B 1 20 ? -5.117 14.812 -6.535 1 98.81 20 PRO B CA 1
ATOM 2846 C C . PRO B 1 20 ? -4.094 13.969 -7.285 1 98.81 20 PRO B C 1
ATOM 2848 O O . PRO B 1 20 ? -4.047 13.992 -8.516 1 98.81 20 PRO B O 1
ATOM 2851 N N . ILE B 1 21 ? -3.268 13.219 -6.582 1 98.81 21 ILE B N 1
ATOM 2852 C CA . ILE B 1 21 ? -2.234 12.375 -7.172 1 98.81 21 ILE B CA 1
ATOM 2853 C C . ILE B 1 21 ? -2.885 11.211 -7.914 1 98.81 21 ILE B C 1
ATOM 2855 O O . ILE B 1 21 ? -2.535 10.922 -9.062 1 98.81 21 ILE B O 1
ATOM 2859 N N . PHE B 1 22 ? -3.836 10.578 -7.258 1 98.25 22 PHE B N 1
ATOM 2860 C CA . PHE B 1 22 ? -4.516 9.438 -7.863 1 98.25 22 PHE B CA 1
ATOM 2861 C C . PHE B 1 22 ? -5.352 9.875 -9.055 1 98.25 22 PHE B C 1
ATOM 2863 O O . PHE B 1 22 ? -5.492 9.133 -10.031 1 98.25 22 PHE B O 1
ATOM 2870 N N . LEU B 1 23 ? -5.953 11.078 -8.969 1 98.38 23 LEU B N 1
ATOM 2871 C CA . LEU B 1 23 ? -6.719 11.586 -10.102 1 98.38 23 LEU B CA 1
ATOM 2872 C C . LEU B 1 23 ? -5.809 11.852 -11.297 1 98.38 23 LEU B C 1
ATOM 2874 O O . LEU B 1 23 ? -6.195 11.609 -12.438 1 98.38 23 LEU B O 1
ATOM 2878 N N . ALA B 1 24 ? -4.605 12.422 -11 1 98.56 24 ALA B N 1
ATOM 2879 C CA . ALA B 1 24 ? -3.646 12.648 -12.078 1 98.56 24 ALA B CA 1
ATOM 2880 C C . ALA B 1 24 ? -3.332 11.352 -12.812 1 98.56 24 ALA B C 1
ATOM 2882 O O . ALA B 1 24 ? -3.203 11.344 -14.039 1 98.56 24 ALA B O 1
ATOM 2883 N N . GLN B 1 25 ? -3.213 10.258 -12.086 1 96.5 25 GLN B N 1
ATOM 2884 C CA . GLN B 1 25 ? -2.951 8.953 -12.68 1 96.5 25 GLN B CA 1
ATOM 2885 C C . GLN B 1 25 ? -4.184 8.422 -13.414 1 96.5 25 GLN B C 1
ATOM 2887 O O . GLN B 1 25 ? -4.09 8.008 -14.57 1 96.5 25 GLN B O 1
ATOM 2892 N N . ALA B 1 26 ? -5.289 8.477 -12.766 1 94 26 ALA B N 1
ATOM 2893 C CA . ALA B 1 26 ? -6.535 7.902 -13.258 1 94 26 ALA B CA 1
ATOM 2894 C C . ALA B 1 26 ? -6.98 8.578 -14.555 1 94 26 ALA B C 1
ATOM 2896 O O . ALA B 1 26 ? -7.512 7.93 -15.453 1 94 26 ALA B O 1
ATOM 2897 N N . LYS B 1 27 ? -6.766 9.891 -14.633 1 97.12 27 LYS B N 1
ATOM 2898 C CA . LYS B 1 27 ? -7.254 10.672 -15.758 1 97.12 27 LYS B CA 1
ATOM 2899 C C . LYS B 1 27 ? -6.203 10.766 -16.859 1 97.12 27 LYS B C 1
ATOM 2901 O O . LYS B 1 27 ? -6.449 11.352 -17.922 1 97.12 27 LYS B O 1
ATOM 2906 N N . GLY B 1 28 ? -5.008 10.258 -16.609 1 96.88 28 GLY B N 1
ATOM 2907 C CA . GLY B 1 28 ? -3.959 10.234 -17.609 1 96.88 28 GLY B CA 1
ATOM 2908 C C . GLY B 1 28 ? -3.205 11.547 -17.719 1 96.88 28 GLY B C 1
ATOM 2909 O O . GLY B 1 28 ? -2.582 11.828 -18.75 1 96.88 28 GLY B O 1
ATOM 2910 N N . TYR B 1 29 ? -3.277 12.352 -16.719 1 98.69 29 TYR B N 1
ATOM 2911 C CA . TYR B 1 29 ? -2.625 13.656 -16.766 1 98.69 29 TYR B CA 1
ATOM 2912 C C . TYR B 1 29 ? -1.108 13.508 -16.781 1 98.69 29 TYR B C 1
ATOM 2914 O O . TYR B 1 29 ? -0.408 14.273 -17.453 1 98.69 29 TYR B O 1
ATOM 2922 N N . PHE B 1 30 ? -0.53 12.578 -16.047 1 98.44 30 PHE B N 1
ATOM 2923 C CA . PHE B 1 30 ? 0.904 12.32 -16.125 1 98.44 30 PHE B CA 1
ATOM 2924 C C . PHE B 1 30 ? 1.326 12 -17.547 1 98.44 30 PHE B C 1
ATOM 2926 O O . PHE B 1 30 ? 2.279 12.578 -18.062 1 98.44 30 PHE B O 1
ATOM 2933 N N . LYS B 1 31 ? 0.602 11.148 -18.156 1 96.94 31 LYS B N 1
ATOM 2934 C CA . LYS B 1 31 ? 0.902 10.742 -19.531 1 96.94 31 LYS B CA 1
ATOM 2935 C C . LYS B 1 31 ? 0.8 11.93 -20.484 1 96.94 31 LYS B C 1
ATOM 2937 O O . LYS B 1 31 ? 1.637 12.094 -21.375 1 96.94 31 LYS B O 1
ATOM 2942 N N . GLU B 1 32 ? -0.244 12.695 -20.312 1 98.38 32 GLU B N 1
ATOM 2943 C CA . GLU B 1 32 ? -0.432 13.867 -21.172 1 98.38 32 GLU B CA 1
ATOM 2944 C C . GLU B 1 32 ? 0.732 14.844 -21.016 1 98.38 32 GLU B C 1
ATOM 2946 O O . GLU B 1 32 ? 1.087 15.539 -21.969 1 98.38 32 GLU B O 1
ATOM 2951 N N . GLU B 1 33 ? 1.322 14.852 -19.844 1 98.19 33 GLU B N 1
ATOM 2952 C CA . GLU B 1 33 ? 2.477 15.703 -19.594 1 98.19 33 GLU B CA 1
ATOM 2953 C C . GLU B 1 33 ? 3.77 15.039 -20.047 1 98.19 33 GLU B C 1
ATOM 2955 O O . GLU B 1 33 ? 4.859 15.586 -19.875 1 98.19 33 GLU B O 1
ATOM 2960 N N . GLY B 1 34 ? 3.689 13.82 -20.547 1 97.12 34 GLY B N 1
ATOM 2961 C CA . GLY B 1 34 ? 4.84 13.133 -21.109 1 97.12 34 GLY B CA 1
ATOM 2962 C C . GLY B 1 34 ? 5.688 12.43 -20.062 1 97.12 34 GLY B C 1
ATOM 2963 O O . GLY B 1 34 ? 6.883 12.219 -20.266 1 97.12 34 GLY B O 1
ATOM 2964 N N . VAL B 1 35 ? 5.102 12.141 -18.953 1 97.19 35 VAL B N 1
ATOM 2965 C CA . VAL B 1 35 ? 5.844 11.445 -17.906 1 97.19 35 VAL B CA 1
ATOM 2966 C C . VAL B 1 35 ? 5.043 10.242 -17.406 1 97.19 35 VAL B C 1
ATOM 2968 O O . VAL B 1 35 ? 3.814 10.227 -17.5 1 97.19 35 VAL B O 1
ATOM 2971 N N . SER B 1 36 ? 5.754 9.211 -17.047 1 95.56 36 SER B N 1
ATOM 2972 C CA . SER B 1 36 ? 5.172 8.078 -16.328 1 95.56 36 SER B CA 1
ATOM 2973 C C . SER B 1 36 ? 5.551 8.102 -14.852 1 95.56 36 SER B C 1
ATOM 2975 O O . SER B 1 36 ? 6.684 8.43 -14.5 1 95.56 36 SER B O 1
ATOM 2977 N N . VAL B 1 37 ? 4.555 7.805 -14.031 1 97.56 37 VAL B N 1
ATOM 2978 C CA . VAL B 1 37 ? 4.781 7.879 -12.594 1 97.56 37 VAL B CA 1
ATOM 2979 C C . VAL B 1 37 ? 4.387 6.559 -11.938 1 97.56 37 VAL B C 1
ATOM 2981 O O . VAL B 1 37 ? 3.287 6.051 -12.164 1 97.56 37 VAL B O 1
ATOM 2984 N N . ALA B 1 38 ? 5.332 5.973 -11.188 1 97.25 38 ALA B N 1
ATOM 2985 C CA . ALA B 1 38 ? 5.047 4.809 -10.352 1 97.25 38 ALA B CA 1
ATOM 2986 C C . ALA B 1 38 ? 4.75 5.227 -8.914 1 97.25 38 ALA B C 1
ATOM 2988 O O . ALA B 1 38 ? 5.672 5.508 -8.141 1 97.25 38 ALA B O 1
ATOM 2989 N N . ILE B 1 39 ? 3.482 5.191 -8.555 1 97.81 39 ILE B N 1
ATOM 2990 C CA . ILE B 1 39 ? 3.068 5.57 -7.211 1 97.81 39 ILE B CA 1
ATOM 2991 C C . ILE B 1 39 ? 3.242 4.383 -6.262 1 97.81 39 ILE B C 1
ATOM 2993 O O . ILE B 1 39 ? 2.699 3.303 -6.508 1 97.81 39 ILE B O 1
ATOM 2997 N N . LEU B 1 40 ? 4 4.602 -5.219 1 97.81 40 LEU B N 1
ATOM 2998 C CA . LEU B 1 40 ? 4.32 3.549 -4.262 1 97.81 40 LEU B CA 1
ATOM 2999 C C . LEU B 1 40 ? 3.871 3.938 -2.855 1 97.81 40 LEU B C 1
ATOM 3001 O O . LEU B 1 40 ? 3.795 5.125 -2.529 1 97.81 40 LEU B O 1
ATOM 3005 N N . GLU B 1 41 ? 3.521 2.926 -2.08 1 97 41 GLU B N 1
ATOM 3006 C CA . GLU B 1 41 ? 3.109 3.125 -0.693 1 97 41 GLU B CA 1
ATOM 3007 C C . GLU B 1 41 ? 4.105 2.488 0.274 1 97 41 GLU B C 1
ATOM 3009 O O . GLU B 1 41 ? 4.613 1.395 0.02 1 97 41 GLU B O 1
ATOM 3014 N N . PRO B 1 42 ? 4.375 3.143 1.372 1 95.56 42 PRO B N 1
ATOM 3015 C CA . PRO B 1 42 ? 5.289 2.582 2.369 1 95.56 42 PRO B CA 1
ATOM 3016 C C . PRO B 1 42 ? 4.582 1.663 3.365 1 95.56 42 PRO B C 1
ATOM 3018 O O . PRO B 1 42 ? 3.357 1.728 3.51 1 95.56 42 PRO B O 1
ATOM 3021 N N . ASN B 1 43 ? 5.371 0.825 3.984 1 93.25 43 ASN B N 1
ATOM 3022 C CA . ASN B 1 43 ? 4.855 0.098 5.141 1 93.25 43 ASN B CA 1
ATOM 3023 C C . ASN B 1 43 ? 5.449 0.623 6.445 1 93.25 43 ASN B C 1
ATOM 3025 O O . ASN B 1 43 ? 5.039 0.21 7.531 1 93.25 43 ASN B O 1
ATOM 3029 N N . ASP B 1 44 ? 6.363 1.562 6.32 1 89.31 44 ASP B N 1
ATOM 3030 C CA . ASP B 1 44 ? 6.891 2.359 7.422 1 89.31 44 ASP B CA 1
ATOM 3031 C C . ASP B 1 44 ? 7.023 3.828 7.023 1 89.31 44 ASP B C 1
ATOM 3033 O O . ASP B 1 44 ? 7.949 4.199 6.301 1 89.31 44 ASP B O 1
ATOM 3037 N N . PRO B 1 45 ? 6.203 4.641 7.547 1 87.44 45 PRO B N 1
ATOM 3038 C CA . PRO B 1 45 ? 6.215 6.051 7.16 1 87.44 45 PRO B CA 1
ATOM 3039 C C . PRO B 1 45 ? 7.523 6.75 7.516 1 87.44 45 PRO B C 1
ATOM 3041 O O . PRO B 1 45 ? 7.84 7.805 6.957 1 87.44 45 PRO B O 1
ATOM 3044 N N . SER B 1 46 ? 8.234 6.234 8.406 1 84.75 46 SER B N 1
ATOM 3045 C CA . SER B 1 46 ? 9.477 6.879 8.836 1 84.75 46 SER B CA 1
ATOM 3046 C C . SER B 1 46 ? 10.555 6.773 7.762 1 84.75 46 SER B C 1
ATOM 3048 O O . SER B 1 46 ? 11.555 7.496 7.805 1 84.75 46 SER B O 1
ATOM 3050 N N . ASP B 1 47 ? 10.32 5.953 6.742 1 84.31 47 ASP B N 1
ATOM 3051 C CA . ASP B 1 47 ? 11.328 5.695 5.715 1 84.31 47 ASP B CA 1
ATOM 3052 C C . ASP B 1 47 ? 11.227 6.715 4.582 1 84.31 47 ASP B C 1
ATOM 3054 O O . ASP B 1 47 ? 12.188 6.934 3.848 1 84.31 47 ASP B O 1
ATOM 3058 N N . CYS B 1 48 ? 10.188 7.43 4.453 1 90.94 48 CYS B N 1
ATOM 3059 C CA . CYS B 1 48 ? 9.797 8.055 3.197 1 90.94 48 CYS B CA 1
ATOM 3060 C C . CYS B 1 48 ? 10.734 9.211 2.85 1 90.94 48 CYS B C 1
ATOM 3062 O O . CYS B 1 48 ? 11.273 9.266 1.744 1 90.94 48 CYS B O 1
ATOM 3064 N N . ALA B 1 49 ? 10.984 10.117 3.807 1 90.5 49 ALA B N 1
ATOM 3065 C CA . ALA B 1 49 ? 11.852 11.258 3.508 1 90.5 49 ALA B CA 1
ATOM 3066 C C . ALA B 1 49 ? 13.281 10.805 3.219 1 90.5 49 ALA B C 1
ATOM 3068 O O . ALA B 1 49 ? 13.953 11.359 2.346 1 90.5 49 ALA B O 1
ATOM 3069 N N . GLY B 1 50 ? 13.695 9.82 3.953 1 90.75 50 GLY B N 1
ATOM 3070 C CA . GLY B 1 50 ? 15.031 9.273 3.736 1 90.75 50 GLY B CA 1
ATOM 3071 C C . GLY B 1 50 ? 15.188 8.594 2.391 1 90.75 50 GLY B C 1
ATOM 3072 O O . GLY B 1 50 ? 16.219 8.75 1.727 1 90.75 50 GLY B O 1
ATOM 3073 N N . LEU B 1 51 ? 14.172 7.844 1.95 1 94.75 51 LEU B N 1
ATOM 3074 C CA . LEU B 1 51 ? 14.219 7.152 0.667 1 94.75 51 LEU B CA 1
ATOM 3075 C C . LEU B 1 51 ? 14.281 8.148 -0.486 1 94.75 51 LEU B C 1
ATOM 3077 O O . LEU B 1 51 ? 15.008 7.941 -1.456 1 94.75 51 LEU B O 1
ATOM 3081 N N . VAL B 1 52 ? 13.555 9.219 -0.372 1 96.88 52 VAL B N 1
ATOM 3082 C CA . VAL B 1 52 ? 13.625 10.258 -1.395 1 96.88 52 VAL B CA 1
ATOM 3083 C C . VAL B 1 52 ? 14.969 10.977 -1.31 1 96.88 52 VAL B C 1
ATOM 3085 O O . VAL B 1 52 ? 15.633 11.195 -2.328 1 96.88 52 VAL B O 1
ATOM 3088 N N . GLY B 1 53 ? 15.406 11.297 -0.103 1 95 53 GLY B N 1
ATOM 3089 C CA . GLY B 1 53 ? 16.625 12.07 0.107 1 95 53 GLY B CA 1
ATOM 3090 C C . GLY B 1 53 ? 17.875 11.336 -0.349 1 95 53 GLY B C 1
ATOM 3091 O O . GLY B 1 53 ? 18.844 11.969 -0.79 1 95 53 GLY B O 1
ATOM 3092 N N . ARG B 1 54 ? 17.828 10.078 -0.275 1 92.31 54 ARG B N 1
ATOM 3093 C CA . ARG B 1 54 ? 18.984 9.281 -0.629 1 92.31 54 ARG B CA 1
ATOM 3094 C C . ARG B 1 54 ? 18.969 8.898 -2.105 1 92.31 54 ARG B C 1
ATOM 3096 O O . ARG B 1 54 ? 19.922 8.312 -2.617 1 92.31 54 ARG B O 1
ATOM 3103 N N . GLY B 1 55 ? 17.844 9.172 -2.709 1 93.69 55 GLY B N 1
ATOM 3104 C CA . GLY B 1 55 ? 17.75 8.938 -4.141 1 93.69 55 GLY B CA 1
ATOM 3105 C C . GLY B 1 55 ? 17.172 7.582 -4.492 1 93.69 55 GLY B C 1
ATOM 3106 O O . GLY B 1 55 ? 17.078 7.219 -5.668 1 93.69 55 GLY B O 1
ATOM 3107 N N . THR B 1 56 ? 16.766 6.824 -3.521 1 93.19 56 THR B N 1
ATOM 3108 C CA . THR B 1 56 ? 16.062 5.578 -3.787 1 93.19 56 THR B CA 1
ATOM 3109 C C . THR B 1 56 ? 14.734 5.848 -4.492 1 93.19 56 THR B C 1
ATOM 3111 O O . THR B 1 56 ? 14.312 5.066 -5.348 1 93.19 56 THR B O 1
ATOM 3114 N N . MET B 1 57 ? 14.117 6.895 -4.129 1 96.88 57 MET B N 1
ATOM 3115 C CA . MET B 1 57 ? 12.906 7.398 -4.773 1 96.88 57 MET B CA 1
ATOM 3116 C C . MET B 1 57 ? 13.156 8.773 -5.387 1 96.88 57 MET B C 1
ATOM 3118 O O . MET B 1 57 ? 13.859 9.602 -4.809 1 96.88 57 MET B O 1
ATOM 3122 N N . ASP B 1 58 ? 12.539 8.992 -6.504 1 97.94 58 ASP B N 1
ATOM 3123 C CA . ASP B 1 58 ? 12.719 10.273 -7.191 1 97.94 58 ASP B CA 1
ATOM 3124 C C . ASP B 1 58 ? 11.922 11.383 -6.5 1 97.94 58 ASP B C 1
ATOM 3126 O O . ASP B 1 58 ? 12.453 12.469 -6.262 1 97.94 58 ASP B O 1
ATOM 3130 N N . MET B 1 59 ? 10.688 11.117 -6.293 1 98.75 59 MET B N 1
ATOM 3131 C CA . MET B 1 59 ? 9.758 12.078 -5.699 1 98.75 59 MET B CA 1
ATOM 3132 C C . MET B 1 59 ? 8.852 11.398 -4.68 1 98.75 59 MET B C 1
ATOM 3134 O O . MET B 1 59 ? 8.859 10.172 -4.555 1 98.75 59 MET B O 1
ATOM 3138 N N . GLY B 1 60 ? 8.125 12.141 -3.959 1 98.44 60 GLY B N 1
ATOM 3139 C CA . GLY B 1 60 ? 7.164 11.633 -2.99 1 98.44 60 GLY B CA 1
ATOM 3140 C C . GLY B 1 60 ? 6.426 12.734 -2.254 1 98.44 60 GLY B C 1
ATOM 3141 O O . GLY B 1 60 ? 6.375 13.875 -2.719 1 98.44 60 GLY B O 1
ATOM 3142 N N . VAL B 1 61 ? 5.738 12.344 -1.176 1 98.31 61 VAL B N 1
ATOM 3143 C CA . VAL B 1 61 ? 5.098 13.32 -0.298 1 98.31 61 VAL B CA 1
ATOM 3144 C C . VAL B 1 61 ? 5.453 13.016 1.156 1 98.31 61 VAL B C 1
ATOM 3146 O O . VAL B 1 61 ? 5.707 11.867 1.514 1 98.31 61 VAL B O 1
ATOM 3149 N N . LYS B 1 62 ? 5.488 14.031 1.881 1 96.25 62 LYS B N 1
ATOM 3150 C CA . LYS B 1 62 ? 5.836 13.883 3.291 1 96.25 62 LYS B CA 1
ATOM 3151 C C . LYS B 1 62 ? 5.523 15.156 4.07 1 96.25 62 LYS B C 1
ATOM 3153 O O . LYS B 1 62 ? 5.441 16.234 3.49 1 96.25 62 LYS B O 1
ATOM 3158 N N . ALA B 1 63 ? 5.371 14.984 5.383 1 93.69 63 ALA B N 1
ATOM 3159 C CA . ALA B 1 63 ? 5.109 16.125 6.27 1 93.69 63 ALA B CA 1
ATOM 3160 C C . ALA B 1 63 ? 6.312 17.062 6.324 1 93.69 63 ALA B C 1
ATOM 3162 O O . ALA B 1 63 ? 7.461 16.609 6.25 1 93.69 63 ALA B O 1
ATOM 3163 N N . MET B 1 64 ? 6.062 18.281 6.551 1 94 64 MET B N 1
ATOM 3164 C CA . MET B 1 64 ? 7.062 19.359 6.523 1 94 64 MET B CA 1
ATOM 3165 C C . MET B 1 64 ? 8.156 19.094 7.551 1 94 64 MET B C 1
ATOM 3167 O O . MET B 1 64 ? 9.344 19.203 7.242 1 94 64 MET B O 1
ATOM 3171 N N . VAL B 1 65 ? 7.754 18.703 8.719 1 90.5 65 VAL B N 1
ATOM 3172 C CA . VAL B 1 65 ? 8.727 18.562 9.805 1 90.5 65 VAL B CA 1
ATOM 3173 C C . VAL B 1 65 ? 9.703 17.438 9.477 1 90.5 65 VAL B C 1
ATOM 3175 O O . VAL B 1 65 ? 10.898 17.547 9.758 1 90.5 65 VAL B O 1
ATOM 3178 N N . HIS B 1 66 ? 9.211 16.406 8.891 1 90.94 66 HIS B N 1
ATOM 3179 C CA . HIS B 1 66 ? 10.07 15.281 8.523 1 90.94 66 HIS B CA 1
ATOM 3180 C C . HIS B 1 66 ? 10.977 15.641 7.352 1 90.94 66 HIS B C 1
ATOM 3182 O O . HIS B 1 66 ? 12.102 15.141 7.25 1 90.94 66 HIS B O 1
ATOM 3188 N N . THR B 1 67 ? 10.492 16.5 6.504 1 94.25 67 THR B N 1
ATOM 3189 C CA . THR B 1 67 ? 11.297 16.984 5.391 1 94.25 67 THR B CA 1
ATOM 3190 C C . THR B 1 67 ? 12.453 17.844 5.891 1 94.25 67 THR B C 1
ATOM 3192 O O . THR B 1 67 ? 13.586 17.719 5.418 1 94.25 67 THR B O 1
ATOM 3195 N N . ILE B 1 68 ? 12.156 18.703 6.867 1 93.56 68 ILE B N 1
ATOM 3196 C CA . ILE B 1 68 ? 13.18 19.547 7.484 1 93.56 68 ILE B CA 1
ATOM 3197 C C . ILE B 1 68 ? 14.211 18.656 8.188 1 93.56 68 ILE B C 1
ATOM 3199 O O . ILE B 1 68 ? 15.414 18.859 8.031 1 93.56 68 ILE B O 1
ATOM 3203 N N . ALA B 1 69 ? 13.758 17.688 8.922 1 90.31 69 ALA B N 1
ATOM 3204 C CA . ALA B 1 69 ? 14.641 16.766 9.633 1 90.31 69 ALA B CA 1
ATOM 3205 C C . ALA B 1 69 ? 15.547 16.016 8.664 1 90.31 69 ALA B C 1
ATOM 3207 O O . ALA B 1 69 ? 16.719 15.789 8.953 1 90.31 69 ALA B O 1
ATOM 3208 N N . ALA B 1 70 ? 14.984 15.555 7.562 1 92.06 70 ALA B N 1
ATOM 3209 C CA . ALA B 1 70 ? 15.766 14.82 6.566 1 92.06 70 ALA B CA 1
ATOM 3210 C C . ALA B 1 70 ? 16.891 15.68 6.012 1 92.06 70 ALA B C 1
ATOM 3212 O O . ALA B 1 70 ? 18.031 15.219 5.902 1 92.06 70 ALA B O 1
ATOM 3213 N N . LYS B 1 71 ? 16.609 16.891 5.688 1 94.69 71 LYS B N 1
ATOM 3214 C CA . LYS B 1 71 ? 17.625 17.797 5.191 1 94.69 71 LYS B CA 1
ATOM 3215 C C . LYS B 1 71 ? 18.672 18.078 6.266 1 94.69 71 LYS B C 1
ATOM 3217 O O . LYS B 1 71 ? 19.875 18.125 5.973 1 94.69 71 LYS B O 1
ATOM 3222 N N . ALA B 1 72 ? 18.203 18.297 7.418 1 92.31 72 ALA B N 1
ATOM 3223 C CA . ALA B 1 72 ? 19.109 18.547 8.531 1 92.31 72 ALA B CA 1
ATOM 3224 C C . ALA B 1 72 ? 20.078 17.391 8.727 1 92.31 72 ALA B C 1
ATOM 3226 O O . ALA B 1 72 ? 21.203 17.594 9.164 1 92.31 72 ALA B O 1
ATOM 3227 N N . ASN B 1 73 ? 19.672 16.234 8.391 1 90.06 73 ASN B N 1
ATOM 3228 C CA . ASN B 1 73 ? 20.5 15.031 8.516 1 90.06 73 ASN B CA 1
ATOM 3229 C C . ASN B 1 73 ? 21.328 14.789 7.262 1 90.06 73 ASN B C 1
ATOM 3231 O O . ASN B 1 73 ? 21.922 13.727 7.105 1 90.06 73 ASN B O 1
ATOM 3235 N N . GLY B 1 74 ? 21.25 15.664 6.324 1 92.44 74 GLY B N 1
ATOM 3236 C CA . GLY B 1 74 ? 22.141 15.633 5.188 1 92.44 74 GLY B CA 1
ATOM 3237 C C . GLY B 1 74 ? 21.531 15 3.953 1 92.44 74 GLY B C 1
ATOM 3238 O O . GLY B 1 74 ? 22.219 14.773 2.955 1 92.44 74 GLY B O 1
ATOM 3239 N N . HIS B 1 75 ? 20.25 14.711 4.02 1 94.25 75 HIS B N 1
ATOM 3240 C CA . HIS B 1 75 ? 19.609 14.125 2.852 1 94.25 75 HIS B CA 1
ATOM 3241 C C . HIS B 1 75 ? 19.25 15.188 1.82 1 94.25 75 HIS B C 1
ATOM 3243 O O . HIS B 1 75 ? 18.891 16.312 2.18 1 94.25 75 HIS B O 1
ATOM 3249 N N . GLY B 1 76 ? 19.406 14.852 0.534 1 97 76 GLY B N 1
ATOM 3250 C CA . GLY B 1 76 ? 19.125 15.773 -0.558 1 97 76 GLY B CA 1
ATOM 3251 C C . GLY B 1 76 ? 17.656 15.781 -0.962 1 97 76 GLY B C 1
ATOM 3252 O O . GLY B 1 76 ? 17.297 15.242 -2.01 1 97 76 GLY B O 1
ATOM 3253 N N . VAL B 1 77 ? 16.859 16.438 -0.175 1 97.56 77 VAL B N 1
ATOM 3254 C CA . VAL B 1 77 ? 15.43 16.469 -0.438 1 97.56 77 VAL B CA 1
ATOM 3255 C C . VAL B 1 77 ? 14.93 17.906 -0.416 1 97.56 77 VAL B C 1
ATOM 3257 O O . VAL B 1 77 ? 15.32 18.688 0.454 1 97.56 77 VAL B O 1
ATOM 3260 N N . THR B 1 78 ? 14.117 18.312 -1.364 1 98.5 78 THR B N 1
ATOM 3261 C CA . THR B 1 78 ? 13.516 19.641 -1.477 1 98.5 78 THR B CA 1
ATOM 3262 C C . THR B 1 78 ? 12.016 19.531 -1.719 1 98.5 78 THR B C 1
ATOM 3264 O O . THR B 1 78 ? 11.57 18.719 -2.531 1 98.5 78 THR B O 1
ATOM 3267 N N . SER B 1 79 ? 11.242 20.297 -0.959 1 98.56 79 SER B N 1
ATOM 3268 C CA . SER B 1 79 ? 9.812 20.391 -1.24 1 98.56 79 SER B CA 1
ATOM 3269 C C . SER B 1 79 ? 9.555 21.234 -2.484 1 98.56 79 SER B C 1
ATOM 3271 O O . SER B 1 79 ? 10.039 22.359 -2.592 1 98.56 79 SER B O 1
ATOM 3273 N N . VAL B 1 80 ? 8.75 20.719 -3.385 1 98.88 80 VAL B N 1
ATOM 3274 C CA . VAL B 1 80 ? 8.445 21.438 -4.613 1 98.88 80 VAL B CA 1
ATOM 3275 C C . VAL B 1 80 ? 6.969 21.828 -4.637 1 98.88 80 VAL B C 1
ATOM 3277 O O . VAL B 1 80 ? 6.48 22.375 -5.625 1 98.88 80 VAL B O 1
ATOM 3280 N N . GLY B 1 81 ? 6.281 21.547 -3.586 1 98.5 81 GLY B N 1
ATOM 3281 C CA . GLY B 1 81 ? 4.875 21.891 -3.457 1 98.5 81 GLY B CA 1
ATOM 3282 C C . GLY B 1 81 ? 4.223 21.281 -2.229 1 98.5 81 GLY B C 1
ATOM 3283 O O . GLY B 1 81 ? 4.91 20.781 -1.335 1 98.5 81 GLY B O 1
ATOM 3284 N N . CYS B 1 82 ? 2.896 21.375 -2.195 1 98.19 82 CYS B N 1
ATOM 3285 C CA . CYS B 1 82 ? 2.107 20.906 -1.06 1 98.19 82 CYS B CA 1
ATOM 3286 C C . CYS B 1 82 ? 0.724 20.453 -1.506 1 98.19 82 CYS B C 1
ATOM 3288 O O . CYS B 1 82 ? 0.079 21.109 -2.32 1 98.19 82 CYS B O 1
ATOM 3290 N N . ILE B 1 83 ? 0.288 19.281 -0.965 1 98.38 83 ILE B N 1
ATOM 3291 C CA . ILE B 1 83 ? -1.03 18.828 -1.393 1 98.38 83 ILE B CA 1
ATOM 3292 C C . ILE B 1 83 ? -2.033 19.016 -0.255 1 98.38 83 ILE B C 1
ATOM 3294 O O . ILE B 1 83 ? -3.244 19.016 -0.481 1 98.38 83 ILE B O 1
ATOM 3298 N N . LEU B 1 84 ? -1.601 19.109 0.992 1 97.12 84 LEU B N 1
ATOM 3299 C CA . LEU B 1 84 ? -2.455 19.266 2.164 1 97.12 84 LEU B CA 1
ATOM 3300 C C . LEU B 1 84 ? -1.896 20.328 3.105 1 97.12 84 LEU B C 1
ATOM 3302 O O . LEU B 1 84 ? -0.79 20.188 3.629 1 97.12 84 LEU B O 1
ATOM 3306 N N . ASP B 1 85 ? -2.752 21.297 3.414 1 92.75 85 ASP B N 1
ATOM 3307 C CA . ASP B 1 85 ? -2.305 22.453 4.191 1 92.75 85 ASP B CA 1
ATOM 3308 C C . ASP B 1 85 ? -2.738 22.328 5.652 1 92.75 85 ASP B C 1
ATOM 3310 O O . ASP B 1 85 ? -3.936 22.328 5.949 1 92.75 85 ASP B O 1
ATOM 3314 N N . GLU B 1 86 ? -1.883 22.172 6.559 1 89.38 86 GLU B N 1
ATOM 3315 C CA . GLU B 1 86 ? -1.983 22.391 8 1 89.38 86 GLU B CA 1
ATOM 3316 C C . GLU B 1 86 ? -3.127 21.578 8.602 1 89.38 86 GLU B C 1
ATOM 3318 O O . GLU B 1 86 ? -3.99 22.141 9.289 1 89.38 86 GLU B O 1
ATOM 3323 N N . PRO B 1 87 ? -3.084 20.297 8.406 1 92.19 87 PRO B N 1
ATOM 3324 C CA . PRO B 1 87 ? -4.113 19.531 9.102 1 92.19 87 PRO B CA 1
ATOM 3325 C C . PRO B 1 87 ? -3.93 19.531 10.617 1 92.19 87 PRO B C 1
ATOM 3327 O O . PRO B 1 87 ? -2.797 19.516 11.109 1 92.19 87 PRO B O 1
ATOM 3330 N N . PHE B 1 88 ? -5.055 19.531 11.375 1 91.56 88 PHE B N 1
ATOM 3331 C CA . PHE B 1 88 ? -4.953 19.469 12.828 1 91.56 88 PHE B CA 1
ATOM 3332 C C . PHE B 1 88 ? -4.289 18.172 13.273 1 91.56 88 PHE B C 1
ATOM 3334 O O . PHE B 1 88 ? -4.762 17.094 12.938 1 91.56 88 PHE B O 1
ATOM 3341 N N . THR B 1 89 ? -3.203 18.375 13.938 1 92.38 89 THR B N 1
ATOM 3342 C CA . THR B 1 89 ? -2.432 17.266 14.477 1 92.38 89 THR B CA 1
ATOM 3343 C C . THR B 1 89 ? -2.271 17.391 15.984 1 92.38 89 THR B C 1
ATOM 3345 O O . THR B 1 89 ? -2.121 18.5 16.5 1 92.38 89 THR B O 1
ATOM 3348 N N . GLY B 1 90 ? -2.369 16.281 16.656 1 92.75 90 GLY B N 1
ATOM 3349 C CA . GLY B 1 90 ? -2.219 16.312 18.094 1 92.75 90 GLY B CA 1
ATOM 3350 C C . GLY B 1 90 ? -2.328 14.945 18.734 1 92.75 90 GLY B C 1
ATOM 3351 O O . GLY B 1 90 ? -2.1 13.93 18.078 1 92.75 90 GLY B O 1
ATOM 3352 N N . LEU B 1 91 ? -2.502 14.977 20.047 1 94.56 91 LEU B N 1
ATOM 3353 C CA . LEU B 1 91 ? -2.686 13.742 20.797 1 94.56 91 LEU B CA 1
ATOM 3354 C C . LEU B 1 91 ? -4.145 13.305 20.797 1 94.56 91 LEU B C 1
ATOM 3356 O O . LEU B 1 91 ? -4.992 13.938 21.438 1 94.56 91 LEU B O 1
ATOM 3360 N N . LEU B 1 92 ? -4.41 12.242 20.078 1 95.94 92 LEU B N 1
ATOM 3361 C CA . LEU B 1 92 ? -5.742 11.656 19.969 1 95.94 92 LEU B CA 1
ATOM 3362 C C . LEU B 1 92 ? -6.039 10.75 21.156 1 95.94 92 LEU B C 1
ATOM 3364 O O . LEU B 1 92 ? -5.176 9.984 21.578 1 95.94 92 LEU B O 1
ATOM 3368 N N . TYR B 1 93 ? -7.227 10.867 21.688 1 96.38 93 TYR B N 1
ATOM 3369 C CA . TYR B 1 93 ? -7.664 9.969 22.75 1 96.38 93 TYR B CA 1
ATOM 3370 C C . TYR B 1 93 ? -9.188 9.867 22.781 1 96.38 93 TYR B C 1
ATOM 3372 O O . TYR B 1 93 ? -9.883 10.648 22.141 1 96.38 93 TYR B O 1
ATOM 3380 N N . LEU B 1 94 ? -9.672 8.828 23.422 1 96.06 94 LEU B N 1
ATOM 3381 C CA . LEU B 1 94 ? -11.102 8.641 23.656 1 96.06 94 LEU B CA 1
ATOM 3382 C C . LEU B 1 94 ? -11.492 9.133 25.062 1 96.06 94 LEU B C 1
ATOM 3384 O O . LEU B 1 94 ? -11.008 8.602 26.062 1 96.06 94 LEU B O 1
ATOM 3388 N N . GLU B 1 95 ? -12.32 10.141 24.984 1 94.31 95 GLU B N 1
ATOM 3389 C CA . GLU B 1 95 ? -12.836 10.578 26.266 1 94.31 95 GLU B CA 1
ATOM 3390 C C . GLU B 1 95 ? -13.539 9.43 27 1 94.31 95 GLU B C 1
ATOM 3392 O O . GLU B 1 95 ? -14.359 8.727 26.422 1 94.31 95 GLU B O 1
ATOM 3397 N N . GLY B 1 96 ? -13.195 9.156 28.234 1 90.94 96 GLY B N 1
ATOM 3398 C CA . GLY B 1 96 ? -13.758 8.055 29 1 90.94 96 GLY B CA 1
ATOM 3399 C C . GLY B 1 96 ? -13.047 6.734 28.766 1 90.94 96 GLY B C 1
ATOM 3400 O O . GLY B 1 96 ? -13.312 5.746 29.453 1 90.94 96 GLY B O 1
ATOM 3401 N N . GLY B 1 97 ? -12.125 6.68 27.844 1 91.31 97 GLY B N 1
ATOM 3402 C CA . GLY B 1 97 ? -11.43 5.445 27.516 1 91.31 97 GLY B CA 1
ATOM 3403 C C . GLY B 1 97 ? -12.234 4.527 26.609 1 91.31 97 GLY B C 1
ATOM 3404 O O . GLY B 1 97 ? -13.391 4.82 26.297 1 91.31 97 GLY B O 1
ATOM 3405 N N . VAL B 1 98 ? -11.602 3.432 26.219 1 89.88 98 VAL B N 1
ATOM 3406 C CA . VAL B 1 98 ? -12.234 2.504 25.281 1 89.88 98 VAL B CA 1
ATOM 3407 C C . VAL B 1 98 ? -13.469 1.878 25.922 1 89.88 98 VAL B C 1
ATOM 3409 O O . VAL B 1 98 ? -14.508 1.743 25.281 1 89.88 98 VAL B O 1
ATOM 3412 N N . ASP B 1 99 ? -13.352 1.593 27.188 1 84 99 ASP B N 1
ATOM 3413 C CA . ASP B 1 99 ? -14.438 0.915 27.875 1 84 99 ASP B CA 1
ATOM 3414 C C . ASP B 1 99 ? -15.414 1.922 28.5 1 84 99 ASP B C 1
ATOM 3416 O O . ASP B 1 99 ? -16.391 1.537 29.125 1 84 99 ASP B O 1
ATOM 3420 N N . GLY B 1 100 ? -15.227 3.133 28.406 1 79.25 100 GLY B N 1
ATOM 3421 C CA . GLY B 1 100 ? -16.109 4.172 28.922 1 79.25 100 GLY B CA 1
ATOM 3422 C C . GLY B 1 100 ? -15.922 4.418 30.406 1 79.25 100 GLY B C 1
ATOM 3423 O O . GLY B 1 100 ? -16.703 5.145 31.016 1 79.25 100 GLY B O 1
ATOM 3424 N N . LYS B 1 101 ? -14.961 3.791 30.953 1 74.81 101 LYS B N 1
ATOM 3425 C CA . LYS B 1 101 ? -14.812 3.877 32.406 1 74.81 101 LYS B CA 1
ATOM 3426 C C . LYS B 1 101 ? -13.805 4.957 32.781 1 74.81 101 LYS B C 1
ATOM 3428 O O . LYS B 1 101 ? -13.578 5.203 33.969 1 74.81 101 LYS B O 1
ATOM 3433 N N . GLY B 1 102 ? -13.32 5.559 31.891 1 76.5 102 GLY B N 1
ATOM 3434 C CA . GLY B 1 102 ? -12.438 6.684 32.188 1 76.5 102 GLY B CA 1
ATOM 3435 C C . GLY B 1 102 ? -10.969 6.312 32.125 1 76.5 102 GLY B C 1
ATOM 3436 O O . GLY B 1 102 ? -10.562 5.266 32.625 1 76.5 102 GLY B O 1
ATOM 3437 N N . ASN B 1 103 ? -10.148 7.109 31.438 1 83.44 103 ASN B N 1
ATOM 3438 C CA . ASN B 1 103 ? -8.703 6.934 31.375 1 83.44 103 ASN B CA 1
ATOM 3439 C C . ASN B 1 103 ? -7.969 8.133 31.969 1 83.44 103 ASN B C 1
ATOM 3441 O O . ASN B 1 103 ? -6.734 8.172 31.953 1 83.44 103 ASN B O 1
ATOM 3445 N N . GLY B 1 104 ? -8.828 9.148 32.5 1 91.25 104 GLY B N 1
ATOM 3446 C CA . GLY B 1 104 ? -8.266 10.297 33.188 1 91.25 104 GLY B CA 1
ATOM 3447 C C . GLY B 1 104 ? -7.66 11.328 32.25 1 91.25 104 GLY B C 1
ATOM 3448 O O . GLY B 1 104 ? -7.172 12.367 32.688 1 91.25 104 GLY B O 1
ATOM 3449 N N . ILE B 1 105 ? -7.719 11.133 30.953 1 94.31 105 ILE B N 1
ATOM 3450 C CA . ILE B 1 105 ? -7.148 12.086 30.016 1 94.31 105 ILE B CA 1
ATOM 3451 C C . ILE B 1 105 ? -8.164 13.188 29.719 1 94.31 105 ILE B C 1
ATOM 3453 O O . ILE B 1 105 ? -9.352 12.906 29.516 1 94.31 105 ILE B O 1
ATOM 3457 N N . THR B 1 106 ? -7.703 14.438 29.812 1 92.88 106 THR B N 1
ATOM 3458 C CA . THR B 1 106 ? -8.484 15.617 29.469 1 92.88 106 THR B CA 1
ATOM 3459 C C . THR B 1 106 ? -7.75 16.484 28.438 1 92.88 106 THR B C 1
ATOM 3461 O O . THR B 1 106 ? -6.727 16.062 27.891 1 92.88 106 THR B O 1
ATOM 3464 N N . ASN B 1 107 ? -8.297 17.656 28.234 1 90.88 107 ASN B N 1
ATOM 3465 C CA . ASN B 1 107 ? -7.656 18.547 27.281 1 90.88 107 ASN B CA 1
ATOM 3466 C C . ASN B 1 107 ? -6.406 19.203 27.875 1 90.88 107 ASN B C 1
ATOM 3468 O O . ASN B 1 107 ? -5.648 19.859 27.156 1 90.88 107 ASN B O 1
ATOM 3472 N N . ASP B 1 108 ? -6.156 18.891 29.094 1 92.5 108 ASP B N 1
ATOM 3473 C CA . ASP B 1 108 ? -4.93 19.344 29.75 1 92.5 108 ASP B CA 1
ATOM 3474 C C . ASP B 1 108 ? -3.789 18.359 29.516 1 92.5 108 ASP B C 1
ATOM 3476 O O . ASP B 1 108 ? -3.893 17.188 29.906 1 92.5 108 ASP B O 1
ATOM 3480 N N . PHE B 1 109 ? -2.709 18.891 28.938 1 93.31 109 PHE B N 1
ATOM 3481 C CA . PHE B 1 109 ? -1.554 18.047 28.625 1 93.31 109 PHE B CA 1
ATOM 3482 C C . PHE B 1 109 ? -1.065 17.312 29.859 1 93.31 109 PHE B C 1
ATOM 3484 O O . PHE B 1 109 ? -0.587 16.188 29.766 1 93.31 109 PHE B O 1
ATOM 3491 N N . ARG B 1 110 ? -1.142 17.859 31.062 1 94.31 110 ARG B N 1
ATOM 3492 C CA . ARG B 1 110 ? -0.648 17.312 32.312 1 94.31 110 ARG B CA 1
ATOM 3493 C C . ARG B 1 110 ? -1.405 16.047 32.688 1 94.31 110 ARG B C 1
ATOM 3495 O O . ARG B 1 110 ? -0.919 15.234 33.5 1 94.31 110 ARG B O 1
ATOM 3502 N N . SER B 1 111 ? -2.57 15.898 32.094 1 94.62 111 SER B N 1
ATOM 3503 C CA . SER B 1 111 ? -3.363 14.703 32.375 1 94.62 111 SER B CA 1
ATOM 3504 C C . SER B 1 111 ? -2.721 13.453 31.781 1 94.62 111 SER B C 1
ATOM 3506 O O . SER B 1 111 ? -3.115 12.336 32.094 1 94.62 111 SER B O 1
ATOM 3508 N N . LEU B 1 112 ? -1.69 13.625 30.969 1 94.88 112 LEU B N 1
ATOM 3509 C CA . LEU B 1 112 ? -1.012 12.508 30.328 1 94.88 112 LEU B CA 1
ATOM 3510 C C . LEU B 1 112 ? -0.008 11.859 31.266 1 94.88 112 LEU B C 1
ATOM 3512 O O . LEU B 1 112 ? 0.611 10.844 30.922 1 94.88 112 LEU B O 1
ATOM 3516 N N . LYS B 1 113 ? 0.171 12.43 32.438 1 95.31 113 LYS B N 1
ATOM 3517 C CA . LYS B 1 113 ? 1.072 11.828 33.406 1 95.31 113 LYS B CA 1
ATOM 3518 C C . LYS B 1 113 ? 0.669 10.383 33.719 1 95.31 113 LYS B C 1
ATOM 3520 O O . LYS B 1 113 ? -0.502 10.109 34 1 95.31 113 LYS B O 1
ATOM 3525 N N . GLY B 1 114 ? 1.641 9.539 33.594 1 95.06 114 GLY B N 1
ATOM 3526 C CA . GLY B 1 114 ? 1.43 8.133 33.906 1 95.06 114 GLY B CA 1
ATOM 3527 C C . GLY B 1 114 ? 0.805 7.371 32.75 1 95.06 114 GLY B C 1
ATOM 3528 O O . GLY B 1 114 ? 0.469 6.191 32.906 1 95.06 114 GLY B O 1
ATOM 3529 N N . LYS B 1 115 ? 0.64 8 31.625 1 96.12 115 LYS B N 1
ATOM 3530 C CA . LYS B 1 115 ? -0.051 7.379 30.5 1 96.12 115 LYS B CA 1
ATOM 3531 C C . LYS B 1 115 ? 0.943 6.852 29.469 1 96.12 115 LYS B C 1
ATOM 3533 O O . LYS B 1 115 ? 2.131 7.18 29.531 1 96.12 115 LYS B O 1
ATOM 3538 N N . ARG B 1 116 ? 0.486 5.949 28.719 1 96.19 116 ARG B N 1
ATOM 3539 C CA . ARG B 1 116 ? 1.223 5.469 27.562 1 96.19 116 ARG B CA 1
ATOM 3540 C C . ARG B 1 116 ? 0.863 6.273 26.312 1 96.19 116 ARG B C 1
ATOM 3542 O O . ARG B 1 116 ? -0.288 6.262 25.875 1 96.19 116 ARG B O 1
ATOM 3549 N N . ILE B 1 117 ? 1.85 6.953 25.719 1 95.81 117 ILE B N 1
ATOM 3550 C CA . ILE B 1 117 ? 1.632 7.848 24.578 1 95.81 117 ILE B CA 1
ATOM 3551 C C . ILE B 1 117 ? 2.262 7.25 23.328 1 95.81 117 ILE B C 1
ATOM 3553 O O . ILE B 1 117 ? 3.463 6.969 23.297 1 95.81 117 ILE B O 1
ATOM 3557 N N . GLY B 1 118 ? 1.391 7.074 22.312 1 95.12 118 GLY B N 1
ATOM 3558 C CA . GLY B 1 118 ? 1.854 6.496 21.062 1 95.12 118 GLY B CA 1
ATOM 3559 C C . GLY B 1 118 ? 2.35 7.531 20.078 1 95.12 118 GLY B C 1
ATOM 3560 O O . GLY B 1 118 ? 1.822 8.641 20.016 1 95.12 118 GLY B O 1
ATOM 3561 N N . TYR B 1 119 ? 3.32 7.113 19.297 1 90.56 119 TYR B N 1
ATOM 3562 C CA . TYR B 1 119 ? 3.822 7.961 18.219 1 90.56 119 TYR B CA 1
ATOM 3563 C C . TYR B 1 119 ? 4.203 7.133 17 1 90.56 119 TYR B C 1
ATOM 3565 O O . TYR B 1 119 ? 4.387 5.914 17.109 1 90.56 119 TYR B O 1
ATOM 3573 N N . VAL B 1 120 ? 4.215 7.773 15.836 1 81.25 120 VAL B N 1
ATOM 3574 C CA . VAL B 1 120 ? 4.5 7.094 14.57 1 81.25 120 VAL B CA 1
ATOM 3575 C C . VAL B 1 120 ? 6 7.137 14.289 1 81.25 120 VAL B C 1
ATOM 3577 O O . VAL B 1 120 ? 6.652 6.094 14.219 1 81.25 120 VAL B O 1
ATOM 3580 N N . GLY B 1 121 ? 6.527 8.359 14.125 1 75.56 121 GLY B N 1
ATOM 3581 C CA . GLY B 1 121 ? 7.93 8.562 13.789 1 75.56 121 GLY B CA 1
ATOM 3582 C C . GLY B 1 121 ? 8.688 9.352 14.836 1 75.56 121 GLY B C 1
ATOM 3583 O O . GLY B 1 121 ? 8.094 9.844 15.797 1 75.56 121 GLY B O 1
ATOM 3584 N N . TYR B 1 122 ? 9.938 9.461 14.555 1 72.5 122 TYR B N 1
ATOM 3585 C CA . TYR B 1 122 ? 10.914 10.062 15.461 1 72.5 122 TYR B CA 1
ATOM 3586 C C . TYR B 1 122 ? 10.445 11.43 15.945 1 72.5 122 TYR B C 1
ATOM 3588 O O . TYR B 1 122 ? 10.469 11.711 17.141 1 72.5 122 TYR B O 1
ATOM 3596 N N . PHE B 1 123 ? 9.812 12.156 15.125 1 75.88 123 PHE B N 1
ATOM 3597 C CA . PHE B 1 123 ? 9.469 13.539 15.453 1 75.88 123 PHE B CA 1
ATOM 3598 C C . PHE B 1 123 ? 8.312 13.586 16.438 1 75.88 123 PHE B C 1
ATOM 3600 O O . PHE B 1 123 ? 8.234 14.492 17.266 1 75.88 123 PHE B O 1
ATOM 3607 N N . GLY B 1 124 ? 7.469 12.602 16.312 1 80.12 124 GLY B N 1
ATOM 3608 C CA . GLY B 1 124 ? 6.379 12.562 17.281 1 80.12 124 GLY B CA 1
ATOM 3609 C C . GLY B 1 124 ? 6.855 12.445 18.719 1 80.12 124 GLY B C 1
ATOM 3610 O O . GLY B 1 124 ? 6.371 13.156 19.594 1 80.12 124 GLY B O 1
ATOM 3611 N N . ALA B 1 125 ? 7.859 11.664 18.891 1 84.69 125 ALA B N 1
ATOM 3612 C CA . ALA B 1 125 ? 8.422 11.469 20.219 1 84.69 125 ALA B CA 1
ATOM 3613 C C . ALA B 1 125 ? 9.133 12.727 20.719 1 84.69 125 ALA B C 1
ATOM 3615 O O . ALA B 1 125 ? 9 13.109 21.875 1 84.69 125 ALA B O 1
ATOM 3616 N N . VAL B 1 126 ? 9.828 13.352 19.828 1 84.69 126 VAL B N 1
ATOM 3617 C CA . VAL B 1 126 ? 10.578 14.555 20.172 1 84.69 126 VAL B CA 1
ATOM 3618 C C . VAL B 1 126 ? 9.617 15.672 20.562 1 84.69 126 VAL B C 1
ATOM 3620 O O . VAL B 1 126 ? 9.859 16.391 21.547 1 84.69 126 VAL B O 1
ATOM 3623 N N . GLN B 1 127 ? 8.562 15.75 19.844 1 85.56 127 GLN B N 1
ATOM 3624 C CA . GLN B 1 127 ? 7.59 16.797 20.109 1 85.56 127 GLN B CA 1
ATOM 3625 C C . GLN B 1 127 ? 6.906 16.594 21.453 1 85.56 127 GLN B C 1
ATOM 3627 O O . GLN B 1 127 ? 6.723 17.547 22.219 1 85.56 127 GLN B O 1
ATOM 3632 N N . VAL B 1 128 ? 6.52 15.406 21.734 1 88.62 128 VAL B N 1
ATOM 3633 C CA . VAL B 1 128 ? 5.828 15.109 22.984 1 88.62 128 VAL B CA 1
ATOM 3634 C C . VAL B 1 128 ? 6.766 15.352 24.156 1 88.62 128 VAL B C 1
ATOM 3636 O O . VAL B 1 128 ? 6.352 15.883 25.188 1 88.62 128 VAL B O 1
ATOM 3639 N N . ARG B 1 129 ? 7.996 15.023 23.984 1 89.75 129 ARG B N 1
ATOM 3640 C CA . ARG B 1 129 ? 8.984 15.25 25.047 1 89.75 129 ARG B CA 1
ATOM 3641 C C . ARG B 1 129 ? 9.156 16.734 25.312 1 89.75 129 ARG B C 1
ATOM 3643 O O . ARG B 1 129 ? 9.219 17.156 26.469 1 89.75 129 ARG B O 1
ATOM 3650 N N . GLU B 1 130 ? 9.305 17.422 24.266 1 87.94 130 GLU B N 1
ATOM 3651 C CA . GLU B 1 130 ? 9.469 18.859 24.406 1 87.94 130 GLU B CA 1
ATOM 3652 C C . GLU B 1 130 ? 8.266 19.484 25.094 1 87.94 130 GLU B C 1
ATOM 3654 O O . GLU B 1 130 ? 8.422 20.375 25.953 1 87.94 130 GLU B O 1
ATOM 3659 N N . LEU B 1 131 ? 7.098 19.078 24.75 1 88.38 131 LEU B N 1
ATOM 3660 C CA . LEU B 1 131 ? 5.879 19.594 25.359 1 88.38 131 LEU B CA 1
ATOM 3661 C C . LEU B 1 131 ? 5.82 19.234 26.844 1 88.38 131 LEU B C 1
ATOM 3663 O O . LEU B 1 131 ? 5.359 20.031 27.672 1 88.38 131 LEU B O 1
ATOM 3667 N N . ALA B 1 132 ? 6.266 18.047 27.094 1 90.38 132 ALA B N 1
ATOM 3668 C CA . ALA B 1 132 ? 6.312 17.625 28.5 1 90.38 132 ALA B CA 1
ATOM 3669 C C . ALA B 1 132 ? 7.168 18.578 29.328 1 90.38 132 ALA B C 1
ATOM 3671 O O . ALA B 1 132 ? 6.758 19.016 30.391 1 90.38 132 ALA B O 1
ATOM 3672 N N . GLU B 1 133 ? 8.281 18.875 28.797 1 89.25 133 GLU B N 1
ATOM 3673 C CA . GLU B 1 133 ? 9.188 19.797 29.484 1 89.25 133 GLU B CA 1
ATOM 3674 C C . GLU B 1 133 ? 8.547 21.172 29.641 1 89.25 133 GLU B C 1
ATOM 3676 O O . GLU B 1 133 ? 8.625 21.781 30.719 1 89.25 133 GLU B O 1
ATOM 3681 N N . LYS B 1 134 ? 7.977 21.594 28.688 1 88 134 LYS B N 1
ATOM 3682 C CA . LYS B 1 134 ? 7.312 22.906 28.703 1 88 134 LYS B CA 1
ATOM 3683 C C . LYS B 1 134 ? 6.234 22.953 29.781 1 88 134 LYS B C 1
ATOM 3685 O O . LYS B 1 134 ? 6.016 24 30.391 1 88 134 LYS B O 1
ATOM 3690 N N . TYR B 1 135 ? 5.629 21.828 30.016 1 91.69 135 TYR B N 1
ATOM 3691 C CA . TYR B 1 135 ? 4.512 21.781 30.953 1 91.69 135 TYR B CA 1
ATOM 3692 C C . TYR B 1 135 ? 4.957 21.234 32.312 1 91.69 135 TYR B C 1
ATOM 3694 O O . TYR B 1 135 ? 4.129 20.797 33.125 1 91.69 135 TYR B O 1
ATOM 3702 N N . GLY B 1 136 ? 6.219 21.156 32.5 1 91.5 136 GLY B N 1
ATOM 3703 C CA . GLY B 1 136 ? 6.777 20.844 33.812 1 91.5 136 GLY B CA 1
ATOM 3704 C C . GLY B 1 136 ? 6.758 19.359 34.125 1 91.5 136 GLY B C 1
ATOM 3705 O O . GLY B 1 136 ? 6.742 18.969 35.281 1 91.5 136 GLY B O 1
ATOM 3706 N N . MET B 1 137 ? 6.668 18.625 33.125 1 93.69 137 MET B N 1
ATOM 3707 C CA . MET B 1 137 ? 6.695 17.172 33.281 1 93.69 137 MET B CA 1
ATOM 3708 C C . MET B 1 137 ? 8.07 16.609 32.938 1 93.69 137 MET B C 1
ATOM 3710 O O . MET B 1 137 ? 8.828 17.234 32.188 1 93.69 137 MET B O 1
ATOM 3714 N N . ASP B 1 138 ? 8.406 15.5 33.562 1 93.69 138 ASP B N 1
ATOM 3715 C CA . ASP B 1 138 ? 9.625 14.766 33.219 1 93.69 138 ASP B CA 1
ATOM 3716 C C . ASP B 1 138 ? 9.344 13.734 32.125 1 93.69 138 ASP B C 1
ATOM 3718 O O . ASP B 1 138 ? 8.695 12.719 32.375 1 93.69 138 ASP B O 1
ATOM 3722 N N . PRO B 1 139 ? 9.875 13.961 30.969 1 87.44 139 PRO B N 1
ATOM 3723 C CA . PRO B 1 139 ? 9.555 13.078 29.844 1 87.44 139 PRO B CA 1
ATOM 3724 C C . PRO B 1 139 ? 10.039 11.648 30.078 1 87.44 139 PRO B C 1
ATOM 3726 O O . PRO B 1 139 ? 9.539 10.711 29.438 1 87.44 139 PRO B O 1
ATOM 3729 N N . GLU B 1 140 ? 10.922 11.398 30.938 1 89.56 140 GLU B N 1
ATOM 3730 C CA . GLU B 1 140 ? 11.469 10.062 31.172 1 89.56 140 GLU B CA 1
ATOM 3731 C C . GLU B 1 140 ? 10.688 9.328 32.25 1 89.56 140 GLU B C 1
ATOM 3733 O O . GLU B 1 140 ? 10.758 8.102 32.344 1 89.56 140 GLU B O 1
ATOM 3738 N N . LYS B 1 141 ? 9.891 10.055 32.969 1 92.44 141 LYS B N 1
ATOM 3739 C CA . LYS B 1 141 ? 9.273 9.43 34.156 1 92.44 141 LYS B CA 1
ATOM 3740 C C . LYS B 1 141 ? 7.754 9.57 34.125 1 92.44 141 LYS B C 1
ATOM 3742 O O . LYS B 1 141 ? 7.031 8.727 34.656 1 92.44 141 LYS B O 1
ATOM 3747 N N . ASP B 1 142 ? 7.375 10.594 33.5 1 94.12 142 ASP B N 1
ATOM 3748 C CA . ASP B 1 142 ? 5.98 10.969 33.719 1 94.12 142 ASP B CA 1
ATOM 3749 C C . ASP B 1 142 ? 5.074 10.305 32.688 1 94.12 142 ASP B C 1
ATOM 3751 O O . ASP B 1 142 ? 3.85 10.289 32.844 1 94.12 142 ASP B O 1
ATOM 3755 N N . PHE B 1 143 ? 5.574 9.836 31.594 1 93.44 143 PHE B N 1
ATOM 3756 C CA . PHE B 1 143 ? 4.793 9.039 30.656 1 93.44 143 PHE B CA 1
ATOM 3757 C C . PHE B 1 143 ? 5.691 8.078 29.875 1 93.44 143 PHE B C 1
ATOM 3759 O O . PHE B 1 143 ? 6.918 8.125 30.016 1 93.44 143 PHE B O 1
ATOM 3766 N N . GLU B 1 144 ? 5.07 7.117 29.281 1 94.62 144 GLU B N 1
ATOM 3767 C CA . GLU B 1 144 ? 5.777 6.156 28.453 1 94.62 144 GLU B CA 1
ATOM 3768 C C . GLU B 1 144 ? 5.492 6.41 26.969 1 94.62 144 GLU B C 1
ATOM 3770 O O . GLU B 1 144 ? 4.336 6.535 26.562 1 94.62 144 GLU B O 1
ATOM 3775 N N . LEU B 1 145 ? 6.539 6.57 26.219 1 94.19 145 LEU B N 1
ATOM 3776 C CA . LEU B 1 145 ? 6.414 6.715 24.781 1 94.19 145 LEU B CA 1
ATOM 3777 C C . LEU B 1 145 ? 6.531 5.363 24.078 1 94.19 145 LEU B C 1
ATOM 3779 O O . LEU B 1 145 ? 7.48 4.613 24.328 1 94.19 145 LEU B O 1
ATOM 3783 N N . ILE B 1 146 ? 5.539 5.074 23.25 1 93.5 146 ILE B N 1
ATOM 3784 C CA . ILE B 1 146 ? 5.484 3.791 22.547 1 93.5 146 ILE B CA 1
ATOM 3785 C C . ILE B 1 146 ? 5.363 4.023 21.047 1 93.5 146 ILE B C 1
ATOM 3787 O O . ILE B 1 146 ? 4.426 4.676 20.594 1 93.5 146 ILE B O 1
ATOM 3791 N N . ARG B 1 147 ? 6.316 3.461 20.312 1 90.44 147 ARG B N 1
ATOM 3792 C CA . ARG B 1 147 ? 6.188 3.535 18.859 1 90.44 147 ARG B CA 1
ATOM 3793 C C . ARG B 1 147 ? 5.113 2.574 18.359 1 90.44 147 ARG B C 1
ATOM 3795 O O . ARG B 1 147 ? 5.188 1.37 18.609 1 90.44 147 ARG B O 1
ATOM 3802 N N . VAL B 1 148 ? 4.133 3.123 17.688 1 90.12 148 VAL B N 1
ATOM 3803 C CA . VAL B 1 148 ? 3.02 2.281 17.25 1 90.12 148 VAL B CA 1
ATOM 3804 C C . VAL B 1 148 ? 2.912 2.307 15.727 1 90.12 148 VAL B C 1
ATOM 3806 O O . VAL B 1 148 ? 1.977 1.741 15.156 1 90.12 148 VAL B O 1
ATOM 3809 N N . GLY B 1 149 ? 3.814 2.988 15.07 1 81.94 149 GLY B N 1
ATOM 3810 C CA . GLY B 1 149 ? 3.766 3.061 13.617 1 81.94 149 GLY B CA 1
ATOM 3811 C C . GLY B 1 149 ? 2.453 3.609 13.094 1 81.94 149 GLY B C 1
ATOM 3812 O O . GLY B 1 149 ? 1.972 4.641 13.57 1 81.94 149 GLY B O 1
ATOM 3813 N N . MET B 1 150 ? 1.934 2.93 12.062 1 84.25 150 MET B N 1
ATOM 3814 C CA . MET B 1 150 ? 0.75 3.428 11.367 1 84.25 150 MET B CA 1
ATOM 3815 C C . MET B 1 150 ? -0.525 2.953 12.055 1 84.25 150 MET B C 1
ATOM 3817 O O . MET B 1 150 ? -1.607 3.002 11.469 1 84.25 150 MET B O 1
ATOM 3821 N N . ASP B 1 151 ? -0.463 2.535 13.305 1 89.88 151 ASP B N 1
ATOM 3822 C CA . ASP B 1 151 ? -1.622 1.945 13.969 1 89.88 151 ASP B CA 1
ATOM 3823 C C . ASP B 1 151 ? -1.972 2.709 15.25 1 89.88 151 ASP B C 1
ATOM 3825 O O . ASP B 1 151 ? -2.268 2.104 16.281 1 89.88 151 ASP B O 1
ATOM 3829 N N . VAL B 1 152 ? -2.029 3.98 15.234 1 92.62 152 VAL B N 1
ATOM 3830 C CA . VAL B 1 152 ? -2.346 4.777 16.422 1 92.62 152 VAL B CA 1
ATOM 3831 C C . VAL B 1 152 ? -3.748 4.438 16.906 1 92.62 152 VAL B C 1
ATOM 3833 O O . VAL B 1 152 ? -3.955 4.219 18.109 1 92.62 152 VAL B O 1
ATOM 3836 N N . VAL B 1 153 ? -4.727 4.312 16.062 1 94.69 153 VAL B N 1
ATOM 3837 C CA . VAL B 1 153 ? -6.113 4.055 16.422 1 94.69 153 VAL B CA 1
ATOM 3838 C C . VAL B 1 153 ? -6.242 2.645 17 1 94.69 153 VAL B C 1
ATOM 3840 O O . VAL B 1 153 ? -6.836 2.453 18.062 1 94.69 153 VAL B O 1
ATOM 3843 N N . GLY B 1 154 ? -5.676 1.679 16.297 1 93.31 154 GLY B N 1
ATOM 3844 C CA . GLY B 1 154 ? -5.707 0.319 16.812 1 93.31 154 GLY B CA 1
ATOM 3845 C C . GLY B 1 154 ? -5.047 0.182 18.172 1 93.31 154 GLY B C 1
ATOM 3846 O O . GLY B 1 154 ? -5.535 -0.556 19.031 1 93.31 154 GLY B O 1
ATOM 3847 N N . ALA B 1 155 ? -3.959 0.893 18.344 1 94.31 155 ALA B N 1
ATOM 3848 C CA . ALA B 1 155 ? -3.227 0.84 19.609 1 94.31 155 ALA B CA 1
ATOM 3849 C C . ALA B 1 155 ? -4.047 1.441 20.75 1 94.31 155 ALA B C 1
ATOM 3851 O O . ALA B 1 155 ? -3.965 0.986 21.891 1 94.31 155 ALA B O 1
ATOM 3852 N N . ILE B 1 156 ? -4.801 2.482 20.469 1 95.69 156 ILE B N 1
ATOM 3853 C CA . ILE B 1 156 ? -5.703 3.043 21.469 1 95.69 156 ILE B CA 1
ATOM 3854 C C . ILE B 1 156 ? -6.789 2.023 21.812 1 95.69 156 ILE B C 1
ATOM 3856 O O . ILE B 1 156 ? -7.043 1.748 22.984 1 95.69 156 ILE B O 1
ATOM 3860 N N . LEU B 1 157 ? -7.34 1.396 20.812 1 94.62 157 LEU B N 1
ATOM 3861 C CA . LEU B 1 157 ? -8.508 0.539 20.984 1 94.62 157 LEU B CA 1
ATOM 3862 C C . LEU B 1 157 ? -8.133 -0.759 21.688 1 94.62 157 LEU B C 1
ATOM 3864 O O . LEU B 1 157 ? -8.945 -1.32 22.438 1 94.62 157 LEU B O 1
ATOM 3868 N N . ASP B 1 158 ? -6.906 -1.184 21.422 1 91.94 158 ASP B N 1
ATOM 3869 C CA . ASP B 1 158 ? -6.543 -2.453 22.047 1 91.94 158 ASP B CA 1
ATOM 3870 C C . ASP B 1 158 ? -5.801 -2.229 23.359 1 91.94 158 ASP B C 1
ATOM 3872 O O . ASP B 1 158 ? -5.355 -3.186 24 1 91.94 158 ASP B O 1
ATOM 3876 N N . GLY B 1 159 ? -5.559 -1.006 23.703 1 91.88 159 GLY B N 1
ATOM 3877 C CA . GLY B 1 159 ? -5.062 -0.678 25.031 1 91.88 159 GLY B CA 1
ATOM 3878 C C . GLY B 1 159 ? -3.549 -0.594 25.094 1 91.88 159 GLY B C 1
ATOM 3879 O O . GLY B 1 159 ? -2.982 -0.342 26.172 1 91.88 159 GLY B O 1
ATOM 3880 N N . ARG B 1 160 ? -2.871 -0.692 24.016 1 93.44 160 ARG B N 1
ATOM 3881 C CA . ARG B 1 160 ? -1.418 -0.56 24 1 93.44 160 ARG B CA 1
ATOM 3882 C C . ARG B 1 160 ? -0.996 0.856 24.391 1 93.44 160 ARG B C 1
ATOM 3884 O O . ARG B 1 160 ? 0.083 1.059 24.938 1 93.44 160 ARG B O 1
ATOM 3891 N N . ILE B 1 161 ? -1.865 1.871 24.031 1 96 161 ILE B N 1
ATOM 3892 C CA . ILE B 1 161 ? -1.61 3.262 24.391 1 96 161 ILE B CA 1
ATOM 3893 C C . ILE B 1 161 ? -2.906 3.918 24.859 1 96 161 ILE B C 1
ATOM 3895 O O . ILE B 1 161 ? -3.996 3.391 24.625 1 96 161 ILE B O 1
ATOM 3899 N N . ASP B 1 162 ? -2.711 5.016 25.562 1 96.31 162 ASP B N 1
ATOM 3900 C CA . ASP B 1 162 ? -3.85 5.77 26.078 1 96.31 162 ASP B CA 1
ATOM 3901 C C . ASP B 1 162 ? -4.18 6.953 25.172 1 96.31 162 ASP B C 1
ATOM 3903 O O . ASP B 1 162 ? -5.332 7.391 25.109 1 96.31 162 ASP B O 1
ATOM 3907 N N . ALA B 1 163 ? -3.213 7.457 24.578 1 96.19 163 ALA B N 1
ATOM 3908 C CA . ALA B 1 163 ? -3.283 8.539 23.594 1 96.19 163 ALA B CA 1
ATOM 3909 C C . ALA B 1 163 ? -2.141 8.438 22.594 1 96.19 163 ALA B C 1
ATOM 3911 O O . ALA B 1 163 ? -1.123 7.793 22.859 1 96.19 163 ALA B O 1
ATOM 3912 N N . GLY B 1 164 ? -2.352 8.977 21.438 1 95.31 164 GLY B N 1
ATOM 3913 C CA . GLY B 1 164 ? -1.298 8.914 20.438 1 95.31 164 GLY B CA 1
ATOM 3914 C C . GLY B 1 164 ? -1.308 10.094 19.484 1 95.31 164 GLY B C 1
ATOM 3915 O O . GLY B 1 164 ? -2.359 10.688 19.234 1 95.31 164 GLY B O 1
ATOM 3916 N N . VAL B 1 165 ? -0.171 10.406 18.922 1 93.06 165 VAL B N 1
ATOM 3917 C CA . VAL B 1 165 ? -0.038 11.492 17.953 1 93.06 165 VAL B CA 1
ATOM 3918 C C . VAL B 1 165 ? -0.691 11.094 16.625 1 93.06 165 VAL B C 1
ATOM 3920 O O . VAL B 1 165 ? -0.371 10.047 16.062 1 93.06 165 VAL B O 1
ATOM 3923 N N . GLY B 1 166 ? -1.601 11.883 16.156 1 92.56 166 GLY B N 1
ATOM 3924 C CA . GLY B 1 166 ? -2.27 11.594 14.906 1 92.56 166 GLY B CA 1
ATOM 3925 C C . GLY B 1 166 ? -2.902 12.82 14.273 1 92.56 166 GLY B C 1
ATOM 3926 O O . GLY B 1 166 ? -2.768 13.93 14.797 1 92.56 166 GLY B O 1
ATOM 3927 N N . ILE B 1 167 ? -3.488 12.602 13.141 1 93.69 167 ILE B N 1
ATOM 3928 C CA . ILE B 1 167 ? -4.195 13.641 12.406 1 93.69 167 ILE B CA 1
ATOM 3929 C C . ILE B 1 167 ? -5.699 13.516 12.641 1 93.69 167 ILE B C 1
ATOM 3931 O O . ILE B 1 167 ? -6.285 12.461 12.391 1 93.69 167 ILE B O 1
ATOM 3935 N N . GLY B 1 168 ? -6.297 14.594 13.078 1 94.69 168 GLY B N 1
ATOM 3936 C CA . GLY B 1 168 ? -7.715 14.586 13.406 1 94.69 1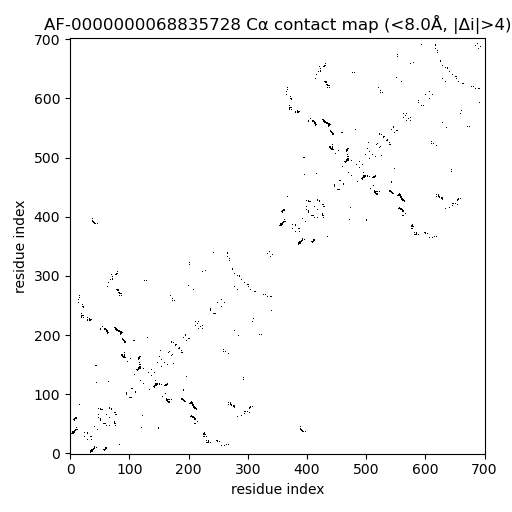68 GLY B CA 1
ATOM 3937 C C . GLY B 1 168 ? -8.594 14.156 12.242 1 94.69 168 GLY B C 1
ATOM 3938 O O . GLY B 1 168 ? -9.477 13.312 12.406 1 94.69 168 GLY B O 1
ATOM 3939 N N . ALA B 1 169 ? -8.281 14.625 11.07 1 96.12 169 ALA B N 1
ATOM 3940 C CA . ALA B 1 169 ? -9.141 14.43 9.906 1 96.12 169 ALA B CA 1
ATOM 3941 C C . ALA B 1 169 ? -8.914 13.055 9.281 1 96.12 169 ALA B C 1
ATOM 3943 O O . ALA B 1 169 ? -9.57 12.695 8.297 1 96.12 169 ALA B O 1
ATOM 3944 N N . VAL B 1 170 ? -8.031 12.234 9.82 1 95.88 170 VAL B N 1
ATOM 3945 C CA . VAL B 1 170 ? -7.797 10.875 9.344 1 95.88 170 VAL B CA 1
ATOM 3946 C C . VAL B 1 170 ? -7.992 9.883 10.492 1 95.88 170 VAL B C 1
ATOM 3948 O O . VAL B 1 170 ? -9.023 9.219 10.578 1 95.88 170 VAL B O 1
ATOM 3951 N N . ASN B 1 171 ? -7.066 9.961 11.484 1 95.94 171 ASN B N 1
ATOM 3952 C CA . ASN B 1 171 ? -7.133 9.055 12.625 1 95.94 171 ASN B CA 1
ATOM 3953 C C . ASN B 1 171 ? -8.359 9.328 13.492 1 95.94 171 ASN B C 1
ATOM 3955 O O . ASN B 1 171 ? -8.938 8.414 14.07 1 95.94 171 ASN B O 1
ATOM 3959 N N . GLY B 1 172 ? -8.656 10.617 13.633 1 97 172 GLY B N 1
ATOM 3960 C CA . GLY B 1 172 ? -9.859 10.969 14.367 1 97 172 GLY B CA 1
ATOM 3961 C C . GLY B 1 172 ? -11.117 10.375 13.766 1 97 172 GLY B C 1
ATOM 3962 O O . GLY B 1 172 ? -12.008 9.914 14.484 1 97 172 GLY B O 1
ATOM 3963 N N . ILE B 1 173 ? -11.18 10.344 12.469 1 97.38 173 ILE B N 1
ATOM 3964 C CA . ILE B 1 173 ? -12.359 9.82 11.781 1 97.38 173 ILE B CA 1
ATOM 3965 C C . ILE B 1 173 ? -12.43 8.305 11.961 1 97.38 173 ILE B C 1
ATOM 3967 O O . ILE B 1 173 ? -13.523 7.746 12.109 1 97.38 173 ILE B O 1
ATOM 3971 N N . GLU B 1 174 ? -11.289 7.664 11.898 1 96.19 174 GLU B N 1
ATOM 3972 C CA . GLU B 1 174 ? -11.258 6.23 12.18 1 96.19 174 GLU B CA 1
ATOM 3973 C C . GLU B 1 174 ? -11.82 5.93 13.562 1 96.19 174 GLU B C 1
ATOM 3975 O O . GLU B 1 174 ? -12.594 4.988 13.734 1 96.19 174 GLU B O 1
ATOM 3980 N N . LEU B 1 175 ? -11.414 6.711 14.5 1 96.75 175 LEU B N 1
ATOM 3981 C CA . LEU B 1 175 ? -11.891 6.527 15.867 1 96.75 175 LEU B CA 1
ATOM 3982 C C . LEU B 1 175 ? -13.375 6.855 15.977 1 96.75 175 LEU B C 1
ATOM 3984 O O . LEU B 1 175 ? -14.109 6.199 16.719 1 96.75 175 LEU B O 1
ATOM 3988 N N . GLU B 1 176 ? -13.828 7.898 15.305 1 96.94 176 GLU B N 1
ATOM 3989 C CA . GLU B 1 176 ? -15.25 8.234 15.281 1 96.94 176 GLU B CA 1
ATOM 3990 C C . GLU B 1 176 ? -16.078 7.09 14.703 1 96.94 176 GLU B C 1
ATOM 3992 O O . GLU B 1 176 ? -17.156 6.785 15.219 1 96.94 176 GLU B O 1
ATOM 3997 N N . ALA B 1 177 ? -15.57 6.543 13.625 1 95.81 177 ALA B N 1
ATOM 3998 C CA . ALA B 1 177 ? -16.266 5.406 13.023 1 95.81 177 ALA B CA 1
ATOM 3999 C C . ALA B 1 177 ? -16.406 4.258 14.023 1 95.81 177 ALA B C 1
ATOM 4001 O O . ALA B 1 177 ? -17.438 3.598 14.07 1 95.81 177 ALA B O 1
ATOM 4002 N N . TRP B 1 178 ? -15.344 3.98 14.734 1 95.5 178 TRP B N 1
ATOM 4003 C CA . TRP B 1 178 ? -15.406 2.955 15.773 1 95.5 178 TRP B CA 1
ATOM 4004 C C . TRP B 1 178 ? -16.453 3.301 16.828 1 95.5 178 TRP B C 1
ATOM 4006 O O . TRP B 1 178 ? -17.234 2.438 17.25 1 95.5 178 TRP B O 1
ATOM 4016 N N . CYS B 1 179 ? -16.5 4.574 17.281 1 96.19 179 CYS B N 1
ATOM 4017 C CA . CYS B 1 179 ? -17.484 5.02 18.25 1 96.19 179 CYS B CA 1
ATOM 4018 C C . CYS B 1 179 ? -18.906 4.75 17.75 1 96.19 179 CYS B C 1
ATOM 4020 O O . CYS B 1 179 ? -19.719 4.168 18.469 1 96.19 179 CYS B O 1
ATOM 4022 N N . THR B 1 180 ? -19.125 5.094 16.531 1 94.88 180 THR B N 1
ATOM 4023 C CA . THR B 1 180 ? -20.438 4.875 15.93 1 94.88 180 THR B CA 1
ATOM 4024 C C . THR B 1 180 ? -20.781 3.387 15.914 1 94.88 180 THR B C 1
ATOM 4026 O O . THR B 1 180 ? -21.891 3 16.297 1 94.88 180 THR B O 1
ATOM 4029 N N . ALA B 1 181 ? -19.875 2.643 15.516 1 94.19 181 ALA B N 1
ATOM 4030 C CA . ALA B 1 181 ? -20.094 1.201 15.414 1 94.19 181 ALA B CA 1
ATOM 4031 C C . ALA B 1 181 ? -20.344 0.588 16.797 1 94.19 181 ALA B C 1
ATOM 4033 O O . ALA B 1 181 ? -20.953 -0.473 16.906 1 94.19 181 ALA B O 1
ATOM 4034 N N . ASN B 1 182 ? -19.906 1.257 17.844 1 94.5 182 ASN B N 1
ATOM 4035 C CA . ASN B 1 182 ? -20.016 0.705 19.188 1 94.5 182 ASN B CA 1
ATOM 4036 C C . ASN B 1 182 ? -21 1.49 20.047 1 94.5 182 ASN B C 1
ATOM 4038 O O . ASN B 1 182 ? -20.984 1.401 21.266 1 94.5 182 ASN B O 1
ATOM 4042 N N . GLY B 1 183 ? -21.797 2.303 19.438 1 94.12 183 GLY B N 1
ATOM 4043 C CA . GLY B 1 183 ? -22.875 3.01 20.109 1 94.12 183 GLY B CA 1
ATOM 4044 C C . GLY B 1 183 ? -22.391 4.148 20.984 1 94.12 183 GLY B C 1
ATOM 4045 O O . GLY B 1 183 ? -23.047 4.512 21.953 1 94.12 183 GLY B O 1
ATOM 4046 N N . ARG B 1 184 ? -21.234 4.68 20.719 1 93.94 184 ARG B N 1
ATOM 4047 C CA . ARG B 1 184 ? -20.672 5.824 21.422 1 93.94 184 ARG B CA 1
ATOM 4048 C C . ARG B 1 184 ? -20.766 7.09 20.578 1 93.94 184 ARG B C 1
ATOM 4050 O O . ARG B 1 184 ? -20.703 7.023 19.344 1 93.94 184 ARG B O 1
ATOM 4057 N N . PRO B 1 185 ? -20.859 8.211 21.266 1 94.06 185 PRO B N 1
ATOM 4058 C CA . PRO B 1 185 ? -20.875 9.445 20.484 1 94.06 185 PRO B CA 1
ATOM 4059 C C . PRO B 1 185 ? -19.516 9.742 19.828 1 94.06 185 PRO B C 1
ATOM 4061 O O . PRO B 1 185 ? -18.469 9.547 20.453 1 94.06 185 PRO B O 1
ATOM 4064 N N . GLU B 1 186 ? -19.531 10.195 18.641 1 94.56 186 GLU B N 1
ATOM 4065 C CA . GLU B 1 186 ? -18.312 10.586 17.938 1 94.56 186 GLU B CA 1
ATOM 4066 C C . GLU B 1 186 ? -17.578 11.688 18.688 1 94.56 186 GLU B C 1
ATOM 4068 O O . GLU B 1 186 ? -16.359 11.82 18.562 1 94.56 186 GLU B O 1
ATOM 4073 N N . THR B 1 187 ? -18.344 12.461 19.531 1 93.81 187 THR B N 1
ATOM 4074 C CA . THR B 1 187 ? -17.766 13.586 20.266 1 93.81 187 THR B CA 1
ATOM 4075 C C . THR B 1 187 ? -16.844 13.094 21.359 1 93.81 187 THR B C 1
ATOM 4077 O O . THR B 1 187 ? -16.094 13.883 21.953 1 93.81 187 THR B O 1
ATOM 4080 N N . ASP B 1 188 ? -16.812 11.805 21.562 1 95.06 188 ASP B N 1
ATOM 4081 C CA . ASP B 1 188 ? -15.883 11.234 22.516 1 95.06 188 ASP B CA 1
ATOM 4082 C C . ASP B 1 188 ? -14.453 11.258 21.984 1 95.06 188 ASP B C 1
ATOM 4084 O O . ASP B 1 188 ? -13.492 11.141 22.75 1 95.06 188 ASP B O 1
ATOM 4088 N N . VAL B 1 189 ? -14.336 11.32 20.672 1 96.69 189 VAL B N 1
ATOM 4089 C CA . VAL B 1 189 ? -13.008 11.438 20.078 1 96.69 189 VAL B CA 1
ATOM 4090 C C . VAL B 1 189 ? -12.461 12.844 20.312 1 96.69 189 VAL B C 1
ATOM 4092 O O . VAL B 1 189 ? -13.086 13.836 19.938 1 96.69 189 VAL B O 1
ATOM 4095 N N . LYS B 1 190 ? -11.328 12.906 21 1 96.19 190 LYS B N 1
ATOM 4096 C CA . LYS B 1 190 ? -10.727 14.188 21.344 1 96.19 190 LYS B CA 1
ATOM 4097 C C . LYS B 1 190 ? -9.305 14.297 20.781 1 96.19 190 LYS B C 1
ATOM 4099 O O . LYS B 1 190 ? -8.672 13.289 20.469 1 96.19 190 LYS B O 1
ATOM 4104 N N . LEU B 1 191 ? -8.891 15.5 20.578 1 95 191 LEU B N 1
ATOM 4105 C CA . LEU B 1 191 ? -7.559 15.844 20.078 1 95 191 LEU B CA 1
ATOM 4106 C C . LEU B 1 191 ? -6.961 17 20.875 1 95 191 LEU B C 1
ATOM 4108 O O . LEU B 1 191 ? -7.516 18.094 20.891 1 95 191 LEU B O 1
ATOM 4112 N N . ILE B 1 192 ? -5.867 16.703 21.578 1 93.38 192 ILE B N 1
ATOM 4113 C CA . ILE B 1 192 ? -5.09 17.812 22.125 1 93.38 192 ILE B CA 1
ATOM 4114 C C . ILE B 1 192 ? -4.148 18.359 21.062 1 93.38 192 ILE B C 1
ATOM 4116 O O . ILE B 1 192 ? -3.113 17.766 20.766 1 93.38 192 ILE B O 1
ATOM 4120 N N . ARG B 1 193 ? -4.477 19.469 20.562 1 90.25 193 ARG B N 1
ATOM 4121 C CA . ARG B 1 193 ? -3.773 20.031 19.422 1 90.25 193 ARG B CA 1
ATOM 4122 C C . ARG B 1 193 ? -2.361 20.469 19.797 1 90.25 193 ARG B C 1
ATOM 4124 O O . ARG B 1 193 ? -2.18 21.281 20.703 1 90.25 193 ARG B O 1
ATOM 4131 N N . ILE B 1 194 ? -1.439 20.031 19.031 1 85.62 194 ILE B N 1
ATOM 4132 C CA . ILE B 1 194 ? -0.039 20.297 19.344 1 85.62 194 ILE B CA 1
ATOM 4133 C C . ILE B 1 194 ? 0.3 21.75 19 1 85.62 194 ILE B C 1
ATOM 4135 O O . ILE B 1 194 ? 1.095 22.391 19.688 1 85.62 194 ILE B O 1
ATOM 4139 N N . ASP B 1 195 ? -0.248 22.297 17.906 1 82.31 195 ASP B N 1
ATOM 4140 C CA . ASP B 1 195 ? 0.049 23.656 17.516 1 82.31 195 ASP B CA 1
ATOM 4141 C C . ASP B 1 195 ? -0.335 24.641 18.625 1 82.31 195 ASP B C 1
ATOM 4143 O O . ASP B 1 195 ? 0.316 25.672 18.797 1 82.31 195 ASP B O 1
ATOM 4147 N N . GLU B 1 196 ? -1.388 24.312 19.359 1 80.81 196 GLU B N 1
ATOM 4148 C CA . GLU B 1 196 ? -1.812 25.141 20.469 1 80.81 196 GLU B CA 1
ATOM 4149 C C . GLU B 1 196 ? -0.882 24.969 21.672 1 80.81 196 GLU B C 1
ATOM 4151 O O . GLU B 1 196 ? -0.536 25.938 22.344 1 80.81 196 GLU B O 1
ATOM 4156 N N . LEU B 1 197 ? -0.482 23.797 21.844 1 76.25 197 LEU B N 1
ATOM 4157 C CA . LEU B 1 197 ? 0.397 23.5 22.969 1 76.25 197 LEU B CA 1
ATOM 4158 C C . LEU B 1 197 ? 1.768 24.141 22.766 1 76.25 197 LEU B C 1
ATOM 4160 O O . LEU B 1 197 ? 2.383 24.609 23.734 1 76.25 197 LEU B O 1
ATOM 4164 N N . ALA B 1 198 ? 2.201 24.141 21.547 1 72.5 198 ALA B N 1
ATOM 4165 C CA . ALA B 1 198 ? 3.543 24.625 21.25 1 72.5 198 ALA B CA 1
ATOM 4166 C C . ALA B 1 198 ? 3.518 26.125 20.906 1 72.5 198 ALA B C 1
ATOM 4168 O O . ALA B 1 198 ? 4.562 26.719 20.656 1 72.5 198 ALA B O 1
ATOM 4169 N N . GLU B 1 199 ? 2.377 26.641 20.891 1 71.31 199 GLU B N 1
ATOM 4170 C CA . GLU B 1 199 ? 2.18 28.062 20.625 1 71.31 199 GLU B CA 1
ATOM 4171 C C . GLU B 1 199 ? 2.736 28.453 19.25 1 71.31 199 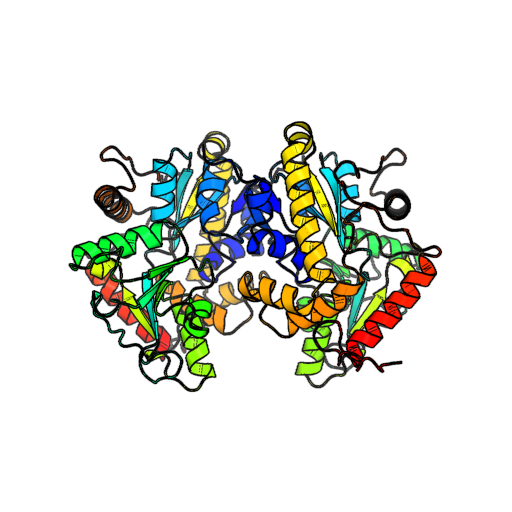GLU B C 1
ATOM 4173 O O . GLU B 1 199 ? 3.402 29.469 19.109 1 71.31 199 GLU B O 1
ATOM 4178 N N . LEU B 1 200 ? 2.523 27.531 18.344 1 71.62 200 LEU B N 1
ATOM 4179 C CA . LEU B 1 200 ? 3.018 27.766 17 1 71.62 200 LEU B CA 1
ATOM 4180 C C . LEU B 1 200 ? 2.053 28.641 16.203 1 71.62 200 LEU B C 1
ATOM 4182 O O . LEU B 1 200 ? 2.441 29.25 15.211 1 71.62 200 LEU B O 1
ATOM 4186 N N . GLY B 1 201 ? 0.906 28.656 16.688 1 64.06 201 GLY B N 1
ATOM 4187 C CA . GLY B 1 201 ? -0.107 29.438 16 1 64.06 201 GLY B CA 1
ATOM 4188 C C . GLY B 1 201 ? -0.665 28.75 14.773 1 64.06 201 GLY B C 1
ATOM 4189 O O . GLY B 1 201 ? -1.704 29.156 14.25 1 64.06 201 GLY B O 1
ATOM 4190 N N . CYS B 1 202 ? 0.071 27.766 14.242 1 67.19 202 CYS B N 1
ATOM 4191 C CA . CYS B 1 202 ? -0.459 27.016 13.109 1 67.19 202 CYS B CA 1
ATOM 4192 C C . CYS B 1 202 ? 0.061 25.578 13.109 1 67.19 202 CYS B C 1
ATOM 4194 O O . CYS B 1 202 ? 1.131 25.312 13.656 1 67.19 202 CYS B O 1
ATOM 4196 N N . CYS B 1 203 ? -0.836 24.703 12.523 1 69.81 203 CYS B N 1
ATOM 4197 C CA . CYS B 1 203 ? -0.482 23.281 12.477 1 69.81 203 CYS B CA 1
ATOM 4198 C C . CYS B 1 203 ? 0.222 22.938 11.172 1 69.81 203 CYS B C 1
ATOM 4200 O O . CYS B 1 203 ? -0.126 21.953 10.516 1 69.81 203 CYS B O 1
ATOM 4202 N N . CYS B 1 204 ? 1.264 23.656 10.984 1 72.19 204 CYS B N 1
ATOM 4203 C CA . CYS B 1 204 ? 1.863 23.531 9.664 1 72.19 204 CYS B CA 1
ATOM 4204 C C . CYS B 1 204 ? 2.918 22.422 9.648 1 72.19 204 CYS B C 1
ATOM 4206 O O . CYS B 1 204 ? 3.34 21.984 8.586 1 72.19 204 CYS B O 1
ATOM 4208 N N . PHE B 1 205 ? 3.197 21.906 10.75 1 76.12 205 PHE B N 1
ATOM 4209 C CA . PHE B 1 205 ? 4.289 20.938 10.781 1 76.12 205 PHE B CA 1
ATOM 4210 C C . PHE B 1 205 ? 3.869 19.625 10.117 1 76.12 205 PHE B C 1
ATOM 4212 O O . PHE B 1 205 ? 4.719 18.844 9.68 1 76.12 205 PHE B O 1
ATOM 4219 N N . CYS B 1 206 ? 2.559 19.562 9.914 1 83.69 206 CYS B N 1
ATOM 4220 C CA . CYS B 1 206 ? 2.076 18.328 9.32 1 83.69 206 CYS B CA 1
ATOM 4221 C C . CYS B 1 206 ? 1.514 18.562 7.93 1 83.69 206 CYS B C 1
ATOM 4223 O O . CYS B 1 206 ? 0.812 17.719 7.383 1 83.69 206 CYS B O 1
ATOM 4225 N N . SER B 1 207 ? 1.797 19.781 7.402 1 93.5 207 SER B N 1
ATOM 4226 C CA . SER B 1 207 ? 1.487 19.938 5.984 1 93.5 207 SER B CA 1
ATOM 4227 C C . SER B 1 207 ? 2.148 18.844 5.148 1 93.5 207 SER B C 1
ATOM 4229 O O . SER B 1 207 ? 3.299 18.469 5.398 1 93.5 207 SER B O 1
ATOM 4231 N N . ILE B 1 208 ? 1.383 18.297 4.168 1 97.12 208 ILE B N 1
ATOM 4232 C CA . ILE B 1 208 ? 1.909 17.219 3.328 1 97.12 208 ILE B CA 1
ATOM 4233 C C . ILE B 1 208 ? 2.48 17.812 2.041 1 97.12 208 ILE B C 1
ATOM 4235 O O . ILE B 1 208 ? 1.731 18.266 1.174 1 97.12 208 ILE B O 1
ATOM 4239 N N . LEU B 1 209 ? 3.781 17.75 1.952 1 98.31 209 LEU B N 1
ATOM 4240 C CA . LEU B 1 209 ? 4.539 18.375 0.873 1 98.31 209 LEU B CA 1
ATOM 4241 C C . LEU B 1 209 ? 4.781 17.391 -0.261 1 98.31 209 LEU B C 1
ATOM 4243 O O . LEU B 1 209 ? 4.68 16.172 -0.066 1 98.31 209 LEU B O 1
ATOM 4247 N N . VAL B 1 210 ? 5.004 17.906 -1.457 1 98.81 210 VAL B N 1
ATOM 4248 C CA . VAL B 1 210 ? 5.566 17.141 -2.557 1 98.81 210 VAL B CA 1
ATOM 4249 C C . VAL B 1 210 ? 7.086 17.281 -2.566 1 98.81 210 VAL B C 1
ATOM 4251 O O . VAL B 1 210 ? 7.609 18.391 -2.623 1 98.81 210 VAL B O 1
ATOM 4254 N N . LEU B 1 211 ? 7.766 16.172 -2.506 1 98.75 211 LEU B N 1
ATOM 4255 C CA . LEU B 1 211 ? 9.219 16.156 -2.391 1 98.75 211 LEU B CA 1
ATOM 4256 C C . LEU B 1 211 ? 9.859 15.719 -3.701 1 98.75 211 LEU B C 1
ATOM 4258 O O . LEU B 1 211 ? 9.281 14.922 -4.449 1 98.75 211 LEU B O 1
ATOM 4262 N N . ALA B 1 212 ? 11.023 16.219 -3.947 1 98.81 212 ALA B N 1
ATOM 4263 C CA . ALA B 1 212 ? 11.898 15.742 -5.012 1 98.81 212 ALA B CA 1
ATOM 4264 C C . ALA B 1 212 ? 13.328 15.562 -4.512 1 98.81 212 ALA B C 1
ATOM 4266 O O . ALA B 1 212 ? 13.828 16.391 -3.744 1 98.81 212 ALA B O 1
ATOM 4267 N N . ASN B 1 213 ? 13.945 14.469 -4.863 1 98.62 213 ASN B N 1
ATOM 4268 C CA . ASN B 1 213 ? 15.383 14.32 -4.629 1 98.62 213 ASN B CA 1
ATOM 4269 C C . ASN B 1 213 ? 16.188 15.398 -5.344 1 98.62 213 ASN B C 1
ATOM 4271 O O . ASN B 1 213 ? 15.883 15.75 -6.488 1 98.62 213 ASN B O 1
ATOM 4275 N N . ASP B 1 214 ? 17.219 15.875 -4.738 1 98.5 214 ASP B N 1
ATOM 4276 C CA . ASP B 1 214 ? 17.953 17.016 -5.266 1 98.5 214 ASP B CA 1
ATOM 4277 C C . ASP B 1 214 ? 18.656 16.656 -6.566 1 98.5 214 ASP B C 1
ATOM 4279 O O . ASP B 1 214 ? 18.656 17.438 -7.523 1 98.5 214 ASP B O 1
ATOM 4283 N N . ASP B 1 215 ? 19.312 15.508 -6.641 1 98.19 215 ASP B N 1
ATOM 4284 C CA . ASP B 1 215 ? 20 15.094 -7.859 1 98.19 215 ASP B CA 1
ATOM 4285 C C . ASP B 1 215 ? 19.016 14.859 -9 1 98.19 215 ASP B C 1
ATOM 4287 O O . ASP B 1 215 ? 19.266 15.25 -10.141 1 98.19 215 ASP B O 1
ATOM 4291 N N . PHE B 1 216 ? 17.953 14.211 -8.703 1 98.06 216 PHE B N 1
ATOM 4292 C CA . PHE B 1 216 ? 16.922 13.961 -9.703 1 98.06 216 PHE B CA 1
ATOM 4293 C C . PHE B 1 216 ? 16.359 15.266 -10.242 1 98.06 216 PHE B C 1
ATOM 4295 O O . PHE B 1 216 ? 16.219 15.438 -11.461 1 98.06 216 PHE B O 1
ATOM 4302 N N . ARG B 1 217 ? 16 16.172 -9.32 1 98.38 217 ARG B N 1
ATOM 4303 C CA . ARG B 1 217 ? 15.453 17.469 -9.695 1 98.38 217 ARG B CA 1
ATOM 4304 C C . ARG B 1 217 ? 16.422 18.234 -10.586 1 98.38 217 ARG B C 1
ATOM 4306 O O . ARG B 1 217 ? 16.016 18.844 -11.578 1 98.38 217 ARG B O 1
ATOM 4313 N N . ALA B 1 218 ? 17.672 18.234 -10.266 1 98.31 218 ALA B N 1
ATOM 4314 C CA . ALA B 1 218 ? 18.703 18.938 -11.039 1 98.31 218 ALA B CA 1
ATOM 4315 C C .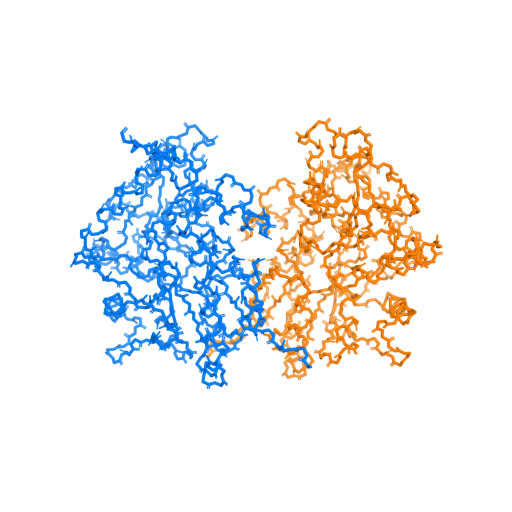 ALA B 1 218 ? 18.844 18.344 -12.43 1 98.31 218 ALA B C 1
ATOM 4317 O O . ALA B 1 218 ? 18.984 19.078 -13.414 1 98.31 218 ALA B O 1
ATOM 4318 N N . LYS B 1 219 ? 18.734 17.047 -12.547 1 97.88 219 LYS B N 1
ATOM 4319 C CA . LYS B 1 219 ? 18.938 16.328 -13.805 1 97.88 219 LYS B CA 1
ATOM 4320 C C . LYS B 1 219 ? 17.672 16.297 -14.641 1 97.88 219 LYS B C 1
ATOM 4322 O O . LYS B 1 219 ? 17.734 16.203 -15.867 1 97.88 219 LYS B O 1
ATOM 4327 N N . ASN B 1 220 ? 16.531 16.391 -13.953 1 97.81 220 ASN B N 1
ATOM 4328 C CA . ASN B 1 220 ? 15.258 16.203 -14.641 1 97.81 220 ASN B CA 1
ATOM 4329 C C . ASN B 1 220 ? 14.258 17.281 -14.266 1 97.81 220 ASN B C 1
ATOM 4331 O O . ASN B 1 220 ? 13.133 16.984 -13.859 1 97.81 220 ASN B O 1
ATOM 4335 N N . PRO B 1 221 ? 14.594 18.562 -14.406 1 98.12 221 PRO B N 1
ATOM 4336 C CA . PRO B 1 221 ? 13.664 19.609 -13.992 1 98.12 221 PRO B CA 1
ATOM 4337 C C . PRO B 1 221 ? 12.336 19.562 -14.742 1 98.12 221 PRO B C 1
ATOM 4339 O O . PRO B 1 221 ? 11.289 19.859 -14.172 1 98.12 221 PRO B O 1
ATOM 4342 N N . GLU B 1 222 ? 12.375 19.156 -15.961 1 98 222 GLU B N 1
ATOM 4343 C CA . GLU B 1 222 ? 11.141 19.125 -16.75 1 98 222 GLU B CA 1
ATOM 4344 C C . GLU B 1 222 ? 10.219 17.984 -16.281 1 98 222 GLU B C 1
ATOM 4346 O O . GLU B 1 222 ? 9 18.125 -16.328 1 98 222 GLU B O 1
ATOM 4351 N N . LYS B 1 223 ? 10.797 16.844 -15.859 1 98.19 223 LYS B N 1
ATOM 4352 C CA . LYS B 1 223 ? 9.969 15.766 -15.312 1 98.19 223 LYS B CA 1
ATOM 4353 C C . LYS B 1 223 ? 9.289 16.219 -14.023 1 98.19 223 LYS B C 1
ATOM 4355 O O . LYS B 1 223 ? 8.117 15.898 -13.797 1 98.19 223 LYS B O 1
ATOM 4360 N N . VAL B 1 224 ? 10.047 16.953 -13.203 1 98.75 224 VAL B N 1
ATOM 4361 C CA . VAL B 1 224 ? 9.477 17.453 -11.953 1 98.75 224 VAL B CA 1
ATOM 4362 C C . VAL B 1 224 ? 8.328 18.406 -12.258 1 98.75 224 VAL B C 1
ATOM 4364 O O . VAL B 1 224 ? 7.254 18.312 -11.664 1 98.75 224 VAL B O 1
ATOM 4367 N N . ALA B 1 225 ? 8.547 19.312 -13.219 1 98.75 225 ALA B N 1
ATOM 4368 C CA . ALA B 1 225 ? 7.516 20.266 -13.617 1 98.75 225 ALA B CA 1
ATOM 4369 C C . ALA B 1 225 ? 6.281 19.562 -14.148 1 98.75 225 ALA B C 1
ATOM 4371 O O . ALA B 1 225 ? 5.152 19.922 -13.828 1 98.75 225 ALA B O 1
ATOM 4372 N N . ALA B 1 226 ? 6.508 18.547 -14.969 1 98.69 226 ALA B N 1
ATOM 4373 C CA . ALA B 1 226 ? 5.418 17.781 -15.562 1 98.69 226 ALA B CA 1
ATOM 4374 C C . ALA B 1 226 ? 4.582 17.094 -14.484 1 98.69 226 ALA B C 1
ATOM 4376 O O . ALA B 1 226 ? 3.35 17.109 -14.547 1 98.69 226 ALA B O 1
ATOM 4377 N N . VAL B 1 227 ? 5.246 16.469 -13.5 1 98.88 227 VAL B N 1
ATOM 4378 C CA . VAL B 1 227 ? 4.551 15.805 -12.398 1 98.88 227 VAL B CA 1
ATOM 4379 C C . VAL B 1 227 ? 3.709 16.812 -11.633 1 98.88 227 VAL B C 1
ATOM 4381 O O . VAL B 1 227 ? 2.543 16.562 -11.32 1 98.88 227 VAL B O 1
ATOM 4384 N N . MET B 1 228 ? 4.293 18 -11.375 1 98.94 228 MET B N 1
ATOM 4385 C CA . MET B 1 228 ? 3.584 19.031 -10.609 1 98.94 228 MET B CA 1
ATOM 4386 C C . MET B 1 228 ? 2.369 19.547 -11.375 1 98.94 228 MET B C 1
ATOM 4388 O O . MET B 1 228 ? 1.305 19.75 -10.797 1 98.94 228 MET B O 1
ATOM 4392 N N . ARG B 1 229 ? 2.494 19.734 -12.711 1 98.88 229 ARG B N 1
ATOM 4393 C CA . ARG B 1 229 ? 1.363 20.172 -13.516 1 98.88 229 ARG B CA 1
ATOM 4394 C C . ARG B 1 229 ? 0.242 19.141 -13.508 1 98.88 229 ARG B C 1
ATOM 4396 O O . ARG B 1 229 ? -0.936 19.5 -13.43 1 98.88 229 ARG B O 1
ATOM 4403 N N . ALA B 1 230 ? 0.624 17.875 -13.57 1 98.88 230 ALA B N 1
ATOM 4404 C CA . ALA B 1 230 ? -0.376 16.812 -13.562 1 98.88 230 ALA B CA 1
ATOM 4405 C C . ALA B 1 230 ? -1.113 16.766 -12.227 1 98.88 230 ALA B C 1
ATOM 4407 O O . ALA B 1 230 ? -2.34 16.641 -12.195 1 98.88 230 ALA B O 1
ATOM 4408 N N . ILE B 1 231 ? -0.345 16.875 -11.125 1 98.88 231 ILE B N 1
ATOM 4409 C CA . ILE B 1 231 ? -0.97 16.859 -9.805 1 98.88 231 ILE B CA 1
ATOM 4410 C C . ILE B 1 231 ? -1.874 18.078 -9.656 1 98.88 231 ILE B C 1
ATOM 4412 O O . ILE B 1 231 ? -2.959 17.984 -9.078 1 98.88 231 ILE B O 1
ATOM 4416 N N . LYS B 1 232 ? -1.458 19.188 -10.188 1 98.88 232 LYS B N 1
ATOM 4417 C CA . LYS B 1 232 ? -2.27 20.406 -10.141 1 98.88 232 LYS B CA 1
ATOM 4418 C C . LYS B 1 232 ? -3.602 20.203 -10.852 1 98.88 232 LYS B C 1
ATOM 4420 O O . LYS B 1 232 ? -4.645 20.641 -10.375 1 98.88 232 LYS B O 1
ATOM 4425 N N . ARG B 1 233 ? -3.594 19.578 -11.992 1 98.69 233 ARG B N 1
ATOM 4426 C CA . ARG B 1 233 ? -4.84 19.281 -12.688 1 98.69 233 ARG B CA 1
ATOM 4427 C C . ARG B 1 233 ? -5.742 18.391 -11.852 1 98.69 233 ARG B C 1
ATOM 4429 O O . ARG B 1 233 ? -6.961 18.578 -11.828 1 98.69 233 ARG B O 1
ATOM 4436 N N . GLY B 1 234 ? -5.129 17.406 -11.203 1 98.75 234 GLY B N 1
ATOM 4437 C CA . GLY B 1 234 ? -5.895 16.594 -10.266 1 98.75 234 GLY B CA 1
ATOM 4438 C C . GLY B 1 234 ? -6.539 17.406 -9.156 1 98.75 234 GLY B C 1
ATOM 4439 O O . GLY B 1 234 ? -7.711 17.203 -8.836 1 98.75 234 GLY B O 1
ATOM 4440 N N . ALA B 1 235 ? -5.73 18.312 -8.609 1 98.62 235 ALA B N 1
ATOM 4441 C CA . ALA B 1 235 ? -6.254 19.188 -7.57 1 98.62 235 ALA B CA 1
ATOM 4442 C C . ALA B 1 235 ? -7.395 20.047 -8.102 1 98.62 235 ALA B C 1
ATOM 4444 O O . ALA B 1 235 ? -8.406 20.25 -7.426 1 98.62 235 ALA B O 1
ATOM 4445 N N . ASP B 1 236 ? -7.246 20.547 -9.297 1 98.5 236 ASP B N 1
ATOM 4446 C CA . ASP B 1 236 ? -8.297 21.359 -9.914 1 98.5 236 ASP B CA 1
ATOM 4447 C C . ASP B 1 236 ? -9.594 20.562 -10.039 1 98.5 236 ASP B C 1
ATOM 4449 O O . ASP B 1 236 ? -10.68 21.094 -9.781 1 98.5 236 ASP B O 1
ATOM 4453 N N . ASP B 1 237 ? -9.516 19.344 -10.445 1 98.31 237 ASP B N 1
ATOM 4454 C CA . ASP B 1 237 ? -10.703 18.5 -10.555 1 98.31 237 ASP B CA 1
ATOM 4455 C C . ASP B 1 237 ? -11.391 18.328 -9.203 1 98.31 237 ASP B C 1
ATOM 4457 O O . ASP B 1 237 ? -12.617 18.375 -9.117 1 98.31 237 ASP B O 1
ATOM 4461 N N . VAL B 1 238 ? -10.586 18.109 -8.172 1 98.19 238 VAL B N 1
ATOM 4462 C CA . VAL B 1 238 ? -11.109 17.906 -6.824 1 98.19 238 VAL B CA 1
ATOM 4463 C C . VAL B 1 238 ? -11.945 19.109 -6.414 1 98.19 238 VAL B C 1
ATOM 4465 O O . VAL B 1 238 ? -13.047 18.969 -5.867 1 98.19 238 VAL B O 1
ATOM 4468 N N . PHE B 1 239 ? -11.477 20.297 -6.707 1 97.75 239 PHE B N 1
ATOM 4469 C CA . PHE B 1 239 ? -12.148 21.516 -6.238 1 97.75 239 PHE B CA 1
ATOM 4470 C C . PHE B 1 239 ? -13.289 21.891 -7.176 1 97.75 239 PHE B C 1
ATOM 4472 O O . PHE B 1 239 ? -14.312 22.422 -6.734 1 97.75 239 PHE B O 1
ATOM 4479 N N . ALA B 1 240 ? -13.195 21.609 -8.453 1 97.69 240 ALA B N 1
ATOM 4480 C CA . ALA B 1 240 ? -14.227 21.969 -9.422 1 97.69 240 ALA B CA 1
ATOM 4481 C C . ALA B 1 240 ? -15.461 21.078 -9.25 1 97.69 240 ALA B C 1
ATOM 4483 O O . ALA B 1 240 ? -16.594 21.578 -9.289 1 97.69 240 ALA B O 1
ATOM 4484 N N . GLU B 1 241 ? -15.258 19.812 -9.07 1 97.56 241 GLU B N 1
ATOM 4485 C CA . GLU B 1 241 ? -16.328 18.828 -8.922 1 97.56 241 GLU B CA 1
ATOM 4486 C C . GLU B 1 241 ? -15.977 17.766 -7.891 1 97.56 241 GLU B C 1
ATOM 4488 O O . GLU B 1 241 ? -15.781 16.609 -8.234 1 97.56 241 GLU B O 1
ATOM 4493 N N . PRO B 1 242 ? -16.094 18.125 -6.66 1 97.62 242 PRO B N 1
ATOM 4494 C CA . PRO B 1 242 ? -15.602 17.234 -5.602 1 97.62 242 PRO B CA 1
ATOM 4495 C C . PRO B 1 242 ? -16.25 15.859 -5.625 1 97.62 242 PRO B C 1
ATOM 4497 O O . PRO B 1 242 ? -15.586 14.852 -5.422 1 97.62 242 PRO B O 1
ATOM 4500 N N . LYS B 1 243 ? -17.547 15.75 -5.898 1 97.19 243 LYS B N 1
ATOM 4501 C CA . LYS B 1 243 ? -18.25 14.469 -5.91 1 97.19 243 LYS B CA 1
ATOM 4502 C C . LYS B 1 243 ? -17.797 13.609 -7.09 1 97.19 243 LYS B C 1
ATOM 4504 O O . LYS B 1 243 ? -17.531 12.414 -6.93 1 97.19 243 LYS B O 1
ATOM 4509 N N . LYS B 1 244 ? -17.75 14.242 -8.203 1 97.44 244 LYS B N 1
ATOM 4510 C CA . LYS B 1 244 ? -17.297 13.531 -9.391 1 97.44 244 LYS B CA 1
ATOM 4511 C C . LYS B 1 244 ? -15.852 13.07 -9.234 1 97.44 244 LYS B C 1
ATOM 4513 O O . LYS B 1 244 ? -15.508 11.938 -9.594 1 97.44 244 LYS B O 1
ATOM 4518 N N . ALA B 1 245 ? -15 13.93 -8.719 1 98 245 ALA B N 1
ATOM 4519 C CA . ALA B 1 245 ? -13.594 13.602 -8.5 1 98 245 ALA B CA 1
ATOM 4520 C C . ALA B 1 245 ? -13.445 12.398 -7.574 1 98 245 ALA B C 1
ATOM 4522 O O . ALA B 1 245 ? -12.648 11.5 -7.836 1 98 245 ALA B O 1
ATOM 4523 N N . TRP B 1 246 ? -14.211 12.383 -6.504 1 97.75 246 TRP B N 1
ATOM 4524 C CA . TRP B 1 246 ? -14.164 11.266 -5.562 1 97.75 246 TRP B CA 1
ATOM 4525 C C . TRP B 1 246 ? -14.586 9.969 -6.238 1 97.75 246 TRP B C 1
ATOM 4527 O O . TRP B 1 246 ? -13.953 8.93 -6.039 1 97.75 246 TRP B O 1
ATOM 4537 N N . GLY B 1 247 ? -15.672 10.062 -7.027 1 95.88 247 GLY B N 1
ATOM 4538 C CA . GLY B 1 247 ? -16.094 8.891 -7.785 1 95.88 247 GLY B CA 1
ATOM 4539 C C . GLY B 1 247 ? -15 8.352 -8.695 1 95.88 247 GLY B C 1
ATOM 4540 O O . GLY B 1 247 ? -14.789 7.141 -8.773 1 95.88 247 GLY B O 1
ATOM 4541 N N . ASP B 1 248 ? -14.273 9.219 -9.344 1 95.56 248 ASP B N 1
ATOM 4542 C CA . ASP B 1 248 ? -13.195 8.828 -10.258 1 95.56 248 ASP B CA 1
ATOM 4543 C C . ASP B 1 248 ? -12.031 8.203 -9.492 1 95.56 248 ASP B C 1
ATOM 4545 O O . ASP B 1 248 ? -11.438 7.223 -9.945 1 95.56 248 ASP B O 1
ATOM 4549 N N . VAL B 1 249 ? -11.711 8.758 -8.359 1 96.31 249 VAL B N 1
ATOM 4550 C CA . VAL B 1 249 ? -10.633 8.203 -7.543 1 96.31 249 VAL B CA 1
ATOM 4551 C C . VAL B 1 249 ? -11.008 6.801 -7.074 1 96.31 249 VAL B C 1
ATOM 4553 O O . VAL B 1 249 ? -10.172 5.898 -7.07 1 96.31 249 VAL B O 1
ATOM 4556 N N . CYS B 1 250 ? -12.266 6.609 -6.703 1 94 250 CYS B N 1
ATOM 4557 C CA . CYS B 1 250 ? -12.734 5.32 -6.199 1 94 250 CYS B CA 1
ATOM 4558 C C . CYS B 1 250 ? -12.695 4.258 -7.289 1 94 250 CYS B C 1
ATOM 4560 O O . CYS B 1 250 ? -12.453 3.084 -7.008 1 94 250 CYS B O 1
ATOM 4562 N N . LYS B 1 251 ? -12.906 4.656 -8.516 1 88.69 251 LYS B N 1
ATOM 4563 C CA . LYS B 1 251 ? -12.805 3.717 -9.625 1 88.69 251 LYS B CA 1
ATOM 4564 C C . LYS B 1 251 ? -11.367 3.23 -9.805 1 88.69 251 LYS B C 1
ATOM 4566 O O . LYS B 1 251 ? -11.141 2.08 -10.188 1 88.69 251 LYS B O 1
ATOM 4571 N N . PHE B 1 252 ? -10.492 4.07 -9.469 1 89.69 252 PHE B N 1
ATOM 4572 C CA . PHE B 1 252 ? -9.078 3.77 -9.648 1 89.69 252 PHE B CA 1
ATOM 4573 C C . PHE B 1 252 ? -8.531 3.014 -8.438 1 89.69 252 PHE B C 1
ATOM 4575 O O . PHE B 1 252 ? -7.777 2.055 -8.594 1 89.69 252 PHE B O 1
ATOM 4582 N N . LYS B 1 253 ? -8.852 3.5 -7.277 1 93.44 253 LYS B N 1
ATOM 4583 C CA . LYS B 1 253 ? -8.375 2.939 -6.016 1 93.44 253 LYS B CA 1
ATOM 4584 C C . LYS B 1 253 ? -9.508 2.277 -5.242 1 93.44 253 LYS B C 1
ATOM 4586 O O . LYS B 1 253 ? -10.141 2.908 -4.387 1 93.44 253 LYS B O 1
ATOM 4591 N N . LYS B 1 254 ? -9.664 0.992 -5.359 1 88.12 254 LYS B N 1
ATOM 4592 C CA . LYS B 1 254 ? -10.82 0.264 -4.848 1 88.12 254 LYS B CA 1
ATOM 4593 C C . LYS B 1 254 ? -10.875 0.331 -3.322 1 88.12 254 LYS B C 1
ATOM 4595 O O . LYS B 1 254 ? -11.961 0.284 -2.736 1 88.12 254 LYS B O 1
ATOM 4600 N N . THR B 1 255 ? -9.734 0.511 -2.697 1 89.88 255 THR B N 1
ATOM 4601 C CA . THR B 1 255 ? -9.711 0.556 -1.24 1 89.88 255 THR B CA 1
ATOM 4602 C C . THR B 1 255 ? -10.477 1.773 -0.725 1 89.88 255 THR B C 1
ATOM 4604 O O . THR B 1 255 ? -10.852 1.825 0.448 1 89.88 255 THR B O 1
ATOM 4607 N N . PHE B 1 256 ? -10.656 2.75 -1.575 1 95.06 256 PHE B N 1
ATOM 4608 C CA . PHE B 1 256 ? -11.328 3.986 -1.181 1 95.06 256 PHE B CA 1
ATOM 4609 C C . PHE B 1 256 ? -12.836 3.811 -1.186 1 95.06 256 PHE B C 1
ATOM 4611 O O . PHE B 1 256 ? -13.57 4.656 -0.665 1 95.06 256 PHE B O 1
ATOM 4618 N N . ARG B 1 257 ? -13.32 2.643 -1.651 1 92.75 257 ARG B N 1
ATOM 4619 C CA . ARG B 1 257 ? -14.758 2.438 -1.802 1 92.75 257 ARG B CA 1
ATOM 4620 C C . ARG B 1 257 ? -15.398 2.053 -0.472 1 92.75 257 ARG B C 1
ATOM 4622 O O . ARG B 1 257 ? -16.078 1.025 -0.376 1 92.75 257 ARG B O 1
ATOM 4629 N N . THR B 1 258 ? -15.25 2.852 0.535 1 93.44 258 THR B N 1
ATOM 4630 C CA . THR B 1 258 ? -15.867 2.676 1.847 1 93.44 258 THR B CA 1
ATOM 4631 C C . THR B 1 258 ? -16.391 4.004 2.383 1 93.44 258 THR B C 1
ATOM 4633 O O . THR B 1 258 ? -15.922 5.07 1.972 1 93.44 258 THR B O 1
ATOM 4636 N N . GLU B 1 259 ? -17.281 3.895 3.332 1 94.88 259 GLU B N 1
ATOM 4637 C CA . GLU B 1 259 ? -17.797 5.086 4 1 94.88 259 GLU B CA 1
ATOM 4638 C C . GLU B 1 259 ? -16.688 5.805 4.77 1 94.88 259 GLU B C 1
ATOM 4640 O O . GLU B 1 259 ? -16.688 7.031 4.859 1 94.88 259 GLU B O 1
ATOM 4645 N N . LEU B 1 260 ? -15.789 5.047 5.297 1 95.88 260 LEU B N 1
ATOM 4646 C CA . LEU B 1 260 ? -14.703 5.613 6.09 1 95.88 260 LEU B CA 1
ATOM 4647 C C . LEU B 1 260 ? -13.859 6.562 5.25 1 95.88 260 LEU B C 1
ATOM 4649 O O . LEU B 1 260 ? -13.633 7.711 5.637 1 95.88 260 LEU B O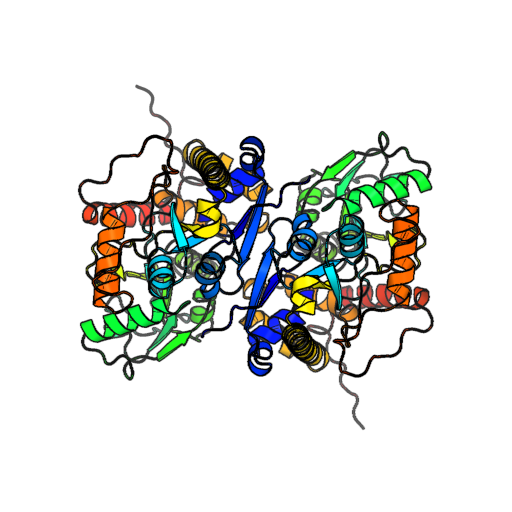 1
ATOM 4653 N N . PHE B 1 261 ? -13.438 6.113 4.078 1 97.44 261 PHE B N 1
ATOM 4654 C CA . PHE B 1 261 ? -12.555 6.938 3.266 1 97.44 261 PHE B CA 1
ATOM 4655 C C . PHE B 1 261 ? -13.312 8.109 2.658 1 97.44 261 PHE B C 1
ATOM 4657 O O . PHE B 1 261 ? -12.727 9.172 2.412 1 97.44 261 PHE B O 1
ATOM 4664 N N . ALA B 1 262 ? -14.609 7.934 2.459 1 97.62 262 ALA B N 1
ATOM 4665 C CA . ALA B 1 262 ? -15.43 9.055 2.023 1 97.62 262 ALA B CA 1
ATOM 4666 C C . ALA B 1 262 ? -15.477 10.148 3.09 1 97.62 262 ALA B C 1
ATOM 4668 O O . ALA B 1 262 ? -15.375 11.336 2.779 1 97.62 262 ALA B O 1
ATOM 4669 N N . LYS B 1 263 ? -15.656 9.734 4.336 1 96.94 263 LYS B N 1
ATOM 4670 C CA . LYS B 1 263 ? -15.672 10.688 5.438 1 96.94 263 LYS B CA 1
ATOM 4671 C C . LYS B 1 263 ? -14.32 11.383 5.586 1 96.94 263 LYS B C 1
ATOM 4673 O O . LYS B 1 263 ? -14.258 12.586 5.852 1 96.94 263 LYS B O 1
ATOM 4678 N N . ILE B 1 264 ? -13.25 10.641 5.457 1 97.88 264 ILE B N 1
ATOM 4679 C CA . ILE B 1 264 ? -11.914 11.219 5.523 1 97.88 264 ILE B CA 1
ATOM 4680 C C . ILE B 1 264 ? -11.742 12.242 4.402 1 97.88 264 ILE B C 1
ATOM 4682 O O . ILE B 1 264 ? -11.172 13.312 4.613 1 97.88 264 ILE B O 1
ATOM 4686 N N . TYR B 1 265 ? -12.258 11.945 3.223 1 98.44 265 TYR B N 1
ATOM 4687 C CA . TYR B 1 265 ? -12.203 12.859 2.086 1 98.44 265 TYR B CA 1
ATOM 4688 C C . TYR B 1 265 ? -12.891 14.18 2.414 1 98.44 265 TYR B C 1
ATOM 4690 O O . TYR B 1 265 ? -12.312 15.258 2.213 1 98.44 265 TYR B O 1
ATOM 4698 N N . GLU B 1 266 ? -14.016 14.062 2.977 1 97.69 266 GLU B N 1
ATOM 4699 C CA . GLU B 1 266 ? -14.781 15.258 3.314 1 97.69 266 GLU B CA 1
ATOM 4700 C C . GLU B 1 266 ? -14.078 16.078 4.387 1 97.69 266 GLU B C 1
ATOM 4702 O O . GLU B 1 266 ? -14.062 17.312 4.324 1 97.69 266 GLU B O 1
ATOM 4707 N N . ARG B 1 267 ? -13.523 15.438 5.332 1 96.94 267 ARG B N 1
ATOM 4708 C CA . ARG B 1 267 ? -12.898 16.125 6.453 1 96.94 267 ARG B CA 1
ATOM 4709 C C . ARG B 1 267 ? -11.547 16.703 6.055 1 96.94 267 ARG B C 1
ATOM 4711 O O . ARG B 1 267 ? -11.125 17.734 6.582 1 96.94 267 ARG B O 1
ATOM 4718 N N . CYS B 1 268 ? -10.844 16.094 5.105 1 97.44 268 CYS B N 1
ATOM 4719 C CA . CYS B 1 268 ? -9.547 16.578 4.641 1 97.44 268 CYS B CA 1
ATOM 4720 C C . CYS B 1 268 ? -9.727 17.688 3.604 1 97.44 268 CYS B C 1
ATOM 4722 O O . CYS B 1 268 ? -8.828 18.516 3.412 1 97.44 268 CYS B O 1
ATOM 4724 N N . PHE B 1 269 ? -10.859 17.75 2.961 1 97.69 269 PHE B N 1
ATOM 4725 C CA . PHE B 1 269 ? -11.102 18.609 1.812 1 97.69 269 PHE B CA 1
ATOM 4726 C C . PHE B 1 269 ? -10.75 20.062 2.137 1 97.69 269 PHE B C 1
ATOM 4728 O O . PHE B 1 269 ? -10.039 20.719 1.374 1 97.69 269 PHE B O 1
ATOM 4735 N N . PRO B 1 270 ? -11.148 20.594 3.316 1 95.38 270 PRO B N 1
ATOM 4736 C CA . PRO B 1 270 ? -10.844 21.984 3.621 1 95.38 270 PRO B CA 1
ATOM 4737 C C . PRO B 1 270 ? -9.344 22.25 3.744 1 95.38 270 PRO B C 1
ATOM 4739 O O . PRO B 1 270 ? -8.906 23.406 3.668 1 95.38 270 PRO B O 1
ATOM 4742 N N . PHE B 1 271 ? -8.586 21.188 3.941 1 95.56 271 PHE B N 1
ATOM 4743 C CA . PHE B 1 271 ? -7.145 21.344 4.121 1 95.56 271 PHE B CA 1
ATOM 4744 C C . PHE B 1 271 ? -6.406 21.156 2.801 1 95.56 271 PHE B C 1
ATOM 4746 O O . PHE B 1 271 ? -5.215 21.453 2.699 1 95.56 271 PHE B O 1
ATOM 4753 N N . MET B 1 272 ? -7.035 20.625 1.738 1 97.19 272 MET B N 1
ATOM 4754 C CA . MET B 1 272 ? -6.363 20.344 0.475 1 97.19 272 MET B CA 1
ATOM 4755 C C . MET B 1 272 ? -5.914 21.625 -0.206 1 97.19 272 MET B C 1
ATOM 4757 O O . MET B 1 272 ? -6.633 22.625 -0.191 1 97.19 272 MET B O 1
ATOM 4761 N N . SER B 1 273 ? -4.77 21.578 -0.738 1 96.75 273 SER B N 1
ATOM 4762 C CA . SER B 1 273 ? -4.176 22.766 -1.338 1 96.75 273 SER B CA 1
ATOM 4763 C C . SER B 1 273 ? -4.719 23.016 -2.744 1 96.75 273 SER B C 1
ATOM 4765 O O . SER B 1 273 ? -4.75 22.094 -3.566 1 96.75 273 SER B O 1
ATOM 4767 N N . ARG B 1 274 ? -5.078 24.203 -3.014 1 95.44 274 ARG B N 1
ATOM 4768 C CA . ARG B 1 274 ? -5.613 24.562 -4.32 1 95.44 274 ARG B CA 1
ATOM 4769 C C . ARG B 1 274 ? -4.496 24.906 -5.301 1 95.44 274 ARG B C 1
ATOM 4771 O O . ARG B 1 274 ? -4.609 24.641 -6.5 1 95.44 274 ARG B O 1
ATOM 4778 N N . ASP B 1 275 ? -3.43 25.469 -4.793 1 97.31 275 ASP B N 1
ATOM 4779 C CA . ASP B 1 275 ? -2.393 25.906 -5.715 1 97.31 275 ASP B CA 1
ATOM 4780 C C . ASP B 1 275 ? -1.089 25.156 -5.488 1 97.31 275 ASP B C 1
ATOM 4782 O O . ASP B 1 275 ? -0.083 25.422 -6.148 1 97.31 275 ASP B O 1
ATOM 4786 N N . LEU B 1 276 ? -1.001 24.234 -4.543 1 98.19 276 LEU B N 1
ATOM 4787 C CA . LEU B 1 276 ? 0.075 23.281 -4.281 1 98.19 276 LEU B CA 1
ATOM 4788 C C . LEU B 1 276 ? 1.352 24.016 -3.869 1 98.19 276 LEU B C 1
ATOM 4790 O O . LEU B 1 276 ? 2.43 23.406 -3.84 1 98.19 276 LEU B O 1
ATOM 4794 N N . ARG B 1 277 ? 1.325 25.219 -3.527 1 97.25 277 ARG B N 1
ATOM 4795 C CA . ARG B 1 277 ? 2.561 25.969 -3.303 1 97.25 277 ARG B CA 1
ATOM 4796 C C . ARG B 1 277 ? 3.104 25.719 -1.899 1 97.25 277 ARG B C 1
ATOM 4798 O O . ARG B 1 277 ? 2.35 25.359 -0.993 1 97.25 277 ARG B O 1
ATOM 4805 N N . ASN B 1 278 ? 4.391 25.922 -1.751 1 96.69 278 ASN B N 1
ATOM 4806 C CA . ASN B 1 278 ? 5.016 26.094 -0.443 1 96.69 278 ASN B CA 1
ATOM 4807 C C . ASN B 1 278 ? 4.773 27.5 0.109 1 96.69 278 ASN B C 1
ATOM 4809 O O . ASN B 1 278 ? 5.004 28.484 -0.582 1 96.69 278 ASN B O 1
ATOM 4813 N N . VAL B 1 279 ? 4.355 27.531 1.32 1 92.88 279 VAL B N 1
ATOM 4814 C CA . VAL B 1 279 ? 4.051 28.828 1.93 1 92.88 279 VAL B CA 1
ATOM 4815 C C . VAL B 1 279 ? 5.215 29.266 2.814 1 92.88 279 VAL B C 1
ATOM 4817 O O . VAL B 1 279 ? 5.512 28.625 3.826 1 92.88 279 VAL B O 1
ATOM 4820 N N . LYS B 1 280 ? 5.805 30.391 2.496 1 92.62 280 LYS B N 1
ATOM 4821 C CA . LYS B 1 280 ? 6.988 30.891 3.186 1 92.62 280 LYS B CA 1
ATOM 4822 C C . LYS B 1 280 ? 6.73 31.047 4.684 1 92.62 280 LYS B C 1
ATOM 4824 O O . LYS B 1 280 ? 7.582 30.688 5.5 1 92.62 280 LYS B O 1
ATOM 4829 N N . ARG B 1 281 ? 5.602 31.594 5.043 1 88.94 281 ARG B N 1
ATOM 4830 C CA . ARG B 1 281 ? 5.242 31.797 6.441 1 88.94 281 ARG B CA 1
ATOM 4831 C C . ARG B 1 281 ? 5.332 30.5 7.23 1 88.94 281 ARG B C 1
ATOM 4833 O O . ARG B 1 281 ? 5.863 30.484 8.344 1 88.94 281 ARG B O 1
ATOM 4840 N N . ASP B 1 282 ? 4.805 29.438 6.652 1 90.81 282 ASP B N 1
ATOM 4841 C CA . ASP B 1 282 ? 4.785 28.141 7.316 1 90.81 282 ASP B CA 1
ATOM 4842 C C . ASP B 1 282 ? 6.195 27.578 7.477 1 90.81 282 ASP B C 1
ATOM 4844 O O . ASP B 1 282 ? 6.551 27.078 8.547 1 90.81 282 ASP B O 1
ATOM 4848 N N . TRP B 1 283 ? 6.996 27.703 6.441 1 93.56 283 TRP B N 1
ATOM 4849 C CA . TRP B 1 283 ? 8.367 27.219 6.477 1 93.56 283 TRP B CA 1
ATOM 4850 C C . TRP B 1 283 ? 9.195 27.969 7.512 1 93.56 283 TRP B C 1
ATOM 4852 O O . TRP B 1 283 ? 10.016 27.375 8.219 1 93.56 283 TRP B O 1
ATOM 4862 N N . THR B 1 284 ? 8.969 29.203 7.621 1 91 284 THR B N 1
ATOM 4863 C CA . THR B 1 284 ? 9.672 30.016 8.609 1 91 284 THR B CA 1
ATOM 4864 C C . THR B 1 284 ? 9.305 29.594 10.023 1 91 284 THR B C 1
ATOM 4866 O O . THR B 1 284 ? 10.188 29.391 10.867 1 91 284 THR B O 1
ATOM 4869 N N . LYS B 1 285 ? 8.055 29.406 10.242 1 88.5 285 LYS B N 1
ATOM 4870 C CA . LYS B 1 285 ? 7.566 29.047 11.57 1 88.5 285 LYS B CA 1
ATOM 4871 C C . LYS B 1 285 ? 8.047 27.672 11.984 1 88.5 285 LYS B C 1
ATOM 4873 O O . LYS B 1 285 ? 8.539 27.484 13.102 1 88.5 285 LYS B O 1
ATOM 4878 N N . VAL B 1 286 ? 7.926 26.734 11.078 1 90.69 286 VAL B N 1
ATOM 4879 C CA . VAL B 1 286 ? 8.258 25.359 11.43 1 90.69 286 VAL B CA 1
ATOM 4880 C C . VAL B 1 286 ? 9.773 25.203 11.547 1 90.69 286 VAL B C 1
ATOM 4882 O O . VAL B 1 286 ? 10.258 24.438 12.383 1 90.69 286 VAL B O 1
ATOM 4885 N N . SER B 1 287 ? 10.516 25.875 10.695 1 92.19 287 SER B N 1
ATOM 4886 C CA . SER B 1 287 ? 11.969 25.828 10.828 1 92.19 287 SER B CA 1
ATOM 4887 C C . SER B 1 287 ? 12.43 26.406 12.164 1 92.19 287 SER B C 1
ATOM 4889 O O . SER B 1 287 ? 13.359 25.891 12.781 1 92.19 287 SER B O 1
ATOM 4891 N N . ALA B 1 288 ? 11.812 27.453 12.594 1 89.81 288 ALA B N 1
ATOM 4892 C CA . ALA B 1 288 ? 12.133 28.047 13.891 1 89.81 288 ALA B CA 1
ATOM 4893 C C . ALA B 1 288 ? 11.82 27.094 15.031 1 89.81 288 ALA B C 1
ATOM 4895 O O . ALA B 1 288 ? 12.602 26.969 15.977 1 89.81 288 ALA B O 1
ATOM 4896 N N . TYR B 1 289 ? 10.719 26.516 14.891 1 87.75 289 TYR B N 1
ATOM 4897 C CA . TYR B 1 289 ? 10.336 25.516 15.891 1 87.75 289 TYR B CA 1
ATOM 4898 C C . TYR B 1 289 ? 11.336 24.359 15.922 1 87.75 289 TYR B C 1
ATOM 4900 O O . TYR B 1 289 ? 11.75 23.922 17 1 87.75 289 TYR B O 1
ATOM 4908 N N . CYS B 1 290 ? 11.719 23.844 14.719 1 90 290 CYS B N 1
ATOM 4909 C CA . CYS B 1 290 ? 12.68 22.766 14.609 1 90 290 CYS B CA 1
ATOM 4910 C C . CYS B 1 290 ? 14.023 23.156 15.219 1 90 290 CYS B C 1
ATOM 4912 O O . CYS B 1 290 ? 14.695 22.312 15.828 1 90 290 CYS B O 1
ATOM 4914 N N . HIS B 1 291 ? 14.367 24.375 15.086 1 91.06 291 HIS B N 1
ATOM 4915 C CA . HIS B 1 291 ? 15.586 24.875 15.703 1 91.06 291 HIS B CA 1
ATOM 4916 C C . HIS B 1 291 ? 15.477 24.859 17.219 1 91.06 291 HIS B C 1
ATOM 4918 O O . HIS B 1 291 ? 16.406 24.422 17.922 1 91.06 291 HIS B O 1
ATOM 4924 N N . ARG B 1 292 ? 14.367 25.281 17.703 1 86.62 292 ARG B N 1
ATOM 4925 C CA . ARG B 1 292 ? 14.133 25.359 19.141 1 86.62 292 ARG B CA 1
ATOM 4926 C C . ARG B 1 292 ? 14.25 23.984 19.797 1 86.62 292 ARG B C 1
ATOM 4928 O O . ARG B 1 292 ? 14.797 23.844 20.891 1 86.62 292 ARG B O 1
ATOM 4935 N N . ILE B 1 293 ? 13.805 23 19.047 1 83.75 293 ILE B N 1
ATOM 4936 C CA . ILE B 1 293 ? 13.742 21.688 19.688 1 83.75 293 ILE B CA 1
ATOM 4937 C C . ILE B 1 293 ? 14.938 20.844 19.266 1 83.75 293 ILE B C 1
ATOM 4939 O O . ILE B 1 293 ? 14.961 19.625 19.484 1 83.75 293 ILE B O 1
ATOM 4943 N N . GLY B 1 294 ? 15.867 21.375 18.453 1 86.5 294 GLY B N 1
ATOM 4944 C CA . GLY B 1 294 ? 17.156 20.734 18.188 1 86.5 294 GLY B CA 1
ATOM 4945 C C . GLY B 1 294 ? 17.125 19.828 16.969 1 86.5 294 GLY B C 1
ATOM 4946 O O . GLY B 1 294 ? 18.016 19 16.797 1 86.5 294 GLY B O 1
ATOM 4947 N N . VAL B 1 295 ? 16.141 20 16.156 1 87 295 VAL B N 1
ATOM 4948 C CA . VAL B 1 295 ? 16.031 19.172 14.961 1 87 295 VAL B CA 1
ATOM 4949 C C . VAL B 1 295 ? 16.969 19.703 13.875 1 87 295 VAL B C 1
ATOM 4951 O O . VAL B 1 295 ? 17.547 18.906 13.117 1 87 295 VAL B O 1
ATOM 4954 N N . CYS B 1 296 ? 17.094 20.984 13.805 1 90.88 296 CYS B N 1
ATOM 4955 C CA . CYS B 1 296 ? 18.016 21.578 12.836 1 90.88 296 CYS B CA 1
ATOM 4956 C C . CYS B 1 296 ? 18.844 22.703 13.469 1 90.88 296 CYS B C 1
ATOM 4958 O O . CYS B 1 296 ? 18.5 23.188 14.547 1 90.88 296 CYS B O 1
ATOM 4960 N N . ASP B 1 297 ? 19.859 23.047 12.836 1 91.62 297 ASP B N 1
ATOM 4961 C CA . ASP B 1 297 ? 20.75 24.047 13.398 1 91.62 297 ASP B CA 1
ATOM 4962 C C . ASP B 1 297 ? 20.281 25.453 13.039 1 91.62 297 ASP B C 1
ATOM 4964 O O . ASP B 1 297 ? 19.328 25.625 12.281 1 91.62 297 ASP B O 1
ATOM 4968 N N . ALA B 1 298 ? 20.953 26.406 13.656 1 88.31 298 ALA B N 1
ATOM 4969 C CA . ALA B 1 298 ? 20.562 27.797 13.508 1 88.31 298 ALA B CA 1
ATOM 4970 C C . ALA B 1 298 ? 20.766 28.281 12.07 1 88.31 298 ALA B C 1
ATOM 4972 O O . ALA B 1 298 ? 20.078 29.188 11.602 1 88.31 298 ALA B O 1
ATOM 4973 N N . ASN B 1 299 ? 21.609 27.625 11.328 1 90.19 299 ASN B N 1
ATOM 4974 C CA . ASN B 1 299 ? 21.922 28.047 9.969 1 90.19 299 ASN B CA 1
ATOM 4975 C C . ASN B 1 299 ? 21.125 27.266 8.93 1 90.19 299 ASN B C 1
ATOM 4977 O O . ASN B 1 299 ? 21.375 27.375 7.73 1 90.19 299 ASN B O 1
ATOM 4981 N N . PHE B 1 300 ? 20.188 26.547 9.461 1 94.44 300 PHE B N 1
ATOM 4982 C CA . PHE B 1 300 ? 19.375 25.75 8.547 1 94.44 300 PHE B CA 1
ATOM 4983 C C . PHE B 1 300 ? 18.641 26.656 7.559 1 94.44 300 PHE B C 1
ATOM 4985 O O . PHE B 1 300 ? 18.031 27.656 7.953 1 94.44 300 PHE B O 1
ATOM 4992 N N . THR B 1 301 ? 18.719 26.375 6.266 1 93.75 301 THR B N 1
ATOM 4993 C CA . THR B 1 301 ? 17.938 27.031 5.219 1 93.75 301 THR B CA 1
ATOM 4994 C C . THR B 1 301 ? 16.766 26.141 4.793 1 93.75 301 THR B C 1
ATOM 4996 O O . THR B 1 301 ? 16.953 24.984 4.414 1 93.75 301 THR B O 1
ATOM 4999 N N . PRO B 1 302 ? 15.617 26.734 4.879 1 94.69 302 PRO B N 1
ATOM 5000 C CA . PRO B 1 302 ? 14.461 25.938 4.453 1 94.69 302 PRO B CA 1
ATOM 5001 C C . PRO B 1 302 ? 14.648 25.312 3.068 1 94.69 302 PRO B C 1
ATOM 5003 O O . PRO B 1 302 ? 15.07 26 2.137 1 94.69 302 PRO B O 1
ATOM 5006 N N . ASN B 1 303 ? 14.344 24.047 2.92 1 96.88 303 ASN B N 1
ATOM 5007 C CA . ASN B 1 303 ? 14.594 23.297 1.694 1 96.88 303 ASN B CA 1
ATOM 5008 C C . ASN B 1 303 ? 13.328 23.172 0.84 1 96.88 303 ASN B C 1
ATOM 5010 O O . ASN B 1 303 ? 12.844 22.078 0.594 1 96.88 303 ASN B O 1
ATOM 5014 N N . TYR B 1 304 ? 12.883 24.312 0.342 1 98.12 304 TYR B N 1
ATOM 5015 C CA . TYR B 1 304 ? 11.727 24.297 -0.545 1 98.12 304 TYR B CA 1
ATOM 5016 C C . TYR B 1 304 ? 11.938 25.234 -1.726 1 98.12 304 TYR B C 1
ATOM 5018 O O . TYR B 1 304 ? 12.836 26.078 -1.707 1 98.12 304 TYR B O 1
ATOM 5026 N N . THR B 1 305 ? 11.195 25.047 -2.783 1 98.38 305 THR B N 1
ATOM 5027 C CA . THR B 1 305 ? 11.141 25.938 -3.936 1 98.38 305 THR B CA 1
ATOM 5028 C C . THR B 1 305 ? 9.727 25.969 -4.527 1 98.38 305 THR B C 1
ATOM 5030 O O . THR B 1 305 ? 8.961 25.031 -4.363 1 98.38 305 THR B O 1
ATOM 5033 N N . ASN B 1 306 ? 9.367 27.062 -5.09 1 98.12 306 ASN B N 1
ATOM 5034 C CA . ASN B 1 306 ? 8.125 27.188 -5.844 1 98.12 306 ASN B CA 1
ATOM 5035 C C . ASN B 1 306 ? 8.383 27.344 -7.336 1 98.12 306 ASN B C 1
ATOM 5037 O O . ASN B 1 306 ? 7.516 27.812 -8.07 1 98.12 306 ASN B O 1
ATOM 5041 N N . GLU B 1 307 ? 9.539 26.953 -7.77 1 97.62 307 GLU B N 1
ATOM 5042 C CA . GLU B 1 307 ? 9.93 27.125 -9.164 1 97.62 307 GLU B CA 1
ATOM 5043 C C . GLU B 1 307 ? 9.039 26.312 -10.094 1 97.62 307 GLU B C 1
ATOM 5045 O O . GLU B 1 307 ? 8.875 26.656 -11.266 1 97.62 307 GLU B O 1
ATOM 5050 N N . PHE B 1 308 ? 8.422 25.281 -9.547 1 98.31 308 PHE B N 1
ATOM 5051 C CA . PHE B 1 308 ? 7.641 24.375 -10.383 1 98.31 308 PHE B CA 1
ATOM 5052 C C . PHE B 1 308 ? 6.152 24.672 -10.273 1 98.31 308 PHE B C 1
ATOM 5054 O O . PHE B 1 308 ? 5.32 23.969 -10.852 1 98.31 308 PHE B O 1
ATOM 5061 N N . ILE B 1 309 ? 5.875 25.688 -9.484 1 97.38 309 ILE B N 1
ATOM 5062 C CA . ILE B 1 309 ? 4.508 26.188 -9.414 1 97.38 309 ILE B CA 1
ATOM 5063 C C . ILE B 1 309 ? 4.266 27.188 -10.555 1 97.38 309 ILE B C 1
ATOM 5065 O O . ILE B 1 309 ? 4.555 28.375 -10.414 1 97.38 309 ILE B O 1
ATOM 5069 N N . GLN B 1 310 ? 3.65 26.75 -11.625 1 95.06 310 GLN B N 1
ATOM 5070 C CA . GLN B 1 310 ? 3.57 27.516 -12.867 1 95.06 310 GLN B CA 1
ATOM 5071 C C . GLN B 1 310 ? 2.17 28.094 -13.07 1 95.06 310 GLN B C 1
ATOM 5073 O O . GLN B 1 310 ? 1.758 28.359 -14.203 1 95.06 310 GLN B O 1
ATOM 5078 N N . TRP B 1 311 ? 1.416 28.172 -12.102 1 97 311 TRP B N 1
ATOM 5079 C CA . TRP B 1 311 ? 0.053 28.703 -12.102 1 97 311 TRP B CA 1
ATOM 5080 C C . TRP B 1 311 ? -0.12 29.781 -11.039 1 97 311 TRP B C 1
ATOM 5082 O O . TRP B 1 311 ? 0.803 30.047 -10.266 1 97 311 TRP B O 1
ATOM 5092 N N . GLU B 1 312 ? -1.214 30.406 -11.062 1 93.81 312 GLU B N 1
ATOM 5093 C CA . GLU B 1 312 ? -1.487 31.5 -10.141 1 93.81 312 GLU B CA 1
ATOM 5094 C C . GLU B 1 312 ? -1.483 31.016 -8.695 1 93.81 312 GLU B C 1
ATOM 5096 O O . GLU B 1 312 ? -2.025 29.953 -8.383 1 93.81 312 GLU B O 1
ATOM 5101 N N . GLN B 1 313 ? -0.789 31.766 -7.891 1 91.06 313 GLN B N 1
ATOM 5102 C CA . GLN B 1 313 ? -0.756 31.5 -6.453 1 91.06 313 GLN B CA 1
ATOM 5103 C C . GLN B 1 313 ? -1.845 32.281 -5.73 1 91.06 313 GLN B C 1
ATOM 5105 O O . GLN B 1 313 ? -2.078 33.469 -6.035 1 91.06 313 GLN B O 1
ATOM 5110 N N . LEU B 1 314 ? -2.494 31.656 -4.871 1 89.38 314 LEU B N 1
ATOM 5111 C CA . LEU B 1 314 ? -3.613 32.281 -4.168 1 89.38 314 LEU B CA 1
ATOM 5112 C C . LEU B 1 314 ? -3.121 33.125 -3.01 1 89.38 314 LEU B C 1
ATOM 5114 O O . LEU B 1 314 ? -2.047 32.875 -2.459 1 89.38 314 LEU B O 1
ATOM 5118 N N . PRO B 1 315 ? -3.936 34.094 -2.686 1 86.75 315 PRO B N 1
ATOM 5119 C CA . PRO B 1 315 ? -3.559 34.938 -1.534 1 86.75 315 PRO B CA 1
ATOM 5120 C C . PRO B 1 315 ? -3.553 34.156 -0.224 1 86.75 315 PRO B C 1
ATOM 5122 O O . PRO B 1 315 ? -4.328 33.188 -0.064 1 86.75 315 PRO B O 1
ATOM 5125 N N . GLU B 1 316 ? -2.682 34.531 0.68 1 83.25 316 GLU B N 1
ATOM 5126 C CA . GLU B 1 316 ? -2.631 33.938 2.01 1 83.25 316 GLU B CA 1
ATOM 5127 C C . GLU B 1 316 ? -3.656 34.562 2.943 1 83.25 316 GLU B C 1
ATOM 5129 O O . GLU B 1 316 ? -4.023 35.719 2.77 1 83.25 316 GLU B O 1
ATOM 5134 N N . PRO B 1 317 ? -4.059 33.719 3.895 1 78.56 317 PRO B N 1
ATOM 5135 C CA . PRO B 1 317 ? -4.938 34.344 4.883 1 78.56 317 PRO B CA 1
ATOM 5136 C C . PRO B 1 317 ? -4.242 35.469 5.656 1 78.56 317 PRO B C 1
ATOM 5138 O O . PRO B 1 317 ? -3.059 35.344 5.984 1 78.56 317 PRO B O 1
ATOM 5141 N N . ALA B 1 318 ? -4.984 36.469 5.895 1 78.38 318 ALA B N 1
ATOM 5142 C CA . ALA B 1 318 ? -4.461 37.656 6.582 1 78.38 318 ALA B CA 1
ATOM 5143 C C . ALA B 1 318 ? -4.082 37.312 8.023 1 78.38 318 ALA B C 1
ATOM 5145 O O . ALA B 1 318 ? -3.086 37.812 8.539 1 78.38 318 ALA B O 1
ATOM 5146 N N . ASP B 1 319 ? -4.875 36.469 8.672 1 82 319 ASP B N 1
ATOM 5147 C CA . ASP B 1 319 ? -4.66 36.062 10.055 1 82 319 ASP B CA 1
ATOM 5148 C C . ASP B 1 319 ? -4.68 34.531 10.164 1 82 319 ASP B C 1
ATOM 5150 O O . ASP B 1 319 ? -5.738 33.938 10.328 1 82 319 ASP B O 1
ATOM 5154 N N . PRO B 1 320 ? -3.48 33.969 10.227 1 78.31 320 PRO B N 1
ATOM 5155 C CA . PRO B 1 320 ? -3.396 32.5 10.25 1 78.31 320 PRO B CA 1
ATOM 5156 C C . PRO B 1 320 ? -4.031 31.891 11.5 1 78.31 320 PRO B C 1
ATOM 5158 O O . PRO B 1 320 ? -4.613 30.797 11.445 1 78.31 320 PRO B O 1
ATOM 5161 N N . ALA B 1 321 ? -3.936 32.562 12.602 1 79.81 321 ALA B N 1
ATOM 5162 C CA . ALA B 1 321 ? -4.543 32.062 13.836 1 79.81 321 ALA B CA 1
ATOM 5163 C C . ALA B 1 321 ? -6.062 32.062 13.734 1 79.81 321 ALA B C 1
ATOM 5165 O O . ALA B 1 321 ? -6.719 31.094 14.164 1 79.81 321 ALA B O 1
ATOM 5166 N N . ALA B 1 322 ? -6.586 33.125 13.164 1 82.25 322 ALA B N 1
ATOM 5167 C CA . ALA B 1 322 ? -8.031 33.219 12.961 1 82.25 322 ALA B CA 1
ATOM 5168 C C . ALA B 1 322 ? -8.508 32.125 11.992 1 82.25 322 ALA B C 1
ATOM 5170 O O . ALA B 1 322 ? -9.602 31.594 12.148 1 82.25 322 ALA B O 1
ATOM 5171 N N . ASN B 1 323 ? -7.68 31.875 11.094 1 84.25 323 ASN B N 1
ATOM 5172 C CA . ASN B 1 323 ? -8.023 30.828 10.125 1 84.25 323 ASN B CA 1
ATOM 5173 C C . ASN B 1 323 ? -8.125 29.469 10.781 1 84.25 323 ASN B C 1
ATOM 5175 O O . ASN B 1 323 ? -8.953 28.641 10.383 1 84.25 323 ASN B O 1
ATOM 5179 N N . GLN B 1 324 ? -7.312 29.156 11.758 1 84.31 324 GLN B N 1
ATOM 5180 C CA . GLN B 1 324 ? -7.363 27.875 12.461 1 84.31 324 GLN B CA 1
ATOM 5181 C C . GLN B 1 324 ? -8.672 27.719 13.227 1 84.31 324 GLN B C 1
ATOM 5183 O O . GLN B 1 324 ? -9.211 26.609 13.336 1 84.31 324 GLN B O 1
ATOM 5188 N N . VAL B 1 325 ? -9.141 28.844 13.766 1 86.19 325 VAL B N 1
ATOM 5189 C CA . VAL B 1 325 ? -10.422 28.828 14.469 1 86.19 325 VAL B CA 1
ATOM 5190 C C . VAL B 1 325 ? -11.555 28.531 13.484 1 86.19 325 VAL B C 1
ATOM 5192 O O . VAL B 1 325 ? -12.438 27.719 13.773 1 86.19 325 VAL B O 1
ATOM 5195 N N . LEU B 1 326 ? -11.461 29.188 12.375 1 89.19 326 LEU B N 1
ATOM 5196 C CA . LEU B 1 326 ? -12.461 28.969 11.336 1 89.19 326 LEU B CA 1
ATOM 5197 C C . LEU B 1 326 ? -12.43 27.531 10.844 1 89.19 326 LEU B C 1
ATOM 5199 O O . LEU B 1 326 ? -13.484 26.938 10.594 1 89.19 326 LEU B O 1
ATOM 5203 N N . MET B 1 327 ? -11.258 26.984 10.711 1 90.62 327 MET B N 1
ATOM 5204 C CA . MET B 1 327 ? -11.109 25.609 10.234 1 90.62 327 MET B CA 1
ATOM 5205 C C . MET B 1 327 ? -11.688 24.625 11.242 1 90.62 327 MET B C 1
ATOM 5207 O O . MET B 1 327 ? -12.289 23.625 10.852 1 90.62 327 MET B O 1
ATOM 5211 N N . ALA B 1 328 ? -11.445 24.891 12.539 1 90.12 328 ALA B N 1
ATOM 5212 C CA . ALA B 1 328 ? -12.008 24.016 13.57 1 90.12 328 ALA B CA 1
ATOM 5213 C C . ALA B 1 328 ? -13.531 24 13.492 1 90.12 328 ALA B C 1
ATOM 5215 O O . ALA B 1 328 ? -14.156 22.953 13.625 1 90.12 328 ALA B O 1
ATOM 5216 N N . LYS B 1 329 ? -14.109 25.188 13.297 1 92.5 329 LYS B N 1
ATOM 5217 C CA . LYS B 1 329 ? -15.562 25.281 13.141 1 92.5 329 LYS B CA 1
ATOM 5218 C C . LYS B 1 329 ? -16.031 24.531 11.898 1 92.5 329 LYS B C 1
ATOM 5220 O O . LYS B 1 329 ? -17.062 23.844 11.938 1 92.5 329 LYS B O 1
ATOM 5225 N N . LYS B 1 330 ? -15.281 24.719 10.852 1 93.69 330 LYS B N 1
ATOM 5226 C CA . LYS B 1 330 ? -15.617 24.031 9.609 1 93.69 330 LYS B CA 1
ATOM 5227 C C . LYS B 1 330 ? -15.586 22.516 9.789 1 93.69 330 LYS B C 1
ATOM 5229 O O . LYS B 1 330 ? -16.438 21.812 9.258 1 93.69 330 LYS B O 1
ATOM 5234 N N . GLN B 1 331 ? -14.625 22 10.508 1 93.06 331 GLN B N 1
ATOM 5235 C CA . GLN B 1 331 ? -14.523 20.562 10.773 1 93.06 331 GLN B CA 1
ATOM 5236 C C . GLN B 1 331 ? -15.734 20.062 11.539 1 93.06 331 GLN B C 1
ATOM 5238 O O . GLN B 1 331 ? -16.25 18.984 11.258 1 93.06 331 GLN B O 1
ATOM 5243 N N . ASP B 1 332 ? -16.156 20.828 12.5 1 92.25 332 ASP B N 1
ATOM 5244 C CA . ASP B 1 332 ? -17.344 20.453 13.273 1 92.25 332 ASP B CA 1
ATOM 5245 C C . ASP B 1 332 ? -18.594 20.469 12.398 1 92.25 332 ASP B C 1
ATOM 5247 O O . ASP B 1 332 ? -19.469 19.609 12.539 1 92.25 332 ASP B O 1
ATOM 5251 N N . GLU B 1 333 ? -18.672 21.453 11.562 1 93.88 333 GLU B N 1
ATOM 5252 C CA . GLU B 1 333 ? -19.812 21.547 10.656 1 93.88 333 GLU B CA 1
ATOM 5253 C C . GLU B 1 333 ? -19.891 20.344 9.727 1 93.88 333 GLU B C 1
ATOM 5255 O O . GLU B 1 333 ? -20.969 19.781 9.5 1 93.88 333 GLU B O 1
ATOM 5260 N N . VAL B 1 334 ? -18.766 19.953 9.203 1 94.19 334 VAL B N 1
ATOM 5261 C CA . VAL B 1 334 ? -18.719 18.812 8.305 1 94.19 334 VAL B CA 1
ATOM 5262 C C . VAL B 1 334 ? -19.094 17.547 9.055 1 94.19 334 VAL B C 1
ATOM 5264 O O . VAL B 1 334 ? -19.781 16.672 8.508 1 94.19 334 VAL B O 1
ATOM 5267 N N . ARG B 1 335 ? -18.641 17.391 10.266 1 91.62 335 ARG B N 1
ATOM 5268 C CA . ARG B 1 335 ? -18.953 16.219 11.07 1 91.62 335 ARG B CA 1
ATOM 5269 C C . ARG B 1 335 ? -20.453 16.062 11.25 1 91.62 335 ARG B C 1
ATOM 5271 O O . ARG B 1 335 ? -21 14.969 11.148 1 91.62 335 ARG B O 1
ATOM 5278 N N . VAL B 1 336 ? -21.109 17.188 11.453 1 90.94 336 VAL B N 1
ATOM 5279 C CA . VAL B 1 336 ? -22.516 17.172 11.828 1 90.94 336 VAL B CA 1
ATOM 5280 C C . VAL B 1 336 ? -23.391 17.156 10.57 1 90.94 336 VAL B C 1
ATOM 5282 O O . VAL B 1 336 ? -24.375 16.422 10.492 1 90.94 336 VAL B O 1
ATOM 5285 N N . LYS B 1 337 ? -22.984 17.969 9.57 1 92.25 337 LYS B N 1
ATOM 5286 C CA . LYS B 1 337 ? -23.891 18.219 8.453 1 92.25 337 LYS B CA 1
ATOM 5287 C C . LYS B 1 337 ? -23.406 17.5 7.191 1 92.25 337 LYS B C 1
ATOM 5289 O O . LYS B 1 337 ? -24.109 17.469 6.184 1 92.25 337 LYS B O 1
ATOM 5294 N N . GLY B 1 338 ? -22.312 17.016 7.262 1 90.81 338 GLY B N 1
ATOM 5295 C CA . GLY B 1 338 ? -21.719 16.469 6.047 1 90.81 338 GLY B CA 1
ATOM 5296 C C . GLY B 1 338 ? -20.906 17.484 5.277 1 90.81 338 GLY B C 1
ATOM 5297 O O . GLY B 1 338 ? -20.984 18.688 5.535 1 90.81 338 GLY B O 1
ATOM 5298 N N . GLY B 1 339 ? -20.109 17.016 4.422 1 94.19 339 GLY B N 1
ATOM 5299 C CA . GLY B 1 339 ? -19.234 17.875 3.621 1 94.19 339 GLY B CA 1
ATOM 5300 C C . GLY B 1 339 ? -19.547 17.797 2.137 1 94.19 339 GLY B C 1
ATOM 5301 O O . GLY B 1 339 ? -20.703 17.75 1.738 1 94.19 339 GLY B O 1
ATOM 5302 N N . VAL B 1 340 ? -18.531 17.875 1.31 1 93.94 340 VAL B N 1
ATOM 5303 C CA . VAL B 1 340 ? -18.625 18.062 -0.135 1 93.94 340 VAL B CA 1
ATOM 5304 C C . VAL B 1 340 ? -19.328 16.875 -0.77 1 93.94 340 VAL B C 1
ATOM 5306 O O . VAL B 1 340 ? -19.859 16.969 -1.879 1 93.94 340 VAL B O 1
ATOM 5309 N N . LEU B 1 341 ? -19.359 15.727 -0.107 1 94.06 341 LEU B N 1
ATOM 5310 C CA . LEU B 1 341 ? -19.984 14.547 -0.681 1 94.06 341 LEU B CA 1
ATOM 5311 C C . LEU B 1 341 ? -21.438 14.422 -0.226 1 94.06 341 LEU B C 1
ATOM 5313 O O . LEU B 1 341 ? -22.281 13.914 -0.963 1 94.06 341 LEU B O 1
ATOM 5317 N N . THR B 1 342 ? -21.75 14.805 0.951 1 86.75 342 THR B N 1
ATOM 5318 C CA . THR B 1 342 ? -23.031 14.43 1.535 1 86.75 342 THR B CA 1
ATOM 5319 C C . THR B 1 342 ? -23.859 15.664 1.88 1 86.75 342 THR B C 1
ATOM 5321 O O . THR B 1 342 ? -25.047 15.555 2.211 1 86.75 342 THR B O 1
ATOM 5324 N N . ALA B 1 343 ? -23.219 16.844 1.971 1 74.12 343 ALA B N 1
ATOM 5325 C CA . ALA B 1 343 ? -24 18.031 2.32 1 74.12 343 ALA B CA 1
ATOM 5326 C C . ALA B 1 343 ? -25.047 18.344 1.248 1 74.12 343 ALA B C 1
ATOM 5328 O O . ALA B 1 343 ? -24.797 18.109 0.06 1 74.12 343 ALA B O 1
ATOM 5329 N N . ALA B 1 344 ? -26.375 18.484 1.731 1 62.47 344 ALA B N 1
ATOM 5330 C CA . ALA B 1 344 ? -27.453 18.922 0.843 1 62.47 344 ALA B CA 1
ATOM 5331 C C . ALA B 1 344 ? -27.078 20.203 0.109 1 62.47 344 ALA B C 1
ATOM 5333 O O . ALA B 1 344 ? -26.469 21.109 0.694 1 62.47 344 ALA B O 1
ATOM 5334 N N . GLN B 1 345 ? -26.703 20.125 -1.062 1 50.56 345 GLN B N 1
ATOM 5335 C CA . GLN B 1 345 ? -26.391 21.344 -1.805 1 50.56 345 GLN B CA 1
ATOM 5336 C C . GLN B 1 345 ? -27.406 22.438 -1.504 1 50.56 345 GLN B C 1
ATOM 5338 O O . GLN B 1 345 ? -28.609 22.188 -1.401 1 50.56 345 GLN B O 1
ATOM 5343 N N . PRO B 1 346 ? -27.047 23.609 -0.985 1 37.62 346 PRO B N 1
ATOM 5344 C CA . PRO B 1 346 ? -28.062 24.656 -0.926 1 37.62 346 PRO B CA 1
ATOM 5345 C C . PRO B 1 346 ? -28.859 24.766 -2.217 1 37.62 346 PRO B C 1
ATOM 5347 O O . PRO B 1 346 ? -28.328 24.547 -3.307 1 37.62 346 PRO B O 1
ATOM 5350 N N . VAL B 1 347 ? -30.25 24.688 -2.08 1 34.88 347 VAL B N 1
ATOM 5351 C CA . VAL B 1 347 ? -31.109 25.141 -3.174 1 34.88 347 VAL B CA 1
ATOM 5352 C C . VAL B 1 347 ? -30.781 26.594 -3.521 1 34.88 347 VAL B C 1
ATOM 5354 O O . VAL B 1 347 ? -30.828 27.469 -2.66 1 34.88 347 VAL B O 1
ATOM 5357 N N . ALA B 1 348 ? -30 26.734 -4.449 1 35.25 348 ALA B N 1
ATOM 5358 C CA . ALA B 1 348 ? -29.891 28.094 -4.992 1 35.25 348 ALA B CA 1
ATOM 5359 C C . ALA B 1 348 ? -31.234 28.797 -4.941 1 35.25 348 ALA B C 1
ATOM 5361 O O . ALA B 1 348 ? -32.219 28.359 -5.566 1 35.25 348 ALA B O 1
ATOM 5362 N N . VAL B 1 349 ? -31.531 29.562 -3.875 1 30.28 349 VAL B N 1
ATOM 5363 C CA . VAL B 1 349 ? -32.531 30.594 -4.059 1 30.28 349 VAL B CA 1
ATOM 5364 C C . VAL B 1 349 ? -32.156 31.469 -5.254 1 30.28 349 VAL B C 1
ATOM 5366 O O . VAL B 1 349 ? -31.031 31.922 -5.367 1 30.28 349 VAL B O 1
ATOM 5369 N N . ALA B 1 350 ? -32.938 31.25 -6.27 1 28.03 350 ALA B N 1
ATOM 5370 C CA . ALA B 1 350 ? -32.875 32.344 -7.25 1 28.03 350 ALA B CA 1
ATOM 5371 C C . ALA B 1 350 ? -32.875 33.688 -6.566 1 28.03 350 ALA B C 1
ATOM 5373 O O . ALA B 1 350 ? -33.438 33.875 -5.484 1 28.03 350 ALA B O 1
ATOM 5374 N N . ALA B 1 351 ? -32.781 34.906 -7.484 1 20.84 351 ALA B N 1
ATOM 5375 C CA . ALA B 1 351 ? -33.031 36.344 -7.242 1 20.84 351 ALA B CA 1
ATOM 5376 C C . ALA B 1 351 ? -34.469 36.562 -6.754 1 20.84 351 ALA B C 1
ATOM 5378 O O . ALA B 1 351 ? -35.406 35.938 -7.262 1 20.84 351 ALA B O 1
#

Foldseek 3Di:
DPDDAQEEEELAPDALLCLLLLLLVLVCLLVVLVGHYDYYYDPASLCPLVCQQQPVGFKYKFFQLSVLLCVQVPGQKFFQFFFFAFFFKFKKAFACALVNPGPQDDLDLLSCFAWEEEEADPVQLLLNCVLCVVVPHHSVHRYHYDYDHPCQLVCRNVVVGRIYIDGCLASLLVNLVVCVVVVHHSVRIDGNGSCVSLVLLTRRRGTMTMMGGNVSCVVCVSSVLSSLVSSLVSLVCCVVQVQVSLVSSCVRPVVCPDPSSVSSNFLRVVRTDNQRHDDPSSQVSSVVVCCVSVSHDPPRDRRYDNPSRPDDDDDDDPRSSVVVVVSVVVSVCCVVQNGSNRHPPPPPPDD/DPDDAQEEEELAPDALLCLLLLLLVLVCLLVVLVGHYDYYYDPASLCPLVCQQQPVGFKYKFFQLSVLLCVQVPGQKFFQFFFFAFFFKFKKAFACALVNPGPQDDLDLLSCFPWEEEEADPVQLLLNCVLCVVVPHHSVHGYHYDYDHPCQLVCRNVVVGRIYIDGCLASLLVNLVVCVVVVHHSVRIDGNTSCVSLVLLTNRRGTMTMMGGNVSCVVCVSSVLSSLVSSLVSLVCCVVQVQVSLVSSCVRPVVCPDPSSVSSNFLRVVRTDNQRHDDPSSQVSSVVVCCVSVSHHPPRDRRYDNPSRPDDDDDDDPRSSVVVVVSVVVSVCCVVQNGSNGHPPPPPPDD

Solvent-accessible surface area (backbone atoms only — not comparable to full-atom values): 36356 Å² total; per-residue (Å²): 124,88,73,79,52,44,37,30,35,38,43,37,60,92,50,50,74,48,43,24,56,50,32,10,60,68,72,40,33,30,55,75,52,72,41,50,72,43,49,29,24,41,77,50,55,74,45,39,52,53,36,19,16,72,56,58,23,42,24,30,31,37,34,42,51,54,46,52,41,31,36,58,72,68,31,38,44,32,31,50,18,23,49,31,47,40,46,59,37,21,41,33,34,49,53,32,30,87,84,59,78,52,69,70,59,58,85,47,76,74,41,46,56,75,32,34,37,26,19,52,41,74,62,48,53,54,50,53,38,53,50,27,47,73,67,73,39,48,56,86,72,31,32,43,81,40,81,44,47,99,36,48,59,59,31,39,68,72,60,76,20,59,28,18,52,42,39,46,45,50,49,41,45,54,48,22,51,50,23,54,76,67,78,38,63,49,80,33,52,42,66,41,46,42,27,68,72,67,65,60,56,49,34,42,49,54,15,30,23,30,34,31,8,46,67,50,40,73,76,33,51,65,60,52,34,26,50,45,52,14,31,47,54,15,29,46,42,39,72,73,36,43,50,62,37,51,54,53,33,30,73,66,39,64,86,45,70,41,71,64,40,49,51,25,31,40,54,33,50,85,28,45,36,82,55,29,57,63,55,66,69,51,52,52,52,45,51,51,50,33,32,74,75,65,54,33,58,93,79,64,69,85,53,62,45,54,84,49,51,87,63,79,75,74,86,74,74,90,48,60,54,60,46,50,54,51,49,53,52,49,50,53,46,30,73,74,58,37,32,76,74,63,30,76,67,75,72,73,77,72,137,125,88,74,78,51,44,37,30,35,38,44,39,59,91,50,50,74,46,44,25,55,49,32,10,58,67,72,39,33,30,54,76,53,72,39,51,72,44,49,30,25,41,77,50,58,72,47,39,51,53,36,19,16,71,55,58,22,44,23,29,32,38,35,42,50,54,45,52,41,31,36,57,71,69,31,38,43,31,30,50,19,23,48,34,48,40,46,59,38,20,41,33,33,48,54,32,30,85,83,60,76,50,68,71,59,60,85,47,75,76,42,45,55,75,31,35,36,26,20,52,42,74,62,49,53,53,52,54,37,51,51,27,48,75,70,74,40,51,56,86,73,32,34,43,82,40,81,45,46,96,35,48,58,59,30,40,69,72,59,75,19,60,28,18,52,41,38,48,45,50,50,41,47,55,48,24,51,52,24,52,77,67,78,38,64,48,81,32,52,43,67,41,47,41,26,69,73,68,66,60,57,49,35,41,48,54,16,31,22,31,35,30,8,45,68,50,42,71,76,32,50,66,59,53,34,28,50,44,52,14,31,46,51,17,30,47,41,40,71,75,37,46,52,61,37,50,53,52,34,32,74,67,39,64,87,46,72,42,70,66,41,50,51,26,31,38,54,34,50,86,28,46,36,81,57,29,57,65,55,66,70,50,52,52,52,46,52,51,50,32,33,73,74,64,55,35,56,91,80,63,69,82,53,62,44,55,85,49,52,87,62,78,75,73,85,74,73,92,48,59,54,60,46,52,54,52,49,53,50,49,51,54,45,31,72,75,57,36,33,76,76,64,34,78,69,78,76,76,73,75,138

pLDDT: mean 91.08, std 11.24, range [20.28, 98.94]

Nearest PDB structures (foldseek):
  4esw-assembly1_B  TM=9.855E-01  e=2.370E-42  Candida albicans WO-1
  4h6d-assembly3_C  TM=9.855E-01  e=8.620E-41  Saccharomyces cerevisiae
  4h67-assembly4_F  TM=9.867E-01  e=1.333E-40  Saccharomyces cerevisiae
  4esx-assembly1_B  TM=9.821E-01  e=1.072E-40  Candida albicans WO-1
  4h67-assembly2_C  TM=9.698E-01  e=1.132E-40  Saccharomyces cerevisiae